Protein 5IB9 (pdb70)

Radius of gyration: 23.62 Å; Cα contacts (8 Å, |Δi|>4): 1041; chains: 1; bounding box: 42×44×78 Å

B-factor: mean 25.75, std 14.21, range [2.32, 84.24]

Sequence (412 aa):
ADHQITKRTDAENMYNTIQFLSQAPRVAGSPEELKAVRYIEQQFKSYGYHVEVQPFQFEGYTAPSEVTLKIGTEKKEGEAFTYSPNSDVTAELVYVGLGTTADVAGKDLNGKIALIQRGNISFADKVRNAAKQGAKAVIIYNNTDGKLNGTLGGSDASFVAAVGITKQEGDALAANLRAGEKITATVKVAGAEVKTLTSHNVIATKKPDANKKNTNDIIIIGSHHDSVEKAPGANDDASGVAVTLELARVMSKLKTDTELRFITFGAEENGLIGSKKYAASLSEDEIKRTIGMFQLDMVGSKDAGDLIMYTIDGKKNRVTDLGAAASSRLSGVLPYGQEGRSDHESFHALGIPAALFIHAPVEPWYHTPNDTLDKISKEKLDNVADIVGSAVYQAARPGELVIEPIDYPRRN

InterPro domains:
  IPR003137 PA domain [PF02225] (128-212)
  IPR007484 Peptidase M28 [PF04389] (240-429)
  IPR045175 Peptidase M28 family [PTHR12147] (52-427)
  IPR046450 PA domain superfamily [SSF52025] (115-215)

Organism: NCBI:txid400761

Structure (mmCIF, N/CA/C/O backbone):
data_5IB9
#
_entry.id   5IB9
#
_cell.length_a   93.180
_cell.length_b   68.443
_cell.length_c   76.589
_cell.angle_alpha   90.00
_cell.angle_beta   90.00
_cell.angle_gamma   90.00
#
_symmetry.space_group_name_H-M   'P 21 21 2'
#
loop_
_entity.id
_entity.type
_entity.pdbx_description
1 polymer Aminopeptidase
2 non-polymer 'ZINC ION'
3 non-polymer '2-(3-AMINO-2-HYDROXY-4-PHENYL-BUTYRYLAMINO)-4-METHYL-PENTANOIC ACID'
4 water water
#
loop_
_atom_site.group_PDB
_atom_site.id
_atom_site.type_symbol
_atom_site.label_atom_id
_atom_site.label_alt_id
_atom_site.label_comp_id
_atom_site.label_asym_id
_atom_site.label_entity_id
_atom_site.label_seq_id
_atom_site.pdbx_PDB_ins_code
_atom_site.Cartn_x
_atom_site.Cartn_y
_atom_site.Cartn_z
_atom_site.occupancy
_atom_site.B_iso_or_equiv
_atom_site.auth_seq_id
_atom_site.auth_comp_id
_atom_site.auth_asym_id
_atom_site.auth_atom_id
_atom_site.pdbx_PDB_model_num
ATOM 1 N N . ALA A 1 5 ? -12.954 26.378 -13.931 1.00 26.06 5 ALA A N 1
ATOM 2 C CA . ALA A 1 5 ? -12.645 25.022 -13.431 1.00 25.04 5 ALA A CA 1
ATOM 3 C C . ALA A 1 5 ? -13.588 24.607 -12.313 1.00 23.71 5 ALA A C 1
ATOM 4 O O . ALA A 1 5 ? -13.999 23.422 -12.279 1.00 24.61 5 ALA A O 1
ATOM 6 N N . ASP A 1 6 ? -13.969 25.542 -11.419 1.00 21.70 6 ASP A N 1
ATOM 7 C CA . ASP A 1 6 ? -14.880 25.167 -10.328 1.00 20.01 6 ASP A CA 1
ATOM 8 C C . ASP A 1 6 ? -16.168 24.584 -10.871 1.00 18.77 6 ASP A C 1
ATOM 9 O O . ASP A 1 6 ? -16.766 23.735 -10.224 1.00 17.37 6 ASP A O 1
ATOM 14 N N . HIS A 1 7 ? -16.593 25.029 -12.088 1.00 18.13 7 HIS A N 1
ATOM 15 C CA . HIS A 1 7 ? -17.837 24.541 -12.675 1.00 20.40 7 HIS A CA 1
ATOM 16 C C . HIS A 1 7 ? -17.827 23.007 -12.932 1.00 18.24 7 HIS A C 1
ATOM 17 O O . HIS A 1 7 ? -18.876 22.352 -12.824 1.00 18.85 7 HIS A O 1
ATOM 24 N N . GLN A 1 8 ? -16.628 22.451 -13.162 1.00 19.09 8 GLN A N 1
ATOM 25 C CA . GLN A 1 8 ? -16.522 20.970 -13.341 1.00 17.76 8 GLN A CA 1
ATOM 26 C C . GLN A 1 8 ? -16.949 20.248 -12.062 1.00 17.69 8 GLN A C 1
ATOM 27 O O . GLN A 1 8 ? -17.526 19.173 -12.116 1.00 18.30 8 GLN A O 1
ATOM 33 N N . ILE A 1 9 ? -16.807 20.908 -10.910 1.00 14.97 9 ILE A N 1
ATOM 34 C CA . ILE A 1 9 ? -17.255 20.299 -9.647 1.00 13.36 9 ILE A CA 1
ATOM 35 C C . ILE A 1 9 ? -18.694 20.723 -9.295 1.00 15.76 9 ILE A C 1
ATOM 36 O O . ILE A 1 9 ? -19.545 19.912 -9.052 1.00 14.59 9 ILE A O 1
ATOM 41 N N . THR A 1 10 ? -18.995 22.050 -9.413 1.00 15.86 10 THR A N 1
ATOM 42 C CA . THR A 1 10 ? -20.284 22.520 -8.901 1.00 15.93 10 THR A CA 1
ATOM 43 C C . THR A 1 10 ? -21.484 22.111 -9.769 1.00 15.42 10 THR A C 1
ATOM 44 O O . THR A 1 10 ? -22.592 22.080 -9.243 1.00 17.48 10 THR A O 1
ATOM 48 N N . LYS A 1 11 ? -21.209 21.823 -11.045 1.00 16.50 11 LYS A N 1
ATOM 49 C CA . LYS A 1 11 ? -22.338 21.338 -11.847 1.00 17.21 11 LYS A CA 1
ATOM 50 C C . LYS A 1 11 ? -22.690 19.867 -11.599 1.00 18.48 11 LYS A C 1
ATOM 51 O O . LYS A 1 11 ? -23.726 19.361 -12.067 1.00 17.39 11 LYS A O 1
ATOM 57 N N . ARG A 1 12 ? -21.839 19.150 -10.890 1.00 15.68 12 ARG A N 1
ATOM 58 C CA . ARG A 1 12 ? -21.959 17.719 -10.679 1.00 17.04 12 ARG A CA 1
ATOM 59 C C . ARG A 1 12 ? -22.260 17.312 -9.248 1.00 16.40 12 ARG A C 1
ATOM 60 O O . ARG A 1 12 ? -22.593 16.153 -9.017 1.00 17.61 12 ARG A O 1
ATOM 68 N N . THR A 1 13 ? -22.129 18.175 -8.219 1.00 13.04 13 THR A N 1
ATOM 69 C CA . THR A 1 13 ? -22.378 17.691 -6.867 1.00 14.18 13 THR A CA 1
ATOM 70 C C . THR A 1 13 ? -23.857 17.472 -6.531 1.00 14.90 13 THR A C 1
ATOM 71 O O . THR A 1 13 ? -24.703 18.393 -6.487 1.00 14.84 13 THR A O 1
ATOM 75 N N . ASP A 1 14 ? -24.212 16.203 -6.380 1.00 14.74 14 ASP A N 1
ATOM 76 C CA . ASP A 1 14 ? -25.606 15.827 -6.328 1.00 14.83 14 ASP A CA 1
ATOM 77 C C . ASP A 1 14 ? -25.984 15.681 -4.905 1.00 15.78 14 ASP A C 1
ATOM 78 O O . ASP A 1 14 ? -25.525 14.720 -4.197 1.00 14.51 14 ASP A O 1
ATOM 83 N N . ALA A 1 15 ? -26.822 16.582 -4.431 1.00 14.87 15 ALA A N 1
ATOM 84 C CA . ALA A 1 15 ? -27.189 16.561 -3.054 1.00 14.31 15 ALA A CA 1
ATOM 85 C C . ALA A 1 15 ? -28.199 15.437 -2.719 1.00 13.13 15 ALA A C 1
ATOM 86 O O . ALA A 1 15 ? -28.305 15.071 -1.533 1.00 16.51 15 ALA A O 1
ATOM 88 N N . GLU A 1 16 ? -28.962 14.962 -3.718 1.00 14.31 16 GLU A N 1
ATOM 89 C CA . GLU A 1 16 ? -29.816 13.793 -3.470 1.00 16.68 16 GLU A CA 1
ATOM 90 C C . GLU A 1 16 ? -28.970 12.518 -3.180 1.00 14.79 16 GLU A C 1
ATOM 91 O O . GLU A 1 16 ? -29.363 11.785 -2.284 1.00 16.26 16 GLU A O 1
ATOM 97 N N . ASN A 1 17 ? -27.881 12.342 -3.893 1.00 14.88 17 ASN A N 1
ATOM 98 C CA . ASN A 1 17 ? -26.961 11.195 -3.651 1.00 13.71 17 ASN A CA 1
ATOM 99 C C . ASN A 1 17 ? -26.547 11.303 -2.171 1.00 13.00 17 ASN A C 1
ATOM 100 O O . ASN A 1 17 ? -26.505 10.311 -1.420 1.00 12.75 17 ASN A O 1
ATOM 105 N N . MET A 1 18 ? -26.123 12.526 -1.776 1.00 14.14 18 MET A N 1
ATOM 106 C CA . MET A 1 18 ? -25.587 12.635 -0.423 1.00 12.31 18 MET A CA 1
ATOM 107 C C . MET A 1 18 ? -26.583 12.406 0.647 1.00 12.93 18 MET A C 1
ATOM 108 O O . MET A 1 18 ? -26.363 11.762 1.647 1.00 14.17 18 MET A O 1
ATOM 113 N N . TYR A 1 19 ? -27.796 12.964 0.453 1.00 12.47 19 TYR A N 1
ATOM 114 C CA . TYR A 1 19 ? -28.843 12.706 1.410 1.00 13.78 19 TYR A CA 1
ATOM 115 C C . TYR A 1 19 ? -29.189 11.169 1.461 1.00 10.64 19 TYR A C 1
ATOM 116 O O . TYR A 1 19 ? -29.358 10.647 2.533 1.00 13.47 19 TYR A O 1
ATOM 125 N N . ASN A 1 20 ? -29.211 10.564 0.292 1.00 12.37 20 ASN A N 1
ATOM 126 C CA . ASN A 1 20 ? -29.522 9.070 0.253 1.00 13.16 20 ASN A CA 1
ATOM 127 C C . ASN A 1 20 ? -28.428 8.278 1.006 1.00 11.78 20 ASN A C 1
ATOM 128 O O . ASN A 1 20 ? -28.743 7.293 1.692 1.00 14.14 20 ASN A O 1
ATOM 133 N N . THR A 1 21 ? -27.168 8.691 0.828 1.00 11.36 21 THR A N 1
ATOM 134 C CA . THR A 1 21 ? -26.189 8.012 1.660 1.00 10.67 21 THR A CA 1
ATOM 135 C C . THR A 1 21 ? -26.404 8.143 3.145 1.00 11.82 21 THR A C 1
ATOM 136 O O . THR A 1 21 ? -26.315 7.173 3.924 1.00 11.77 21 THR A O 1
ATOM 140 N N . ILE A 1 22 ? -26.745 9.356 3.606 1.00 10.42 22 ILE A N 1
ATOM 141 C CA . ILE A 1 22 ? -27.004 9.560 5.065 1.00 10.89 22 ILE A CA 1
ATOM 142 C C . ILE A 1 22 ? -28.236 8.729 5.512 1.00 10.57 22 ILE A C 1
ATOM 143 O O . ILE A 1 22 ? -28.236 8.196 6.623 1.00 11.50 22 ILE A O 1
ATOM 148 N N . GLN A 1 23 ? -29.256 8.736 4.666 1.00 13.43 23 GLN A N 1
ATOM 149 C CA . GLN A 1 23 ? -30.493 8.011 5.001 1.00 15.51 23 GLN A CA 1
ATOM 150 C C . GLN A 1 23 ? -30.130 6.530 5.192 1.00 14.40 23 GLN A C 1
ATOM 151 O O . GLN A 1 23 ? -30.559 5.951 6.211 1.00 16.26 23 GLN A O 1
ATOM 157 N N . PHE A 1 24 ? -29.314 5.994 4.286 1.00 13.28 24 PHE A N 1
ATOM 158 C CA . PHE A 1 24 ? -28.920 4.551 4.429 1.00 13.05 24 PHE A CA 1
ATOM 159 C C . PHE A 1 24 ? -28.166 4.356 5.751 1.00 15.18 24 PHE A C 1
ATOM 160 O O . PHE A 1 24 ? -28.432 3.423 6.547 1.00 14.10 24 PHE A O 1
ATOM 168 N N . LEU A 1 25 ? -27.091 5.168 5.985 1.00 11.81 25 LEU A N 1
ATOM 169 C CA . LEU A 1 25 ? -26.171 4.916 7.060 1.00 13.27 25 LEU A CA 1
ATOM 170 C C . LEU A 1 25 ? -26.755 5.122 8.466 1.00 11.21 25 LEU A C 1
ATOM 171 O O . LEU A 1 25 ? -26.364 4.509 9.432 1.00 12.41 25 LEU A O 1
ATOM 176 N N . SER A 1 26 ? -27.706 6.085 8.526 1.00 13.22 26 SER A N 1
ATOM 177 C CA . SER A 1 26 ? -28.177 6.510 9.833 1.00 13.97 26 SER A CA 1
ATOM 178 C C . SER A 1 26 ? -29.485 5.794 10.240 1.00 15.77 26 SER A C 1
ATOM 179 O O . SER A 1 26 ? -30.198 6.290 11.142 1.00 16.16 26 SER A O 1
ATOM 182 N N . GLN A 1 27 ? -29.752 4.626 9.654 1.00 14.92 27 GLN A N 1
ATOM 183 C CA . GLN A 1 27 ? -30.883 3.807 10.173 1.00 17.79 27 GLN A CA 1
ATOM 184 C C . GLN A 1 27 ? -30.641 3.281 11.575 1.00 18.53 27 GLN A C 1
ATOM 185 O O . GLN A 1 27 ? -31.607 2.855 12.303 1.00 20.27 27 GLN A O 1
ATOM 191 N N . ALA A 1 28 ? -29.378 3.231 12.025 1.00 15.48 28 ALA A N 1
ATOM 192 C CA . ALA A 1 28 ? -29.052 2.802 13.330 1.00 15.92 28 ALA A CA 1
ATOM 193 C C . ALA A 1 28 ? -27.636 3.339 13.651 1.00 14.80 28 ALA A C 1
ATOM 194 O O . ALA A 1 28 ? -26.855 3.581 12.714 1.00 16.26 28 ALA A O 1
ATOM 196 N N . PRO A 1 29 ? -27.256 3.503 14.905 1.00 13.83 29 PRO A N 1
ATOM 197 C CA . PRO A 1 29 ? -25.873 3.839 15.262 1.00 14.10 29 PRO A CA 1
ATOM 198 C C . PRO A 1 29 ? -24.875 2.835 14.683 1.00 13.71 29 PRO A C 1
ATOM 199 O O . PRO A 1 29 ? -25.182 1.670 14.496 1.00 15.54 29 PRO A O 1
ATOM 203 N N . ARG A 1 30 ? -23.681 3.358 14.412 1.00 13.78 30 ARG A N 1
ATOM 204 C CA . ARG A 1 30 ? -22.631 2.526 13.787 1.00 12.67 30 ARG A CA 1
ATOM 205 C C . ARG A 1 30 ? -21.473 2.448 14.744 1.00 10.80 30 ARG A C 1
ATOM 206 O O . ARG A 1 30 ? -20.347 2.988 14.523 1.00 13.11 30 ARG A O 1
ATOM 214 N N . VAL A 1 31 ? -21.608 1.705 15.856 1.00 13.66 31 VAL A N 1
ATOM 215 C CA . VAL A 1 31 ? -20.552 1.729 16.832 1.00 12.24 31 VAL A CA 1
ATOM 216 C C . VAL A 1 31 ? -19.345 0.931 16.334 1.00 12.85 31 VAL A C 1
ATOM 217 O O . VAL A 1 31 ? -19.543 -0.124 15.701 1.00 13.82 31 VAL A O 1
ATOM 221 N N . ALA A 1 32 ? -18.118 1.472 16.581 1.00 12.96 32 ALA A N 1
ATOM 222 C CA . ALA A 1 32 ? -16.979 0.835 15.922 1.00 14.78 32 ALA A CA 1
ATOM 223 C C . ALA A 1 32 ? -16.844 -0.610 16.312 1.00 15.24 32 ALA A C 1
ATOM 224 O O . ALA A 1 32 ? -17.043 -0.973 17.473 1.00 16.24 32 ALA A O 1
ATOM 226 N N . GLY A 1 33 ? -16.575 -1.455 15.324 1.00 13.94 33 GLY A N 1
ATOM 227 C CA . GLY A 1 33 ? -16.326 -2.877 15.612 1.00 15.18 33 GLY A CA 1
ATOM 228 C C . GLY A 1 33 ? -17.627 -3.665 15.676 1.00 15.87 33 GLY A C 1
ATOM 229 O O . GLY A 1 33 ? -17.600 -4.902 15.873 1.00 18.58 33 GLY A O 1
ATOM 230 N N . SER A 1 34 ? -18.764 -2.982 15.503 1.00 14.21 34 SER A N 1
ATOM 231 C CA . SER A 1 34 ? -20.061 -3.675 15.549 1.00 15.58 34 SER A CA 1
ATOM 232 C C . SER A 1 34 ? -20.581 -4.159 14.237 1.00 15.88 34 SER A C 1
ATOM 233 O O . SER A 1 34 ? -20.075 -3.747 13.150 1.00 13.10 34 SER A O 1
ATOM 236 N N . PRO A 1 35 ? -21.621 -4.999 14.210 1.00 16.29 35 PRO A N 1
ATOM 237 C CA . PRO A 1 35 ? -22.191 -5.352 12.942 1.00 16.23 35 PRO A CA 1
ATOM 238 C C . PRO A 1 35 ? -22.682 -4.173 12.105 1.00 15.99 35 PRO A C 1
ATOM 239 O O . PRO A 1 35 ? -22.706 -4.239 10.884 1.00 13.88 35 PRO A O 1
ATOM 243 N N . GLU A 1 36 ? -23.156 -3.102 12.746 1.00 14.42 36 GLU A N 1
ATOM 244 C CA . GLU A 1 36 ? -23.612 -1.994 11.919 1.00 13.13 36 GLU A CA 1
ATOM 245 C C . GLU A 1 36 ? -22.446 -1.233 11.281 1.00 13.36 36 GLU A C 1
ATOM 246 O O . GLU A 1 36 ? -22.590 -0.708 10.187 1.00 14.00 36 GLU A O 1
ATOM 252 N N . GLU A 1 37 ? -21.302 -1.192 11.942 1.00 12.60 37 GLU A N 1
ATOM 253 C CA . GLU A 1 37 ? -20.088 -0.549 11.255 1.00 12.07 37 GLU A CA 1
ATOM 254 C C . GLU A 1 37 ? -19.692 -1.422 10.119 1.00 12.00 37 GLU A C 1
ATOM 255 O O . GLU A 1 37 ? -19.343 -0.856 9.078 1.00 11.26 37 GLU A O 1
ATOM 261 N N . LEU A 1 38 ? -19.743 -2.757 10.287 1.00 12.37 38 LEU A N 1
ATOM 262 C CA . LEU A 1 38 ? -19.395 -3.623 9.158 1.00 10.69 38 LEU A CA 1
ATOM 263 C C . LEU A 1 38 ? -20.332 -3.440 7.970 1.00 11.82 38 LEU A C 1
ATOM 264 O O . LEU A 1 38 ? -19.899 -3.353 6.785 1.00 11.72 38 LEU A O 1
ATOM 269 N N . LYS A 1 39 ? -21.647 -3.283 8.240 1.00 11.81 39 LYS A N 1
ATOM 270 C CA . LYS A 1 39 ? -22.540 -2.991 7.185 1.00 11.89 39 LYS A CA 1
ATOM 271 C C . LYS A 1 39 ? -22.218 -1.684 6.429 1.00 11.28 39 LYS A C 1
ATOM 272 O O . LYS A 1 39 ? -22.358 -1.554 5.197 1.00 13.10 39 LYS A O 1
ATOM 278 N N . ALA A 1 40 ? -21.808 -0.687 7.199 1.00 9.61 40 ALA A N 1
ATOM 279 C CA . ALA A 1 40 ? -21.440 0.599 6.591 1.00 10.00 40 ALA A CA 1
ATOM 280 C C . ALA A 1 40 ? -20.194 0.445 5.656 1.00 10.65 40 ALA A C 1
ATOM 281 O O . ALA A 1 40 ? -20.113 1.018 4.574 1.00 10.55 40 ALA A O 1
ATOM 283 N N . VAL A 1 41 ? -19.209 -0.276 6.232 1.00 8.54 41 VAL A N 1
ATOM 284 C CA . VAL A 1 41 ? -17.981 -0.572 5.439 1.00 9.99 41 VAL A CA 1
ATOM 285 C C . VAL A 1 41 ? -18.356 -1.218 4.104 1.00 12.37 41 VAL A C 1
ATOM 286 O O . VAL A 1 41 ? -17.870 -0.792 3.044 1.00 11.37 41 VAL A O 1
ATOM 290 N N . ARG A 1 42 ? -19.265 -2.238 4.141 1.00 10.99 42 ARG A N 1
ATOM 291 C CA . ARG A 1 42 ? -19.641 -2.857 2.911 1.00 13.10 42 ARG A CA 1
ATOM 292 C C . ARG A 1 42 ? -20.341 -1.917 1.989 1.00 11.24 42 ARG A C 1
ATOM 293 O O . ARG A 1 42 ? -20.194 -1.955 0.741 1.00 13.33 42 ARG A O 1
ATOM 301 N N . TYR A 1 43 ? -21.241 -1.076 2.528 1.00 11.13 43 TYR A N 1
ATOM 302 C CA . TYR A 1 43 ? -21.997 -0.140 1.734 1.00 11.01 43 TYR A CA 1
ATOM 303 C C . TYR A 1 43 ? -21.076 0.842 1.045 1.00 10.35 43 TYR A C 1
ATOM 304 O O . TYR A 1 43 ? -21.226 1.162 -0.174 1.00 11.25 43 TYR A O 1
ATOM 313 N N . ILE A 1 44 ? -20.171 1.434 1.883 1.00 10.48 44 ILE A N 1
ATOM 314 C CA . ILE A 1 44 ? -19.157 2.412 1.391 1.00 11.19 44 ILE A CA 1
ATOM 315 C C . ILE A 1 44 ? -18.310 1.805 0.270 1.00 10.90 44 ILE A C 1
ATOM 316 O O . ILE A 1 44 ? -18.199 2.420 -0.822 1.00 11.24 44 ILE A O 1
ATOM 321 N N . GLU A 1 45 ? -17.842 0.596 0.529 1.00 9.92 45 GLU A N 1
ATOM 322 C CA . GLU A 1 45 ? -17.037 -0.079 -0.514 1.00 11.59 45 GLU A CA 1
ATOM 323 C C . GLU A 1 45 ? -17.843 -0.223 -1.803 1.00 11.52 45 GLU A C 1
ATOM 324 O O . GLU A 1 45 ? -17.308 0.091 -2.920 1.00 12.69 45 GLU A O 1
ATOM 330 N N . GLN A 1 46 ? -19.099 -0.649 -1.716 1.00 11.82 46 GLN A N 1
ATOM 331 C CA . GLN A 1 46 ? -19.957 -0.796 -2.907 1.00 15.29 46 GLN A CA 1
ATOM 332 C C . GLN A 1 46 ? -20.140 0.482 -3.643 1.00 15.11 46 GLN A C 1
ATOM 333 O O . GLN A 1 46 ? -20.103 0.497 -4.876 1.00 15.11 46 GLN A O 1
ATOM 339 N N . GLN A 1 47 ? -20.328 1.574 -2.898 1.00 11.98 47 GLN A N 1
ATOM 340 C CA . GLN A 1 47 ? -20.538 2.835 -3.617 1.00 12.80 47 GLN A CA 1
ATOM 341 C C . GLN A 1 47 ? -19.297 3.248 -4.369 1.00 12.12 47 GLN A C 1
ATOM 342 O O . GLN A 1 47 ? -19.337 3.618 -5.565 1.00 13.19 47 GLN A O 1
ATOM 348 N N . PHE A 1 48 ? -18.121 3.125 -3.725 1.00 12.52 48 PHE A N 1
ATOM 349 C CA . PHE A 1 48 ? -16.958 3.497 -4.453 1.00 11.76 48 PHE A CA 1
ATOM 350 C C . PHE A 1 48 ? -16.761 2.615 -5.684 1.00 14.45 48 PHE A C 1
ATOM 351 O O . PHE A 1 48 ? -16.351 3.094 -6.718 1.00 13.86 48 PHE A O 1
ATOM 359 N N . LYS A 1 49 ? -17.027 1.321 -5.519 1.00 14.52 49 LYS A N 1
ATOM 360 C CA . LYS A 1 49 ? -16.841 0.423 -6.674 1.00 14.26 49 LYS A CA 1
ATOM 361 C C . LYS A 1 49 ? -17.802 0.857 -7.752 1.00 16.39 49 LYS A C 1
ATOM 362 O O . LYS A 1 49 ? -17.420 0.744 -8.976 1.00 19.70 49 LYS A O 1
ATOM 368 N N . SER A 1 50 ? -19.004 1.275 -7.409 1.00 17.39 50 SER A N 1
ATOM 369 C CA . SER A 1 50 ? -19.997 1.667 -8.441 1.00 17.00 50 SER A CA 1
ATOM 370 C C . SER A 1 50 ? -19.573 2.865 -9.278 1.00 18.59 50 SER A C 1
ATOM 371 O O . SER A 1 50 ? -20.109 3.097 -10.390 1.00 20.52 50 SER A O 1
ATOM 374 N N . TYR A 1 51 ? -18.647 3.707 -8.744 1.00 15.92 51 TYR A N 1
ATOM 375 C CA . TYR A 1 51 ? -18.153 4.883 -9.482 1.00 16.15 51 TYR A CA 1
ATOM 376 C C . TYR A 1 51 ? -16.929 4.503 -10.305 1.00 17.32 51 TYR A C 1
AT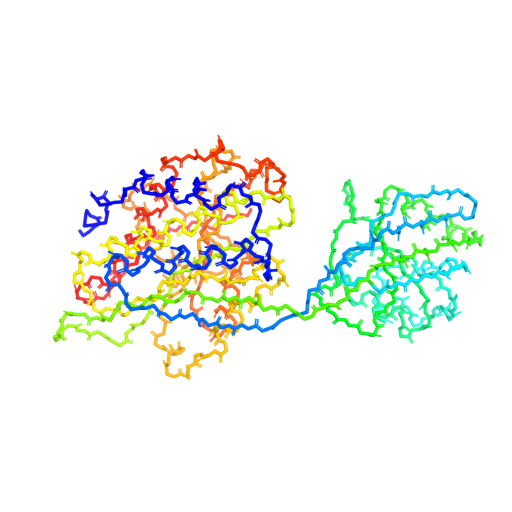OM 377 O O . TYR A 1 51 ? -16.239 5.363 -10.925 1.00 21.18 51 TYR A O 1
ATOM 386 N N . GLY A 1 52 ? -16.534 3.234 -10.218 1.00 17.69 52 GLY A N 1
ATOM 387 C CA . GLY A 1 52 ? -15.403 2.734 -10.948 1.00 18.87 52 GLY A CA 1
ATOM 388 C C . GLY A 1 52 ? -14.093 2.580 -10.237 1.00 19.49 52 GLY A C 1
ATOM 389 O O . GLY A 1 52 ? -13.091 2.260 -10.827 1.00 21.09 52 GLY A O 1
ATOM 390 N N . TYR A 1 53 ? -14.082 2.783 -8.918 1.00 17.91 53 TYR A N 1
ATOM 391 C CA . TYR A 1 53 ? -12.894 2.652 -8.140 1.00 17.83 53 TYR A CA 1
ATOM 392 C C . TYR A 1 53 ? -12.542 1.189 -7.736 1.00 16.03 53 TYR A C 1
ATOM 393 O O . TYR A 1 53 ? -13.420 0.383 -7.424 1.00 19.10 53 TYR A O 1
ATOM 402 N N . HIS A 1 54 ? -11.268 0.948 -7.755 1.00 18.92 54 HIS A N 1
ATOM 403 C CA . HIS A 1 54 ? -10.711 -0.212 -6.997 1.00 20.73 54 HIS A CA 1
ATOM 404 C C . HIS A 1 54 ? -10.641 0.214 -5.493 1.00 17.84 54 HIS A C 1
ATOM 405 O O . HIS A 1 54 ? -10.186 1.329 -5.134 1.00 21.86 54 HIS A O 1
ATOM 412 N N . VAL A 1 55 ? -11.062 -0.704 -4.667 1.00 17.18 55 VAL A N 1
ATOM 413 C CA . VAL A 1 55 ? -11.241 -0.312 -3.221 1.00 14.55 55 VAL A CA 1
ATOM 414 C C . VAL A 1 55 ? -10.430 -1.287 -2.394 1.00 14.15 55 VAL A C 1
ATOM 415 O O . VAL A 1 55 ? -10.344 -2.484 -2.734 1.00 14.11 55 VAL A O 1
ATOM 419 N N . GLU A 1 56 ? -9.762 -0.805 -1.369 1.00 11.35 56 GLU A N 1
ATOM 420 C CA . GLU A 1 56 ? -9.152 -1.692 -0.390 1.00 12.58 56 GLU A CA 1
ATOM 421 C C . GLU A 1 56 ? -9.827 -1.475 0.966 1.00 11.13 56 GLU A C 1
ATOM 422 O O . GLU A 1 56 ? -10.281 -0.369 1.290 1.00 11.77 56 GLU A O 1
ATOM 428 N N . VAL A 1 57 ? -9.859 -2.539 1.769 1.00 10.34 57 VAL A N 1
ATOM 429 C CA . VAL A 1 57 ? -10.500 -2.472 3.124 1.00 9.45 57 VAL A CA 1
ATOM 430 C C . VAL A 1 57 ? -9.378 -2.842 4.068 1.00 8.48 57 VAL A C 1
ATOM 431 O O . VAL A 1 57 ? -8.883 -3.971 4.074 1.00 10.99 57 VAL A O 1
ATOM 435 N N . GLN A 1 58 ? -8.949 -1.908 4.892 1.00 8.95 58 GLN A N 1
ATOM 436 C CA . GLN A 1 58 ? -7.858 -2.172 5.866 1.00 10.13 58 GLN A CA 1
ATOM 437 C C . GLN A 1 58 ? -8.451 -2.549 7.231 1.00 10.21 58 GLN A C 1
ATOM 438 O O . GLN A 1 58 ? -9.093 -1.722 7.831 1.00 10.56 58 GLN A O 1
ATOM 444 N N . PRO A 1 59 ? -8.208 -3.782 7.732 1.00 9.36 59 PRO A N 1
ATOM 445 C CA . PRO A 1 59 ? -8.774 -4.190 9.048 1.00 9.71 59 PRO A CA 1
ATOM 446 C C . PRO A 1 59 ? -7.852 -3.729 10.097 1.00 10.79 59 PRO A C 1
ATOM 447 O O . PRO A 1 59 ? -6.610 -3.607 9.855 1.00 13.05 59 PRO A O 1
ATOM 451 N N . PHE A 1 60 ? -8.355 -3.581 11.340 1.00 10.52 60 PHE A N 1
ATOM 452 C CA . PHE A 1 60 ? -7.442 -3.357 12.453 1.00 11.02 60 PHE A CA 1
ATOM 453 C C . PHE A 1 60 ? -8.158 -3.783 13.732 1.00 13.80 60 PHE A C 1
ATOM 454 O O . PHE A 1 60 ? -9.338 -3.696 13.823 1.00 12.61 60 PHE A O 1
ATOM 462 N N . GLN A 1 61 ? -7.417 -4.311 14.700 1.00 16.68 61 GLN A N 1
ATOM 463 C CA . GLN A 1 61 ? -8.050 -4.640 15.975 1.00 17.27 61 GLN A CA 1
ATOM 464 C C . GLN A 1 61 ? -7.829 -3.514 16.965 1.00 18.01 61 GLN A C 1
ATOM 465 O O . GLN A 1 61 ? -6.831 -2.772 16.896 1.00 19.85 61 GLN A O 1
ATOM 471 N N . PHE A 1 62 ? -8.718 -3.433 17.960 1.00 16.26 62 PHE A N 1
ATOM 472 C CA . PHE A 1 62 ? -8.563 -2.474 19.045 1.00 19.99 62 PHE A CA 1
ATOM 473 C C . PHE A 1 62 ? -9.350 -3.051 20.184 1.00 20.72 62 PHE A C 1
ATOM 474 O O . PHE A 1 62 ? -10.175 -3.973 20.027 1.00 19.43 62 PHE A O 1
ATOM 482 N N . GLU A 1 63 ? -9.115 -2.464 21.355 1.00 22.73 63 GLU A N 1
ATOM 483 C CA . GLU A 1 63 ? -9.779 -2.965 22.554 1.00 25.97 63 GLU A CA 1
ATOM 484 C C . GLU A 1 63 ? -11.059 -2.179 22.767 1.00 25.48 63 GLU A C 1
ATOM 485 O O . GLU A 1 63 ? -10.998 -0.965 22.937 1.00 29.57 63 GLU A O 1
ATOM 491 N N . GLY A 1 64 ? -12.197 -2.843 22.725 1.00 25.18 64 GLY A N 1
ATOM 492 C CA . GLY A 1 64 ? -13.489 -2.230 22.932 1.00 27.35 64 GLY A CA 1
ATOM 493 C C . GLY A 1 64 ? -13.844 -2.367 24.412 1.00 28.81 64 GLY A C 1
ATOM 494 O O . GLY A 1 64 ? -13.165 -3.077 25.170 1.00 30.12 64 GLY A O 1
ATOM 495 N N . TYR A 1 65 ? -14.861 -1.639 24.827 1.00 30.66 65 TYR A N 1
ATOM 496 C CA . TYR A 1 65 ? -15.271 -1.666 26.235 1.00 32.67 65 TYR A CA 1
ATOM 497 C C . TYR A 1 65 ? -16.758 -1.963 26.286 1.00 32.88 65 TYR A C 1
ATOM 498 O O . TYR A 1 65 ? -17.535 -1.307 25.600 1.00 34.17 65 TYR A O 1
ATOM 507 N N . THR A 1 66 ? -17.151 -2.927 27.108 1.00 34.01 66 THR A N 1
ATOM 508 C CA . THR A 1 66 ? -18.550 -3.029 27.477 1.00 36.01 66 THR A CA 1
ATOM 509 C C . THR A 1 66 ? -18.706 -2.330 28.835 1.00 35.63 66 THR A C 1
ATOM 510 O O . THR A 1 66 ? -18.106 -2.773 29.814 1.00 35.16 66 THR A O 1
ATOM 514 N N . ALA A 1 67 ? -19.517 -1.267 28.814 1.00 37.15 67 ALA A N 1
ATOM 515 C CA . ALA A 1 67 ? -19.959 -0.473 29.989 1.00 37.75 67 ALA A CA 1
ATOM 516 C C . ALA A 1 67 ? -20.576 -1.303 31.094 1.00 38.67 67 ALA A C 1
ATOM 517 O O . ALA A 1 67 ? -21.324 -2.238 30.826 1.00 39.04 67 ALA A O 1
ATOM 519 N N . PRO A 1 68 ? -20.241 -0.970 32.372 1.00 39.36 68 PRO A N 1
ATOM 520 C CA . PRO A 1 68 ? -20.657 -1.779 33.533 1.00 38.39 68 PRO A CA 1
ATOM 521 C C . PRO A 1 68 ? -22.184 -1.748 33.711 1.00 38.79 68 PRO A C 1
ATOM 522 O O . PRO A 1 68 ? -22.836 -0.734 33.390 1.00 37.71 68 PRO A O 1
ATOM 526 N N . SER A 1 69 ? -22.702 -2.871 34.180 1.00 40.22 69 SER A N 1
ATOM 527 C CA . SER A 1 69 ? -24.132 -3.061 34.413 1.00 42.56 69 SER A CA 1
ATOM 528 C C . SER A 1 69 ? -24.533 -2.497 35.796 1.00 44.66 69 SER A C 1
ATOM 529 O O . SER A 1 69 ? -25.693 -2.124 36.011 1.00 45.00 69 SER A O 1
ATOM 532 N N . GLU A 1 70 ? -23.563 -2.396 36.717 1.00 45.87 70 GLU A N 1
ATOM 533 C CA . GLU A 1 70 ? -23.809 -1.677 37.984 1.00 46.67 70 GLU A CA 1
ATOM 534 C C . GLU A 1 70 ? -22.721 -0.638 38.266 1.00 46.53 70 GLU A C 1
ATOM 535 O O . GLU A 1 70 ? -21.514 -0.959 38.213 1.00 46.78 70 GLU A O 1
ATOM 541 N N . VAL A 1 71 ? -23.171 0.593 38.541 1.00 45.88 71 VAL A N 1
ATOM 542 C CA . VAL A 1 71 ? -22.322 1.709 38.999 1.00 44.49 71 VAL A CA 1
ATOM 543 C C . VAL A 1 71 ? -22.953 2.329 40.267 1.00 45.05 71 VAL A C 1
ATOM 544 O O . VAL A 1 71 ? -23.815 3.228 40.195 1.00 44.78 71 VAL A O 1
ATOM 548 N N . THR A 1 72 ? -22.506 1.807 41.407 1.00 44.76 72 THR A N 1
ATOM 549 C CA . THR A 1 72 ? -22.955 2.237 42.740 1.00 44.76 72 THR A CA 1
ATOM 550 C C . THR A 1 72 ? -21.877 3.095 43.404 1.00 43.98 72 THR A C 1
ATOM 551 O O . THR A 1 72 ? -20.754 2.626 43.678 1.00 42.87 72 THR A O 1
ATOM 555 N N . LEU A 1 73 ? -22.232 4.349 43.632 1.00 43.85 73 LEU A N 1
ATOM 556 C CA . LEU A 1 73 ? -21.407 5.274 44.382 1.00 44.35 73 LEU A CA 1
ATOM 557 C C . LEU A 1 73 ? -22.114 5.713 45.690 1.00 44.23 73 LEU A C 1
ATOM 558 O O . LEU A 1 73 ? -23.252 6.215 45.615 1.00 44.88 73 LEU A O 1
ATOM 563 N N . LYS A 1 74 ? -21.472 5.534 46.858 1.00 43.60 74 LYS A N 1
ATOM 564 C CA . LYS A 1 74 ? -22.027 6.089 48.127 1.00 43.58 74 LYS A CA 1
ATOM 565 C C . LYS A 1 74 ? -21.043 6.929 48.910 1.00 43.87 74 LYS A C 1
ATOM 566 O O . LYS A 1 74 ? -19.867 6.577 49.003 1.00 42.37 74 LYS A O 1
ATOM 572 N N . ILE A 1 75 ? -21.544 8.026 49.489 1.00 44.33 75 ILE A N 1
ATOM 573 C CA . ILE A 1 75 ? -20.805 8.804 50.475 1.00 44.37 75 ILE A CA 1
ATOM 574 C C . ILE A 1 75 ? -21.406 8.457 51.836 1.00 45.66 75 ILE A C 1
ATOM 575 O O . ILE A 1 75 ? -22.520 8.874 52.167 1.00 46.02 75 ILE A O 1
ATOM 580 N N . GLY A 1 76 ? -20.682 7.669 52.615 1.00 46.99 76 GLY A N 1
ATOM 581 C CA . GLY A 1 76 ? -21.244 7.083 53.824 1.00 49.31 76 GLY A CA 1
ATOM 582 C C . GLY A 1 76 ? -22.385 6.156 53.439 1.00 50.58 76 GLY A C 1
ATOM 583 O O . GLY A 1 76 ? -22.180 5.148 52.772 1.00 51.17 76 GLY A O 1
ATOM 584 N N . THR A 1 77 ? -23.597 6.514 53.840 1.00 51.58 77 THR A N 1
ATOM 585 C CA . THR A 1 77 ? -24.767 5.688 53.558 1.00 52.08 77 THR A CA 1
ATOM 586 C C . THR A 1 77 ? -25.619 6.288 52.428 1.00 52.16 77 THR A C 1
ATOM 587 O O . THR A 1 77 ? -26.494 5.612 51.911 1.00 52.96 77 THR A O 1
ATOM 591 N N . GLU A 1 78 ? -25.371 7.540 52.050 1.00 52.41 78 GLU A N 1
ATOM 592 C CA . GLU A 1 78 ? -26.143 8.196 50.981 1.00 53.41 78 GLU A CA 1
ATOM 593 C C . GLU A 1 78 ? -25.633 7.785 49.585 1.00 53.41 78 GLU A C 1
ATOM 594 O O . GLU A 1 78 ? -24.446 7.978 49.275 1.00 52.34 78 GLU A O 1
ATOM 600 N N . LYS A 1 79 ? -26.514 7.243 48.735 1.00 53.07 79 LYS A N 1
ATOM 601 C CA . LYS A 1 79 ? -26.124 6.900 47.346 1.00 52.82 79 LYS A CA 1
ATOM 602 C C . LYS A 1 79 ? -26.040 8.143 46.460 1.00 52.09 79 LYS A C 1
ATOM 603 O O . LYS A 1 79 ? -26.790 9.093 46.654 1.00 51.22 79 LYS A O 1
ATOM 609 N N . LYS A 1 80 ? -25.089 8.158 45.528 1.00 51.36 80 LYS A N 1
ATOM 610 C CA . LYS A 1 80 ? -24.832 9.336 44.692 1.00 51.44 80 LYS A CA 1
ATOM 611 C C . LYS A 1 80 ? -24.849 8.966 43.189 1.00 51.86 80 LYS A C 1
ATOM 612 O O . LYS A 1 80 ? -24.666 7.797 42.826 1.00 51.39 80 LYS A O 1
ATOM 618 N N . GLU A 1 81 ? -25.075 9.970 42.337 1.00 52.66 81 GLU A N 1
ATOM 619 C CA . GLU A 1 81 ? -25.140 9.796 40.870 1.00 53.45 81 GLU A CA 1
ATOM 620 C C . GLU A 1 81 ? -23.767 9.627 40.258 1.00 52.60 81 GLU A C 1
ATOM 621 O O . GLU A 1 81 ? -23.017 10.611 40.138 1.00 53.19 81 GLU A O 1
ATOM 627 N N . GLY A 1 82 ? -23.464 8.405 39.823 1.00 51.40 82 GLY A N 1
ATOM 628 C CA . GLY A 1 82 ? -22.148 8.099 39.262 1.00 49.75 82 GLY A CA 1
ATOM 629 C C . GLY A 1 82 ? -22.105 7.597 37.820 1.00 47.96 82 GLY A C 1
ATOM 630 O O . GLY A 1 82 ? -22.853 6.685 37.460 1.00 48.09 82 GLY A O 1
ATOM 631 N N . GLU A 1 83 ? -21.199 8.180 37.026 1.00 46.63 83 GLU A N 1
ATOM 632 C CA . GLU A 1 83 ? -20.910 7.739 35.639 1.00 45.37 83 GLU A CA 1
ATOM 633 C C . GLU A 1 83 ? -19.503 7.104 35.539 1.00 43.37 83 GLU A C 1
ATOM 634 O O . GLU A 1 83 ? -18.496 7.843 35.631 1.00 42.49 83 GLU A O 1
ATOM 640 N N . ALA A 1 84 ? -19.431 5.776 35.331 1.00 40.07 84 ALA A N 1
ATOM 641 C CA . ALA A 1 84 ? -18.142 5.095 35.023 1.00 37.83 84 ALA A CA 1
ATOM 642 C C . ALA A 1 84 ? -17.454 5.683 33.796 1.00 36.19 84 ALA A C 1
ATOM 643 O O . ALA A 1 84 ? -18.078 5.896 32.730 1.00 35.91 84 ALA A O 1
ATOM 645 N N . PHE A 1 85 ? -16.157 5.917 33.907 1.00 33.30 85 PHE A N 1
ATOM 646 C CA . PHE A 1 85 ? -15.412 6.389 32.770 1.00 32.02 85 PHE A CA 1
ATOM 647 C C . PHE A 1 85 ? -15.264 5.170 31.826 1.00 30.56 85 PHE A C 1
ATOM 648 O O . PHE A 1 85 ? -15.239 4.017 32.293 1.00 29.28 85 PHE A O 1
ATOM 656 N N . THR A 1 86 ? -15.186 5.425 30.509 1.00 31.06 86 THR A N 1
ATOM 657 C CA . THR A 1 86 ? -14.998 4.316 29.564 1.00 29.29 86 THR A CA 1
ATOM 658 C C . THR A 1 86 ? -13.613 3.735 29.805 1.00 26.61 86 THR A C 1
ATOM 659 O O . THR A 1 86 ? -12.664 4.482 29.963 1.00 26.81 86 THR A O 1
ATOM 663 N N . TYR A 1 87 ? -13.526 2.404 29.864 1.00 25.70 87 TYR A N 1
ATOM 664 C CA . TYR A 1 87 ? -12.328 1.648 30.222 1.00 25.43 87 TYR A CA 1
ATOM 665 C C . TYR A 1 87 ? -12.066 1.561 31.730 1.00 24.78 87 TYR A C 1
ATOM 666 O O . TYR A 1 87 ? -11.013 1.053 32.167 1.00 25.49 87 TYR A O 1
ATOM 675 N N . SER A 1 88 ? -13.051 1.994 32.507 1.00 24.61 88 SER A N 1
ATOM 676 C CA . SER A 1 88 ? -12.911 1.773 33.958 1.00 24.88 88 SER A CA 1
ATOM 677 C C . SER A 1 88 ? -12.866 0.287 34.320 1.00 25.24 88 SER A C 1
ATOM 678 O O . SER A 1 88 ? -13.721 -0.471 33.882 1.00 26.91 88 SER A O 1
ATOM 681 N N . PRO A 1 89 ? -11.914 -0.124 35.160 1.00 24.68 89 PRO A N 1
ATOM 682 C CA . PRO A 1 89 ? -11.888 -1.421 35.771 1.00 26.39 89 PRO A CA 1
ATOM 683 C C . PRO A 1 89 ? -13.146 -1.605 36.679 1.00 28.09 89 PRO A C 1
ATOM 684 O O . PRO A 1 89 ? -13.819 -0.612 37.003 1.00 26.70 89 PRO A O 1
ATOM 688 N N . ASN A 1 90 ? -13.503 -2.853 36.983 1.00 29.95 90 ASN A N 1
ATOM 689 C CA . ASN A 1 90 ? -14.487 -3.102 38.067 1.00 31.15 90 ASN A CA 1
ATOM 690 C C . ASN A 1 90 ? -13.850 -2.879 39.451 1.00 31.33 90 ASN A C 1
ATOM 691 O O . ASN A 1 90 ? -12.640 -2.939 39.618 1.00 32.40 90 ASN A O 1
ATOM 696 N N . SER A 1 91 ? -14.707 -2.644 40.443 1.00 33.75 91 SER A N 1
ATOM 697 C CA . SER A 1 91 ? -14.286 -2.583 41.854 1.00 33.35 91 SER A CA 1
ATOM 698 C C . SER A 1 91 ? -15.498 -2.778 42.781 1.00 33.83 91 SER A C 1
ATOM 699 O O . SER A 1 91 ? -16.671 -2.708 42.376 1.00 32.42 91 SER A O 1
ATOM 702 N N . ASP A 1 92 ? -15.170 -2.973 44.046 1.00 36.11 92 ASP A N 1
ATOM 703 C CA . ASP A 1 92 ? -16.153 -3.025 45.102 1.00 38.07 92 ASP A CA 1
ATOM 704 C C . ASP A 1 92 ? -15.384 -2.617 46.355 1.00 38.06 92 ASP A C 1
ATOM 705 O O . ASP A 1 92 ? -14.858 -3.454 47.110 1.00 38.89 92 ASP A O 1
ATOM 710 N N . VAL A 1 93 ? -15.269 -1.3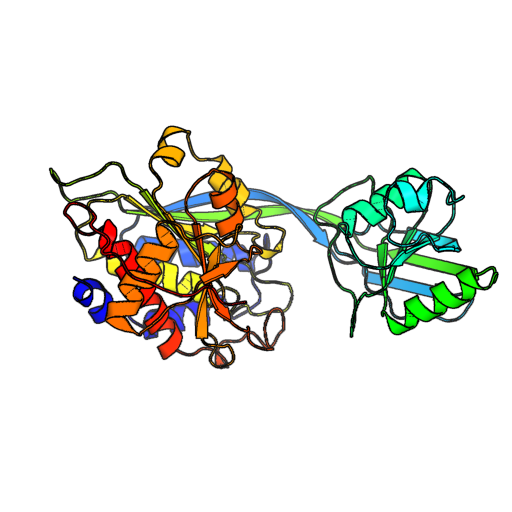11 46.551 1.00 37.44 93 VAL A N 1
ATOM 711 C CA . VAL A 1 93 ? -14.396 -0.808 47.593 1.00 36.91 93 VAL A CA 1
ATOM 712 C C . VAL A 1 93 ? -15.140 0.212 48.457 1.00 35.16 93 VAL A C 1
ATOM 713 O O . VAL A 1 93 ? -15.855 1.080 47.962 1.00 35.91 93 VAL A O 1
ATOM 717 N N . THR A 1 94 ? -15.018 0.012 49.771 1.00 34.65 94 THR A N 1
ATOM 718 C CA . THR A 1 94 ? -15.541 0.940 50.777 1.00 32.80 94 THR A CA 1
ATOM 719 C C . THR A 1 94 ? -14.326 1.363 51.543 1.00 30.92 94 THR A C 1
ATOM 720 O O . THR A 1 94 ? -13.601 0.503 52.083 1.00 31.43 94 THR A O 1
ATOM 724 N N . ALA A 1 95 ? -14.047 2.682 51.564 1.00 28.19 95 ALA A N 1
ATOM 725 C CA . ALA A 1 95 ? -12.822 3.155 52.183 1.00 26.87 95 ALA A CA 1
ATOM 726 C C . ALA A 1 95 ? -12.816 4.640 52.361 1.00 25.66 95 ALA A C 1
ATOM 727 O O . ALA A 1 95 ? -13.726 5.306 51.909 1.00 25.35 95 ALA A O 1
ATOM 729 N N . GLU A 1 96 ? -11.791 5.141 53.062 1.00 24.96 96 GLU A N 1
ATOM 730 C CA . GLU A 1 96 ? -11.694 6.584 53.302 1.00 24.11 96 GLU A CA 1
ATOM 731 C C . GLU A 1 96 ? -11.516 7.336 51.968 1.00 23.45 96 GLU A C 1
ATOM 732 O O . GLU A 1 96 ? -10.829 6.853 51.083 1.00 23.59 96 GLU A O 1
ATOM 738 N N . LEU A 1 97 ? -12.202 8.453 51.846 1.00 21.34 97 LEU A N 1
ATOM 739 C CA . LEU A 1 97 ? -12.085 9.392 50.689 1.00 20.16 97 LEU A CA 1
ATOM 740 C C . LEU A 1 97 ? -11.078 10.468 50.953 1.00 20.29 97 LEU A C 1
ATOM 741 O O . LEU A 1 97 ? -11.155 11.157 51.973 1.00 21.45 97 LEU A O 1
ATOM 746 N N . VAL A 1 98 ? -10.133 10.661 50.024 1.00 18.68 98 VAL A N 1
ATOM 747 C CA . VAL A 1 98 ? -9.009 11.577 50.204 1.00 20.28 98 VAL A CA 1
ATOM 748 C C . VAL A 1 98 ? -8.968 12.492 49.006 1.00 22.57 98 VAL A C 1
ATOM 749 O O . VAL A 1 98 ? -8.839 12.007 47.843 1.00 21.30 98 VAL A O 1
ATOM 753 N N . TYR A 1 99 ? -9.059 13.782 49.294 1.00 22.06 99 TYR A N 1
ATOM 754 C CA . TYR A 1 99 ? -8.944 14.820 48.249 1.00 26.11 99 TYR A CA 1
ATOM 755 C C . TYR A 1 99 ? -7.512 15.023 47.832 1.00 28.17 99 TYR A C 1
ATOM 756 O O . TYR A 1 99 ? -6.631 15.313 48.658 1.00 27.31 99 TYR A O 1
ATOM 765 N N . VAL A 1 100 ? -7.253 14.869 46.524 1.00 29.70 100 VAL A N 1
ATOM 766 C CA . VAL A 1 100 ? -5.878 15.041 46.045 1.00 30.90 100 VAL A CA 1
ATOM 767 C C . VAL A 1 100 ? -5.781 16.073 44.935 1.00 33.44 100 VAL A C 1
ATOM 768 O O . VAL A 1 100 ? -4.954 15.921 44.031 1.00 33.46 100 VAL A O 1
ATOM 772 N N . GLY A 1 101 ? -6.625 17.103 44.994 1.00 34.28 101 GLY A N 1
ATOM 773 C CA . GLY A 1 101 ? -6.444 18.237 44.077 1.00 37.47 101 GLY A CA 1
ATOM 774 C C . GLY A 1 101 ? -6.744 17.810 42.661 1.00 38.81 101 GLY A C 1
ATOM 775 O O . GLY A 1 101 ? -7.748 17.155 42.429 1.00 39.63 101 GLY A O 1
ATOM 776 N N . LEU A 1 102 ? -5.916 18.249 41.711 1.00 40.40 102 LEU A N 1
ATOM 777 C CA . LEU A 1 102 ? -6.086 17.878 40.273 1.00 42.30 102 LEU A CA 1
ATOM 778 C C . LEU A 1 102 ? -5.479 16.503 39.938 1.00 43.16 102 LEU A C 1
ATOM 779 O O . LEU A 1 102 ? -5.620 16.015 38.812 1.00 43.25 102 LEU A O 1
ATOM 784 N N . GLY A 1 103 ? -4.792 15.892 40.902 1.00 43.91 103 GLY A N 1
ATOM 785 C CA . GLY A 1 103 ? -4.235 14.553 40.726 1.00 44.85 103 GLY A CA 1
ATOM 786 C C . GLY A 1 103 ? -2.923 14.431 39.946 1.00 46.33 103 GLY A C 1
ATOM 787 O O . GLY A 1 103 ? -2.591 13.331 39.486 1.00 45.37 103 GLY A O 1
ATOM 788 N N . THR A 1 104 ? -2.151 15.522 39.843 1.00 47.29 104 THR A N 1
ATOM 789 C CA . THR A 1 104 ? -0.800 15.499 39.226 1.00 49.59 104 THR A CA 1
ATOM 790 C C . THR A 1 104 ? 0.129 14.620 40.047 1.00 50.87 104 THR A C 1
ATOM 791 O O . THR A 1 104 ? -0.237 14.205 41.135 1.00 51.29 104 THR A O 1
ATOM 795 N N . THR A 1 105 ? 1.340 14.343 39.567 1.00 53.02 105 THR A N 1
ATOM 796 C CA . THR A 1 105 ? 2.258 13.512 40.363 1.00 55.11 105 THR A CA 1
ATOM 797 C C . THR A 1 105 ? 2.650 14.234 41.662 1.00 56.33 105 THR A C 1
ATOM 798 O O . THR A 1 105 ? 2.874 13.589 42.705 1.00 56.60 105 THR A O 1
ATOM 802 N N . ALA A 1 106 ? 2.689 15.572 41.581 1.00 57.87 106 ALA A N 1
ATOM 803 C CA . ALA A 1 106 ? 2.877 16.452 42.745 1.00 58.96 106 ALA A CA 1
ATOM 804 C C . ALA A 1 106 ? 1.712 16.250 43.719 1.00 59.71 106 ALA A C 1
ATOM 805 O O . ALA A 1 106 ? 1.903 15.765 44.846 1.00 59.86 106 ALA A O 1
ATOM 807 N N . ASP A 1 107 ? 0.507 16.592 43.247 1.00 60.05 107 ASP A N 1
ATOM 808 C CA . ASP A 1 107 ? -0.714 16.563 44.050 1.00 60.40 107 ASP A CA 1
ATOM 809 C C . ASP A 1 107 ? -0.883 15.282 44.890 1.00 60.46 107 ASP A C 1
ATOM 810 O O . ASP A 1 107 ? -1.452 15.339 45.978 1.00 61.07 107 ASP A O 1
ATOM 815 N N . VAL A 1 108 ? -0.351 14.152 44.424 1.00 60.40 108 VAL A N 1
ATOM 816 C CA . VAL A 1 108 ? -0.573 12.855 45.097 1.00 60.53 108 VAL A CA 1
ATOM 817 C C . VAL A 1 108 ? 0.606 12.251 45.887 1.00 61.21 108 VAL A C 1
ATOM 818 O O . VAL A 1 108 ? 0.409 11.320 46.690 1.00 60.92 108 VAL A O 1
ATOM 822 N N . ALA A 1 109 ? 1.823 12.744 45.641 1.00 61.92 109 ALA A N 1
ATOM 823 C CA . ALA A 1 109 ? 3.020 12.214 46.324 1.00 62.35 109 ALA A CA 1
ATOM 824 C C . ALA A 1 109 ? 2.919 12.358 47.851 1.00 62.44 109 ALA A C 1
ATOM 825 O O . ALA A 1 109 ? 3.209 11.406 48.599 1.00 62.59 109 ALA A O 1
ATOM 827 N N . GLY A 1 110 ? 2.461 13.528 48.299 1.00 62.13 110 GLY A N 1
ATOM 828 C CA . GLY A 1 110 ? 2.376 13.844 49.731 1.00 61.88 110 GLY A CA 1
ATOM 829 C C . GLY A 1 110 ? 1.326 13.110 50.566 1.00 61.29 110 GLY A C 1
ATOM 830 O O . GLY A 1 110 ? 1.473 12.997 51.799 1.00 61.84 110 GLY A O 1
ATOM 831 N N . LYS A 1 111 ? 0.272 12.609 49.912 1.00 60.07 111 LYS A N 1
ATOM 832 C CA . LYS A 1 111 ? -0.857 11.995 50.631 1.00 58.40 111 LYS A CA 1
ATOM 833 C C . LYS A 1 111 ? -0.768 10.479 50.778 1.00 56.88 111 LYS A C 1
ATOM 834 O O . LYS A 1 111 ? -0.059 9.788 50.017 1.00 57.20 111 LYS A O 1
ATOM 840 N N . ASP A 1 112 ? -1.494 9.966 51.767 1.00 54.27 112 ASP A N 1
ATOM 841 C CA . ASP A 1 112 ? -1.606 8.519 51.954 1.00 52.37 112 ASP A CA 1
ATOM 842 C C . ASP A 1 112 ? -2.896 7.961 51.317 1.00 49.71 112 ASP A C 1
ATOM 843 O O . ASP A 1 112 ? -4.017 8.178 51.833 1.00 49.11 112 ASP A O 1
ATOM 848 N N . LEU A 1 113 ? -2.724 7.254 50.197 1.00 45.91 113 LEU A N 1
ATOM 849 C CA . LEU A 1 113 ? -3.846 6.738 49.410 1.00 42.10 113 LEU A CA 1
ATOM 850 C C . LEU A 1 113 ? -4.019 5.250 49.484 1.00 39.91 113 LEU A C 1
ATOM 851 O O . LEU A 1 113 ? -5.019 4.737 49.009 1.00 37.45 113 LEU A O 1
ATOM 856 N N . ASN A 1 114 ? -3.056 4.537 50.080 1.00 38.48 114 ASN A N 1
ATOM 857 C CA . ASN A 1 114 ? -3.089 3.093 49.983 1.00 36.72 114 ASN A CA 1
ATOM 858 C C . ASN A 1 114 ? -4.378 2.523 50.580 1.00 35.39 114 ASN A C 1
ATOM 859 O O . ASN A 1 114 ? -4.685 2.731 51.765 1.00 34.71 114 ASN A O 1
ATOM 864 N N . GLY A 1 115 ? -5.183 1.854 49.752 1.00 32.37 115 GLY A N 1
ATOM 865 C CA . GLY A 1 115 ? -6.416 1.266 50.258 1.00 31.56 115 GLY A CA 1
ATOM 866 C C . GLY A 1 115 ? -7.590 2.242 50.226 1.00 30.32 115 GLY A C 1
ATOM 867 O O . GLY A 1 115 ? -8.722 1.843 50.474 1.00 32.13 115 GLY A O 1
ATOM 868 N N . LYS A 1 116 ? -7.333 3.476 49.809 1.00 27.97 116 LYS A N 1
ATOM 869 C CA . LYS A 1 116 ? -8.332 4.536 49.890 1.00 26.72 116 LYS A CA 1
ATOM 870 C C . LYS A 1 116 ? -8.901 4.958 48.528 1.00 25.92 116 LYS A C 1
ATOM 871 O O . LYS A 1 116 ? -8.500 4.416 47.495 1.00 23.67 116 LYS A O 1
ATOM 877 N N . ILE A 1 117 ? -9.856 5.911 48.525 1.00 23.78 117 ILE A N 1
ATOM 878 C CA . ILE A 1 117 ? -10.510 6.302 47.267 1.00 21.14 117 ILE A CA 1
ATOM 879 C C . ILE A 1 117 ? -10.078 7.720 47.050 1.00 20.62 117 ILE A C 1
ATOM 880 O O . ILE A 1 117 ? -10.161 8.524 47.996 1.00 19.46 117 ILE A O 1
ATOM 885 N N . ALA A 1 118 ? -9.541 8.073 45.859 1.00 18.86 118 ALA A N 1
ATOM 886 C CA . ALA A 1 118 ? -9.118 9.437 45.618 1.00 18.93 118 ALA A CA 1
ATOM 887 C C . ALA A 1 118 ? -10.245 10.288 45.062 1.00 21.40 118 ALA A C 1
ATOM 888 O O . ALA A 1 118 ? -10.968 9.819 44.223 1.00 20.10 118 ALA A O 1
ATOM 890 N N . LEU A 1 119 ? -10.407 11.513 45.572 1.00 21.05 119 LEU A N 1
ATOM 891 C CA . LEU A 1 119 ? -11.323 12.492 45.000 1.00 23.03 119 LEU A CA 1
ATOM 892 C C . LEU A 1 119 ? -10.471 13.477 44.252 1.00 25.68 119 LEU A C 1
ATOM 893 O O . LEU A 1 119 ? -9.533 14.056 44.816 1.00 24.25 119 LEU A O 1
ATOM 898 N N . ILE A 1 120 ? -10.802 13.677 42.967 1.00 26.28 120 ILE A N 1
ATOM 899 C CA . ILE A 1 120 ? -9.905 14.402 42.107 1.00 27.67 120 ILE A CA 1
ATOM 900 C C . ILE A 1 120 ? -10.780 15.289 41.266 1.00 28.63 120 ILE A C 1
ATOM 901 O O . ILE A 1 120 ? -11.870 14.858 40.800 1.00 28.81 120 ILE A O 1
ATOM 906 N N . GLN A 1 121 ? -10.291 16.518 41.109 1.00 31.14 121 GLN A N 1
ATOM 907 C CA . GLN A 1 121 ? -10.993 17.569 40.414 1.00 33.70 121 GLN A CA 1
ATOM 908 C C . GLN A 1 121 ? -10.557 17.490 38.947 1.00 33.90 121 GLN A C 1
ATOM 909 O O . GLN A 1 121 ? -9.355 17.365 38.658 1.00 32.09 121 GLN A O 1
ATOM 915 N N . ARG A 1 122 ? -11.544 17.568 38.057 1.00 37.19 122 ARG A N 1
ATOM 916 C CA . ARG A 1 122 ? -11.279 17.642 36.595 1.00 40.00 122 ARG A CA 1
ATOM 917 C C . ARG A 1 122 ? -10.408 18.849 36.295 1.00 41.57 122 ARG A C 1
ATOM 918 O O . ARG A 1 122 ? -10.636 19.942 36.848 1.00 42.06 122 ARG A O 1
ATOM 926 N N . GLY A 1 123 ? -9.418 18.650 35.430 1.00 42.72 123 GLY A N 1
ATOM 927 C CA . GLY A 1 123 ? -8.668 19.751 34.857 1.00 44.19 123 GLY A CA 1
ATOM 928 C C . GLY A 1 123 ? -7.217 19.454 34.600 1.00 45.72 123 GLY A C 1
ATOM 929 O O . GLY A 1 123 ? -6.632 18.544 35.204 1.00 46.43 123 GLY A O 1
ATOM 930 N N . ASN A 1 124 ? -6.638 20.219 33.668 1.00 46.40 124 ASN A N 1
ATOM 931 C CA . ASN A 1 124 ? -5.188 20.221 33.383 1.00 47.01 124 ASN A CA 1
ATOM 932 C C . ASN A 1 124 ? -4.579 18.984 32.724 1.00 46.51 124 ASN A C 1
ATOM 933 O O . ASN A 1 124 ? -3.910 19.123 31.704 1.00 47.82 124 ASN A O 1
ATOM 938 N N . ILE A 1 125 ? -4.758 17.805 33.326 1.00 44.87 125 ILE A N 1
ATOM 939 C CA . ILE A 1 125 ? -4.191 16.541 32.834 1.00 42.71 125 ILE A CA 1
ATOM 940 C C . ILE A 1 125 ? -5.316 15.554 32.421 1.00 41.32 125 ILE A C 1
ATOM 941 O O . ILE A 1 125 ? -6.499 15.839 32.657 1.00 40.73 125 ILE A O 1
ATOM 946 N N . SER A 1 126 ? -4.961 14.433 31.760 1.00 39.67 126 SER A N 1
ATOM 947 C CA . SER A 1 126 ? -5.998 13.545 31.176 1.00 37.96 126 SER A CA 1
ATOM 948 C C . SER A 1 126 ? -6.684 12.825 32.317 1.00 36.14 126 SER A C 1
ATOM 949 O O . SER A 1 126 ? -6.004 12.598 33.348 1.00 36.69 126 SER A O 1
ATOM 952 N N . PHE A 1 127 ? -7.964 12.472 32.151 1.00 33.93 127 PHE A N 1
ATOM 953 C CA . PHE A 1 127 ? -8.610 11.496 33.075 1.00 33.37 127 PHE A CA 1
ATOM 954 C C . PHE A 1 127 ? -7.745 10.265 33.309 1.00 32.61 127 PHE A C 1
ATOM 955 O O . PHE A 1 127 ? -7.536 9.825 34.436 1.00 31.77 127 PHE A O 1
ATOM 963 N N . ALA A 1 128 ? -7.247 9.660 32.236 1.00 31.53 128 ALA A N 1
ATOM 964 C CA . ALA A 1 128 ? -6.243 8.595 32.351 1.00 31.63 128 ALA A CA 1
ATOM 965 C C . ALA A 1 128 ? -5.092 8.833 33.338 1.00 32.03 128 ALA A C 1
ATOM 966 O O . ALA A 1 128 ? -4.758 7.959 34.134 1.00 32.24 128 ALA A O 1
ATOM 968 N N . ASP A 1 129 ? -4.416 9.978 33.240 1.00 33.50 129 ASP A N 1
ATOM 969 C CA . ASP A 1 129 ? -3.277 10.202 34.120 1.00 35.03 129 ASP A CA 1
ATOM 970 C C . ASP A 1 129 ? -3.632 10.397 35.612 1.00 32.81 129 ASP A C 1
ATOM 971 O O . ASP A 1 129 ? -2.934 9.914 36.476 1.00 32.85 129 ASP A O 1
ATOM 976 N N . LYS A 1 130 ? -4.737 11.079 35.856 1.00 32.28 130 LYS A N 1
ATOM 977 C CA . LYS A 1 130 ? -5.304 11.241 37.218 1.00 30.09 130 LYS A CA 1
ATOM 978 C C . LYS A 1 130 ? -5.529 9.889 37.806 1.00 29.80 130 LYS A C 1
ATOM 979 O O . LYS A 1 130 ? -5.109 9.644 38.922 1.00 30.29 130 LYS A O 1
ATOM 985 N N . VAL A 1 131 ? -6.153 8.968 37.059 1.00 27.45 131 VAL A N 1
ATOM 986 C CA . VAL A 1 131 ? -6.365 7.611 37.586 1.00 26.85 131 VAL A CA 1
ATOM 987 C C . VAL A 1 131 ? -5.025 6.886 37.851 1.00 27.10 131 VAL A C 1
ATOM 988 O O . VAL A 1 131 ? -4.821 6.218 38.900 1.00 27.98 131 VAL A O 1
ATOM 992 N N . ARG A 1 132 ? -4.108 6.923 36.878 1.00 30.43 132 ARG A N 1
ATOM 993 C CA . ARG A 1 132 ? -2.833 6.227 37.087 1.00 31.65 132 ARG A CA 1
ATOM 994 C C . ARG A 1 132 ? -2.000 6.836 38.239 1.00 31.78 132 ARG A C 1
ATOM 995 O O . ARG A 1 132 ? -1.423 6.107 39.051 1.00 32.17 132 ARG A O 1
ATOM 1003 N N . ASN A 1 133 ? -1.972 8.159 38.330 1.00 32.87 133 ASN A N 1
ATOM 1004 C CA . ASN A 1 133 ? -1.227 8.825 39.428 1.00 34.04 133 ASN A CA 1
ATOM 1005 C C . ASN A 1 133 ? -1.723 8.374 40.815 1.00 33.42 133 ASN A C 1
ATOM 1006 O O . ASN A 1 133 ? -0.913 8.052 41.697 1.00 33.96 133 ASN A O 1
ATOM 1011 N N . ALA A 1 134 ? -3.049 8.301 40.977 1.00 31.76 134 ALA A N 1
ATOM 1012 C CA . ALA A 1 134 ? -3.683 7.825 42.240 1.00 30.58 134 ALA A CA 1
ATOM 1013 C C . ALA A 1 134 ? -3.461 6.339 42.494 1.00 31.11 134 ALA A C 1
ATOM 1014 O O . ALA A 1 134 ? -3.148 5.921 43.634 1.00 30.73 134 ALA A O 1
ATOM 1016 N N . ALA A 1 135 ? -3.622 5.531 41.430 1.00 31.14 135 ALA A N 1
ATOM 1017 C CA . ALA A 1 1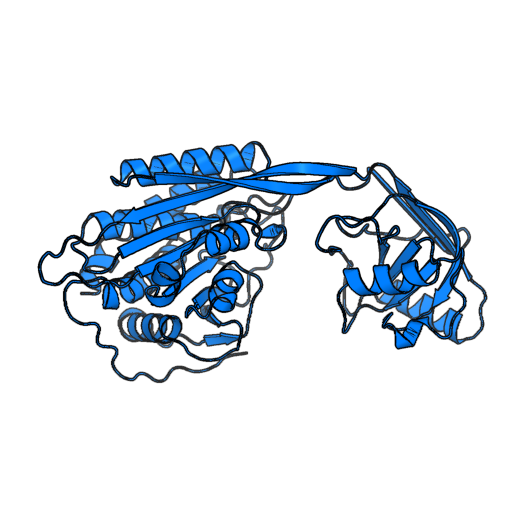35 ? -3.421 4.096 41.524 1.00 33.98 135 ALA A CA 1
ATOM 1018 C C . ALA A 1 135 ? -1.949 3.741 41.859 1.00 34.80 135 ALA A C 1
ATOM 1019 O O . ALA A 1 135 ? -1.692 2.776 42.547 1.00 34.97 135 ALA A O 1
ATOM 1021 N N . LYS A 1 136 ? -1.010 4.552 41.396 1.00 37.62 136 LYS A N 1
ATOM 1022 C CA . LYS A 1 136 ? 0.431 4.311 41.660 1.00 39.16 136 LYS A CA 1
ATOM 1023 C C . LYS A 1 136 ? 0.684 4.477 43.164 1.00 40.32 136 LYS A C 1
ATOM 1024 O O . LYS A 1 136 ? 1.628 3.885 43.707 1.00 41.41 136 LYS A O 1
ATOM 1030 N N . GLN A 1 137 ? -0.181 5.266 43.833 1.00 40.18 137 GLN A N 1
ATOM 1031 C CA . GLN A 1 137 ? -0.093 5.505 45.278 1.00 39.75 137 GLN A CA 1
ATOM 1032 C C . GLN A 1 137 ? -0.967 4.556 46.095 1.00 38.41 137 GLN A C 1
ATOM 1033 O O . GLN A 1 137 ? -0.978 4.626 47.312 1.00 40.07 137 GLN A O 1
ATOM 1039 N N . GLY A 1 138 ? -1.664 3.643 45.432 1.00 36.21 138 GLY A N 1
ATOM 1040 C CA . GLY A 1 138 ? -2.410 2.611 46.138 1.00 34.50 138 GLY A CA 1
ATOM 1041 C C . GLY A 1 138 ? -3.908 2.848 46.240 1.00 31.37 138 GLY A C 1
ATOM 1042 O O . GLY A 1 138 ? -4.627 2.048 46.791 1.00 33.39 138 GLY A O 1
ATOM 1043 N N . ALA A 1 139 ? -4.377 3.937 45.652 1.00 32.29 139 ALA A N 1
ATOM 1044 C CA . ALA A 1 139 ? -5.825 4.168 45.564 1.00 30.11 139 ALA A CA 1
ATOM 1045 C C . ALA A 1 139 ? -6.511 2.940 44.997 1.00 29.58 139 ALA A C 1
ATOM 1046 O O . ALA A 1 139 ? -6.032 2.349 44.041 1.00 30.64 139 ALA A O 1
ATOM 1048 N N . LYS A 1 140 ? -7.625 2.547 45.572 1.00 28.89 140 LYS A N 1
ATOM 1049 C CA . LYS A 1 140 ? -8.414 1.397 45.063 1.00 28.57 140 LYS A CA 1
ATOM 1050 C C . LYS A 1 140 ? -9.559 1.809 44.127 1.00 26.71 140 LYS A C 1
ATOM 1051 O O . LYS A 1 140 ? -10.142 0.969 43.390 1.00 25.76 140 LYS A O 1
ATOM 1057 N N . ALA A 1 141 ? -9.873 3.100 44.140 1.00 25.10 141 ALA A N 1
ATOM 1058 C CA . ALA A 1 141 ? -10.812 3.671 43.196 1.00 23.02 141 ALA A CA 1
ATOM 1059 C C . ALA A 1 141 ? -10.620 5.173 43.165 1.00 20.63 141 ALA A C 1
ATOM 1060 O O . ALA A 1 141 ? -9.985 5.754 44.045 1.00 19.55 141 ALA A O 1
ATOM 1062 N N . VAL A 1 142 ? -11.176 5.807 42.153 1.00 19.11 142 VAL A N 1
ATOM 1063 C CA . VAL A 1 142 ? -11.012 7.250 41.914 1.00 19.72 142 VAL A CA 1
ATOM 1064 C C . VAL A 1 142 ? -12.377 7.822 41.598 1.00 19.87 142 VAL A C 1
ATOM 1065 O O . VAL A 1 142 ? -13.177 7.236 40.870 1.00 21.87 142 VAL A O 1
ATOM 1069 N N . ILE A 1 143 ? -12.709 8.931 42.271 1.00 21.76 143 ILE A N 1
ATOM 1070 C CA . ILE A 1 143 ? -13.901 9.704 41.926 1.00 23.11 143 ILE A CA 1
ATOM 1071 C C . ILE A 1 143 ? -13.441 11.038 41.369 1.00 25.13 143 ILE A C 1
ATOM 1072 O O . ILE A 1 143 ? -12.682 11.809 41.995 1.00 24.05 143 ILE A O 1
ATOM 1077 N N . ILE A 1 144 ? -13.809 11.314 40.100 1.00 26.06 144 ILE A N 1
ATOM 1078 C CA . ILE A 1 144 ? -13.405 12.534 39.485 1.00 27.33 144 ILE A CA 1
ATOM 1079 C C . ILE A 1 144 ? -14.638 13.453 39.433 1.00 29.18 144 ILE A C 1
ATOM 1080 O O . ILE A 1 144 ? -15.766 13.006 39.127 1.00 31.46 144 ILE A O 1
ATOM 1085 N N . TYR A 1 145 ? -14.465 14.707 39.827 1.00 31.72 145 TYR A N 1
ATOM 1086 C CA . TYR A 1 145 ? -15.610 15.609 39.802 1.00 33.02 145 TYR A CA 1
ATOM 1087 C C . TYR A 1 145 ? -15.464 16.745 38.780 1.00 34.22 145 TYR A C 1
ATOM 1088 O O . TYR A 1 145 ? -14.340 17.253 38.487 1.00 33.67 145 TYR A O 1
ATOM 1097 N N . ASN A 1 146 ? -16.618 17.126 38.242 1.00 38.74 146 ASN A N 1
ATOM 1098 C CA . ASN A 1 146 ? -16.667 18.036 37.072 1.00 42.86 146 ASN A CA 1
ATOM 1099 C C . ASN A 1 146 ? -16.139 19.448 37.331 1.00 46.14 146 ASN A C 1
ATOM 1100 O O . ASN A 1 146 ? -16.107 19.947 38.488 1.00 46.43 146 ASN A O 1
ATOM 1105 N N . ASN A 1 147 ? -15.719 20.044 36.214 1.00 49.36 147 ASN A N 1
ATOM 1106 C CA . ASN A 1 147 ? -15.066 21.333 36.081 1.00 52.22 147 ASN A CA 1
ATOM 1107 C C . ASN A 1 147 ? -16.070 22.395 35.737 1.00 53.63 147 ASN A C 1
ATOM 1108 O O . ASN A 1 147 ? -15.717 23.570 35.654 1.00 54.31 147 ASN A O 1
ATOM 1113 N N . THR A 1 148 ? -17.314 21.971 35.530 1.00 55.33 148 THR A N 1
ATOM 1114 C CA . THR A 1 148 ? -18.257 22.719 34.728 1.00 57.00 148 THR A CA 1
ATOM 1115 C C . THR A 1 148 ? -19.633 22.078 34.923 1.00 57.97 148 THR A C 1
ATOM 1116 O O . THR A 1 148 ? -19.777 21.108 35.706 1.00 57.33 148 THR A O 1
ATOM 1120 N N . ASP A 1 149 ? -20.626 22.611 34.200 1.00 58.81 149 ASP A N 1
ATOM 1121 C CA . ASP A 1 149 ? -22.043 22.225 34.369 1.00 59.83 149 ASP A CA 1
ATOM 1122 C C . ASP A 1 149 ? -22.262 20.758 33.969 1.00 59.05 149 ASP A C 1
ATOM 1123 O O . ASP A 1 149 ? -21.436 20.185 33.243 1.00 59.10 149 ASP A O 1
ATOM 1128 N N . GLY A 1 150 ? -23.374 20.174 34.425 1.00 58.51 150 GLY A N 1
ATOM 1129 C CA . GLY A 1 150 ? -23.831 18.837 34.002 1.00 57.91 150 GLY A CA 1
ATOM 1130 C C . GLY A 1 150 ? -22.924 17.633 34.290 1.00 57.93 150 GLY A C 1
ATOM 1131 O O . GLY A 1 150 ? -21.815 17.780 34.863 1.00 58.13 150 GLY A O 1
ATOM 1132 N N . LYS A 1 151 ? -23.409 16.446 33.891 1.00 56.76 151 LYS A N 1
ATOM 1133 C CA . LYS A 1 151 ? -22.736 15.154 34.105 1.00 55.45 151 LYS A CA 1
ATOM 1134 C C . LYS A 1 151 ? -21.308 15.060 33.552 1.00 54.46 151 LYS A C 1
ATOM 1135 O O . LYS A 1 151 ? -20.956 15.732 32.569 1.00 54.39 151 LYS A O 1
ATOM 1141 N N . LEU A 1 152 ? -20.488 14.238 34.221 1.00 52.90 152 LEU A N 1
ATOM 1142 C CA . LEU A 1 152 ? -19.114 13.945 33.788 1.00 51.56 152 LEU A CA 1
ATOM 1143 C C . LEU A 1 152 ? -19.028 12.528 33.212 1.00 50.64 152 LEU A C 1
ATOM 1144 O O . LEU A 1 152 ? -19.026 11.520 33.915 1.00 49.46 152 LEU A O 1
ATOM 1149 N N . ASN A 1 153 ? -19.023 12.492 31.888 1.00 49.61 153 ASN A N 1
ATOM 1150 C CA . ASN A 1 153 ? -18.849 11.276 31.133 1.00 47.90 153 ASN A CA 1
ATOM 1151 C C . ASN A 1 153 ? -17.536 11.517 30.467 1.00 46.19 153 ASN A C 1
ATOM 1152 O O . ASN A 1 153 ? -17.174 12.669 30.189 1.00 47.67 153 ASN A O 1
ATOM 1157 N N . GLY A 1 154 ? -16.794 10.452 30.224 1.00 43.72 154 GLY A N 1
ATOM 1158 C CA . GLY A 1 154 ? -15.513 10.628 29.589 1.00 40.38 154 GLY A CA 1
ATOM 1159 C C . GLY A 1 154 ? -14.869 9.281 29.473 1.00 37.58 154 GLY A C 1
ATOM 1160 O O . GLY A 1 154 ? -15.508 8.260 29.730 0.87 35.84 154 GLY A O 1
ATOM 1161 N N . THR A 1 155 ? -13.589 9.305 29.151 1.00 36.17 155 THR A N 1
ATOM 1162 C CA . THR A 1 155 ? -12.867 8.095 28.860 1.00 35.01 155 THR A CA 1
ATOM 1163 C C . THR A 1 155 ? -11.414 8.120 29.349 1.00 34.57 155 THR A C 1
ATOM 1164 O O . THR A 1 155 ? -10.727 9.142 29.334 1.00 34.66 155 THR A O 1
ATOM 1168 N N . LEU A 1 156 ? -10.931 6.957 29.736 1.00 34.03 156 LEU A N 1
ATOM 1169 C CA . LEU A 1 156 ? -9.559 6.800 30.120 1.00 33.30 156 LEU A CA 1
ATOM 1170 C C . LEU A 1 156 ? -8.756 6.506 28.862 1.00 34.26 156 LEU A C 1
ATOM 1171 O O . LEU A 1 156 ? -7.538 6.280 28.910 1.00 33.25 156 LEU A O 1
ATOM 1176 N N . GLY A 1 157 ? -9.473 6.503 27.742 1.00 36.90 157 GLY A N 1
ATOM 1177 C CA . GLY A 1 157 ? -8.828 6.547 26.399 1.00 39.19 157 GLY A CA 1
ATOM 1178 C C . GLY A 1 157 ? -8.632 5.173 25.784 1.00 40.70 157 GLY A C 1
ATOM 1179 O O . GLY A 1 157 ? -8.834 4.980 24.572 1.00 41.81 157 GLY A O 1
ATOM 1180 N N . GLY A 1 158 ? -8.227 4.228 26.610 1.00 40.74 158 GLY A N 1
ATOM 1181 C CA . GLY A 1 158 ? -7.937 2.903 26.171 1.00 42.00 158 GLY A CA 1
ATOM 1182 C C . GLY A 1 158 ? -7.815 1.977 27.336 1.00 42.53 158 GLY A C 1
ATOM 1183 O O . GLY A 1 158 ? -7.776 2.395 28.509 1.00 42.10 158 GLY A O 1
ATOM 1184 N N . SER A 1 159 ? -7.798 0.702 27.009 1.00 43.34 159 SER A N 1
ATOM 1185 C CA . SER A 1 159 ? -7.634 -0.352 27.989 1.00 45.19 159 SER A CA 1
ATOM 1186 C C . SER A 1 159 ? -6.348 -0.109 28.723 1.00 45.57 159 SER A C 1
ATOM 1187 O O . SER A 1 159 ? -5.357 0.344 28.124 1.00 47.24 159 SER A O 1
ATOM 1190 N N . ASP A 1 160 ? -6.324 -0.368 30.017 1.00 44.33 160 ASP A N 1
ATOM 1191 C CA . ASP A 1 160 ? -5.079 -0.210 30.771 1.00 43.72 160 ASP A CA 1
ATOM 1192 C C . ASP A 1 160 ? -5.177 -0.751 32.189 1.00 44.41 160 ASP A C 1
ATOM 1193 O O . ASP A 1 160 ? -5.986 -0.272 32.994 1.00 44.28 160 ASP A O 1
ATOM 1198 N N . ALA A 1 161 ? -4.329 -1.731 32.507 1.00 44.64 161 ALA A N 1
ATOM 1199 C CA . ALA A 1 161 ? -4.432 -2.442 33.780 1.00 43.95 161 ALA A CA 1
ATOM 1200 C C . ALA A 1 161 ? -3.707 -1.708 34.908 1.00 43.45 161 ALA A C 1
ATOM 1201 O O . ALA A 1 161 ? -3.695 -2.148 36.068 1.00 43.31 161 ALA A O 1
ATOM 1203 N N . SER A 1 162 ? -3.130 -0.562 34.571 1.00 42.04 162 SER A N 1
ATOM 1204 C CA . SER A 1 162 ? -2.636 0.336 35.606 1.00 40.36 162 SER A CA 1
ATOM 1205 C C . SER A 1 162 ? -3.801 1.036 36.293 1.00 38.27 162 SER A C 1
ATOM 1206 O O . SER A 1 162 ? -3.666 1.479 37.443 1.00 38.43 162 SER A O 1
ATOM 1209 N N . PHE A 1 163 ? -4.919 1.136 35.588 1.00 35.61 163 PHE A N 1
ATOM 1210 C CA . PHE A 1 163 ? -6.106 1.813 36.163 1.00 31.59 163 PHE A CA 1
ATOM 1211 C C . PHE A 1 163 ? -6.748 1.123 37.382 1.00 30.43 163 PHE A C 1
ATOM 1212 O O . PHE A 1 163 ? -6.540 -0.069 37.695 1.00 29.89 163 PHE A O 1
ATOM 1220 N N . VAL A 1 164 ? -7.554 1.910 38.098 1.00 27.04 164 VAL A N 1
ATOM 1221 C CA . VAL A 1 164 ? -8.480 1.300 39.075 1.00 26.06 164 VAL A CA 1
ATOM 1222 C C . VAL A 1 164 ? -9.771 1.933 38.730 1.00 23.50 164 VAL A C 1
ATOM 1223 O O . VAL A 1 164 ? -9.793 2.863 37.945 1.00 24.31 164 VAL A O 1
ATOM 1227 N N . ALA A 1 165 ? -10.881 1.453 39.314 1.00 24.40 165 ALA A N 1
ATOM 1228 C CA . ALA A 1 165 ? -12.181 1.962 38.924 1.00 23.35 165 ALA A CA 1
ATOM 1229 C C . ALA A 1 165 ? -12.234 3.488 39.031 1.00 24.05 165 ALA A C 1
ATOM 1230 O O . ALA A 1 165 ? -11.679 4.072 39.978 1.00 22.66 165 ALA A O 1
ATOM 1232 N N . ALA A 1 166 ? -12.901 4.137 38.080 1.00 23.69 166 ALA A N 1
ATOM 1233 C CA . ALA A 1 166 ? -12.945 5.569 38.003 1.00 24.27 166 ALA A CA 1
ATOM 1234 C C . ALA A 1 166 ? -14.361 5.957 37.651 1.00 26.08 166 ALA A C 1
ATOM 1235 O O . ALA A 1 166 ? -14.922 5.419 36.679 1.00 25.64 166 ALA A O 1
ATOM 1237 N N . VAL A 1 167 ? -14.957 6.860 38.445 1.00 26.14 167 VAL A N 1
ATOM 1238 C CA . VAL A 1 167 ? -16.335 7.311 38.208 1.00 29.03 167 VAL A CA 1
ATOM 1239 C C . VAL A 1 167 ? -16.367 8.807 38.291 1.00 30.47 167 VAL A C 1
ATOM 1240 O O . VAL A 1 167 ? -15.632 9.427 39.065 1.00 29.74 167 VAL A O 1
ATOM 1244 N N . GLY A 1 168 ? -17.213 9.413 37.459 1.00 32.53 168 GLY A N 1
ATOM 1245 C CA . GLY A 1 168 ? -17.270 10.869 37.342 1.00 34.21 168 GLY A CA 1
ATOM 1246 C C . GLY A 1 168 ? -18.548 11.332 38.019 1.00 36.53 168 GLY A C 1
ATOM 1247 O O . GLY A 1 168 ? -19.547 10.592 38.046 1.00 37.20 168 GLY A O 1
ATOM 1248 N N . ILE A 1 169 ? -18.483 12.519 38.631 1.00 37.65 169 ILE A N 1
ATOM 1249 C CA . ILE A 1 169 ? -19.614 13.097 39.375 1.00 38.21 169 ILE A CA 1
ATOM 1250 C C . ILE A 1 169 ? -19.658 14.605 39.118 1.00 38.49 169 ILE A C 1
ATOM 1251 O O . ILE A 1 169 ? -18.662 15.217 38.650 1.00 36.96 169 ILE A O 1
ATOM 1256 N N . THR A 1 170 ? -20.819 15.202 39.447 1.00 42.33 170 THR A N 1
ATOM 1257 C CA . THR A 1 170 ? -21.110 16.624 39.158 1.00 45.31 170 THR A CA 1
ATOM 1258 C C . THR A 1 170 ? -20.168 17.599 39.885 1.00 47.01 170 THR A C 1
ATOM 1259 O O . THR A 1 170 ? -19.703 17.307 41.007 1.00 48.03 170 THR A O 1
ATOM 1263 N N . LYS A 1 171 ? -19.836 18.721 39.245 1.00 48.27 171 LYS A N 1
ATOM 1264 C CA . LYS A 1 171 ? -19.058 19.771 39.902 1.00 49.20 171 LYS A CA 1
ATOM 1265 C C . LYS A 1 171 ? -19.726 20.185 41.223 1.00 50.12 171 LYS A C 1
ATOM 1266 O O . LYS A 1 171 ? -19.042 20.466 42.231 1.00 50.22 171 LYS A O 1
ATOM 1272 N N . GLN A 1 172 ? -21.057 20.213 41.235 1.00 50.66 172 GLN A N 1
ATOM 1273 C CA . GLN A 1 172 ? -21.752 20.602 42.460 1.00 51.50 172 GLN A CA 1
ATOM 1274 C C . GLN A 1 172 ? -21.479 19.609 43.602 1.00 50.86 172 GLN A C 1
ATOM 1275 O O . GLN A 1 172 ? -21.190 20.016 44.734 1.00 50.59 172 GLN A O 1
ATOM 1281 N N . GLU A 1 173 ? -21.582 18.319 43.297 1.00 50.06 173 GLU A N 1
ATOM 1282 C CA . GLU A 1 173 ? -21.481 17.266 44.313 1.00 49.52 173 GLU A CA 1
ATOM 1283 C C . GLU A 1 173 ? -20.037 17.097 44.810 1.00 47.93 173 GLU A C 1
ATOM 1284 O O . GLU A 1 173 ? -19.801 16.824 46.004 1.00 47.32 173 GLU A O 1
ATOM 1290 N N . GLY A 1 174 ? -19.092 17.320 43.896 1.00 45.44 174 GLY A N 1
ATOM 1291 C CA . GLY A 1 174 ? -17.654 17.224 44.156 1.00 43.61 174 GLY A CA 1
ATOM 1292 C C . GLY A 1 174 ? -17.064 18.406 44.887 1.00 42.69 174 GLY A C 1
ATOM 1293 O O . GLY A 1 174 ? -16.225 18.235 45.793 1.00 39.92 174 GLY A O 1
ATOM 1294 N N . ASP A 1 175 ? -17.502 19.614 44.498 1.00 40.85 175 ASP A N 1
ATOM 1295 C CA . ASP A 1 175 ? -17.038 20.850 45.145 1.00 40.84 175 ASP A CA 1
ATOM 1296 C C . ASP A 1 175 ? -17.355 20.797 46.645 1.00 38.40 175 ASP A C 1
ATOM 1297 O O . ASP A 1 175 ? -16.577 21.278 47.449 1.00 38.27 175 ASP A O 1
ATOM 1302 N N . ALA A 1 176 ? -18.479 20.175 46.977 1.00 37.42 176 ALA A N 1
ATOM 1303 C CA . ALA A 1 176 ? -18.989 20.140 48.320 1.00 36.00 176 ALA A CA 1
ATOM 1304 C C . ALA A 1 176 ? -18.170 19.127 49.136 1.00 36.09 176 ALA A C 1
ATOM 1305 O O . ALA A 1 176 ? -17.772 19.410 50.298 1.00 36.16 176 ALA A O 1
ATOM 1307 N N . LEU A 1 177 ? -17.958 17.937 48.549 1.00 32.24 177 LEU A N 1
ATOM 1308 C CA . LEU A 1 177 ? -17.088 16.932 49.165 1.00 30.48 177 LEU A CA 1
ATOM 1309 C C . LEU A 1 177 ? -15.684 17.480 49.370 1.00 29.34 177 LEU A C 1
ATOM 1310 O O . LEU A 1 177 ? -15.082 17.306 50.493 1.00 26.60 177 LEU A O 1
ATOM 1315 N N 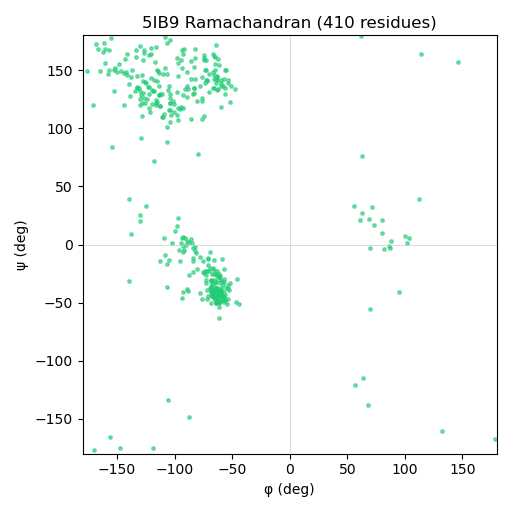. ALA A 1 178 ? -15.137 18.162 48.370 1.00 26.50 178 ALA A N 1
ATOM 1316 C CA . ALA A 1 178 ? -13.792 18.691 48.471 1.00 27.88 178 ALA A CA 1
ATOM 1317 C C . ALA A 1 178 ? -13.774 19.733 49.599 1.00 28.48 178 ALA A C 1
ATOM 1318 O O . ALA A 1 178 ? -12.777 19.811 50.282 1.00 29.28 178 ALA A O 1
ATOM 1320 N N . ALA A 1 179 ? -14.857 20.527 49.747 1.00 29.45 179 ALA A N 1
ATOM 1321 C CA . ALA A 1 179 ? -14.886 21.591 50.763 1.00 30.42 179 ALA A CA 1
ATOM 1322 C C . ALA A 1 179 ? -14.796 20.916 52.153 1.00 29.10 179 ALA A C 1
ATOM 1323 O O . ALA A 1 179 ? -13.949 21.319 53.002 1.00 31.64 179 ALA A O 1
ATOM 1325 N N . ASN A 1 180 ? -15.654 19.929 52.365 1.00 29.36 180 ASN A N 1
ATOM 1326 C CA . ASN A 1 180 ? -15.694 19.191 53.643 1.00 28.33 180 ASN A CA 1
ATOM 1327 C C . ASN A 1 180 ? -14.378 18.514 53.955 1.00 27.48 180 ASN A C 1
ATOM 1328 O O . ASN A 1 180 ? -13.887 18.546 55.093 1.00 23.97 180 ASN A O 1
ATOM 1333 N N . LEU A 1 181 ? -13.753 17.928 52.945 1.00 25.55 181 LEU A N 1
ATOM 1334 C CA . LEU A 1 181 ? -12.415 17.334 53.197 1.00 24.70 181 LEU A CA 1
ATOM 1335 C C . LEU A 1 181 ? -11.386 18.393 53.583 1.00 25.79 181 LEU A C 1
ATOM 1336 O O . LEU A 1 181 ? -10.572 18.214 54.491 1.00 25.50 181 LEU A O 1
ATOM 1341 N N . ARG A 1 182 ? -11.364 19.520 52.859 1.00 25.77 182 ARG A N 1
ATOM 1342 C CA . ARG A 1 182 ? -10.436 20.551 53.172 1.00 28.02 182 ARG A CA 1
ATOM 1343 C C . ARG A 1 182 ? -10.685 21.051 54.619 1.00 26.87 182 ARG A C 1
ATOM 1344 O O . ARG A 1 182 ? -9.747 21.491 55.270 1.00 29.79 182 ARG A O 1
ATOM 1352 N N . ALA A 1 183 ? -11.931 20.976 55.054 1.00 27.60 183 ALA A N 1
ATOM 1353 C CA . ALA A 1 183 ? -12.341 21.559 56.359 1.00 26.93 183 ALA A CA 1
ATOM 1354 C C . ALA A 1 183 ? -12.007 20.575 57.504 1.00 27.59 183 ALA A C 1
ATOM 1355 O O . ALA A 1 183 ? -12.263 20.888 58.678 1.00 28.78 183 ALA A O 1
ATOM 1357 N N . GLY A 1 184 ? -11.468 19.403 57.160 1.00 23.68 184 GLY A N 1
ATOM 1358 C CA . GLY A 1 184 ? -10.963 18.472 58.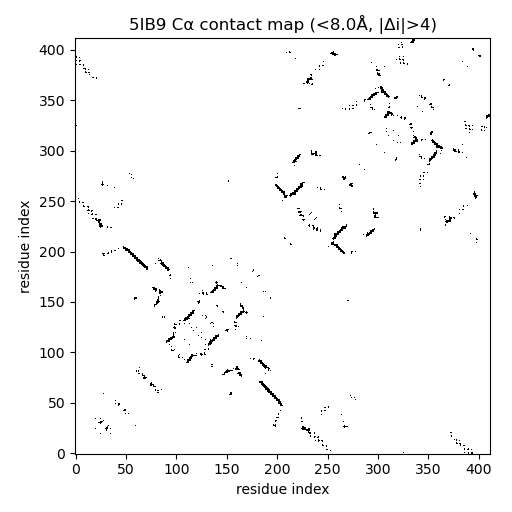186 1.00 23.69 184 GLY A CA 1
ATOM 1359 C C . GLY A 1 184 ? -11.905 17.312 58.425 1.00 20.52 184 GLY A C 1
ATOM 1360 O O . GLY A 1 184 ? -11.620 16.491 59.306 1.00 19.50 184 GLY A O 1
ATOM 1361 N N . GLU A 1 185 ? -13.002 17.152 57.651 1.00 20.98 185 GLU A N 1
ATOM 1362 C CA . GLU A 1 185 ? -13.883 15.995 57.839 1.00 21.48 185 GLU A CA 1
ATOM 1363 C C . GLU A 1 185 ? -13.244 14.695 57.362 1.00 22.65 185 GLU A C 1
ATOM 1364 O O . GLU A 1 185 ? -12.487 14.664 56.351 1.00 22.19 185 GLU A O 1
ATOM 1370 N N . LYS A 1 186 ? -13.454 13.619 58.107 1.00 21.21 186 LYS A N 1
ATOM 1371 C CA . LYS A 1 186 ? -13.040 12.284 57.638 1.00 23.57 186 LYS A CA 1
ATOM 1372 C C . LYS A 1 186 ? -14.280 11.654 56.963 1.00 24.01 186 LYS A C 1
ATOM 1373 O O . LYS A 1 186 ? -15.378 11.450 57.560 1.00 24.67 186 LYS A O 1
ATOM 1379 N N . ILE A 1 187 ? -14.132 11.361 55.666 1.00 24.58 187 ILE A N 1
ATOM 1380 C CA . ILE A 1 187 ? -15.298 10.892 54.893 1.00 24.47 187 ILE A CA 1
ATOM 1381 C C . ILE A 1 187 ? -15.049 9.485 54.366 1.00 24.63 187 ILE A C 1
ATOM 1382 O O . ILE A 1 187 ? -13.951 9.183 54.000 1.00 25.31 187 ILE A O 1
ATOM 1387 N N . THR A 1 188 ? -16.070 8.635 54.359 1.00 28.29 188 THR A N 1
ATOM 1388 C CA . THR A 1 188 ? -15.921 7.246 53.850 1.00 30.65 188 THR A CA 1
ATOM 1389 C C . THR A 1 188 ? -16.794 7.143 52.625 1.00 30.10 188 THR A C 1
ATOM 1390 O O . THR A 1 188 ? -17.820 7.806 52.561 1.00 31.38 188 THR A O 1
ATOM 1394 N N . ALA A 1 189 ? -16.319 6.437 51.596 1.00 29.83 189 ALA A N 1
ATOM 1395 C CA . ALA A 1 189 ? -17.089 6.321 50.348 1.00 29.03 189 ALA A CA 1
ATOM 1396 C C . ALA A 1 189 ? -17.091 4.883 49.909 1.00 27.45 189 ALA A C 1
ATOM 1397 O O . ALA A 1 189 ? -16.288 4.088 50.379 1.00 27.06 189 ALA A O 1
ATOM 1399 N N . THR A 1 190 ? -18.038 4.552 49.040 1.00 29.63 190 THR A N 1
ATOM 1400 C CA . THR A 1 190 ? -18.071 3.234 48.448 1.00 31.21 190 THR A CA 1
ATOM 1401 C C . THR A 1 190 ? -18.031 3.452 46.925 1.00 30.27 190 THR A C 1
ATOM 1402 O O . THR A 1 190 ? -18.665 4.356 46.402 1.00 30.11 190 THR A O 1
ATOM 1406 N N . VAL A 1 191 ? -17.199 2.668 46.237 1.00 31.01 191 VAL A N 1
ATOM 1407 C CA . VAL A 1 191 ? -17.204 2.710 44.744 1.00 30.72 191 VAL A CA 1
ATOM 1408 C C . VAL A 1 191 ? -17.342 1.280 44.240 1.00 30.05 191 VAL A C 1
ATOM 1409 O O . VAL A 1 191 ? -16.423 0.444 44.434 1.00 31.02 191 VAL A O 1
ATOM 1413 N N . LYS A 1 192 ? -18.498 0.974 43.654 1.00 31.54 192 LYS A N 1
ATOM 1414 C CA . LYS A 1 192 ? -18.732 -0.402 43.134 1.00 32.90 192 LYS A CA 1
ATOM 1415 C C . LYS A 1 192 ? -19.062 -0.366 41.666 1.00 33.25 192 LYS A C 1
ATOM 1416 O O . LYS A 1 192 ? -20.063 0.230 41.232 1.00 32.99 192 LYS A O 1
ATOM 1422 N N . VAL A 1 193 ? -18.177 -0.995 40.897 1.00 32.47 193 VAL A N 1
ATOM 1423 C CA . VAL A 1 193 ? -18.325 -1.016 39.424 1.00 34.32 193 VAL A CA 1
ATOM 1424 C C . VAL A 1 193 ? -18.272 -2.467 39.110 1.00 33.98 193 VAL A C 1
ATOM 1425 O O . VAL A 1 193 ? -17.340 -3.157 39.550 1.00 35.21 193 VAL A O 1
ATOM 1429 N N . ALA A 1 194 ? -19.293 -2.951 38.404 1.00 36.79 194 ALA A N 1
ATOM 1430 C CA . ALA A 1 194 ? -19.411 -4.378 38.108 1.00 38.25 194 ALA A CA 1
ATOM 1431 C C . ALA A 1 194 ? -19.944 -4.642 36.685 1.00 38.07 194 ALA A C 1
ATOM 1432 O O . ALA A 1 194 ? -20.719 -3.835 36.142 1.00 38.88 194 ALA A O 1
ATOM 1434 N N . GLY A 1 195 ? -19.449 -5.725 36.077 1.00 39.77 195 GLY A N 1
ATOM 1435 C CA . GLY A 1 195 ? -19.840 -6.092 34.716 1.00 39.65 195 GLY A CA 1
ATOM 1436 C C . GLY A 1 195 ? -19.153 -5.395 33.525 1.00 40.06 195 GLY A C 1
ATOM 1437 O O . GLY A 1 195 ? -19.445 -5.718 32.361 1.00 40.74 195 GLY A O 1
ATOM 1438 N N . ALA A 1 196 ? -18.271 -4.425 33.778 1.00 39.01 196 ALA A N 1
ATOM 1439 C CA . ALA A 1 196 ? -17.407 -3.885 32.709 1.00 37.90 196 ALA A CA 1
ATOM 1440 C C . ALA A 1 196 ? -16.450 -4.951 32.183 1.00 37.04 196 ALA A C 1
ATOM 1441 O O . ALA A 1 196 ? -15.930 -5.776 32.925 1.00 34.82 196 ALA A O 1
ATOM 1443 N N . GLU A 1 197 ? -16.207 -4.932 30.868 1.00 37.90 197 GLU A N 1
ATOM 1444 C CA . GLU A 1 197 ? -15.238 -5.843 30.251 1.00 37.53 197 GLU A CA 1
ATOM 1445 C C . GLU A 1 197 ? -14.578 -5.112 29.062 1.00 35.42 197 GLU A C 1
ATOM 1446 O O . GLU A 1 197 ? -15.161 -4.223 28.475 1.00 35.36 197 GLU A O 1
ATOM 1452 N N . VAL A 1 198 ? -13.332 -5.479 28.807 1.00 35.23 198 VAL A N 1
ATOM 1453 C CA . VAL A 1 198 ? -12.583 -5.044 27.626 1.00 34.67 198 VAL A CA 1
ATOM 1454 C C . VAL A 1 198 ? -12.576 -6.280 26.712 1.00 33.21 198 VAL A C 1
ATOM 1455 O O . VAL A 1 198 ? -12.429 -7.392 27.178 1.00 32.63 198 VAL A O 1
ATOM 1459 N N . LYS A 1 199 ? -12.806 -6.101 25.415 1.00 31.36 199 LYS A N 1
ATOM 1460 C CA . LYS A 1 199 ? -12.877 -7.252 24.473 1.00 29.34 199 LYS A CA 1
ATOM 1461 C C . LYS A 1 199 ? -12.219 -6.730 23.216 1.00 25.79 199 LYS A C 1
ATOM 1462 O O . LYS A 1 199 ? -12.320 -5.526 22.907 1.00 26.63 199 LYS A O 1
ATOM 1468 N N . THR A 1 200 ? -11.570 -7.624 22.484 1.00 24.50 200 THR A N 1
ATOM 1469 C CA . THR A 1 200 ? -10.885 -7.184 21.234 1.00 23.86 200 THR A CA 1
ATOM 1470 C C . THR A 1 200 ? -11.898 -7.138 20.130 1.00 20.75 200 THR A C 1
ATOM 1471 O O . THR A 1 200 ? -12.653 -8.104 19.920 1.00 22.55 200 THR A O 1
ATOM 1475 N N . LEU A 1 201 ? -11.928 -6.004 19.399 1.00 17.75 201 LEU A N 1
ATOM 1476 C CA . LEU A 1 201 ? -12.867 -5.850 18.289 1.00 16.53 201 LEU A CA 1
ATOM 1477 C C . LEU A 1 201 ? -12.048 -5.559 17.025 1.00 13.39 201 LEU A C 1
ATOM 1478 O O . LEU A 1 201 ? -10.834 -5.311 17.063 1.00 15.67 201 LEU A O 1
ATOM 1483 N N . THR A 1 202 ? -12.730 -5.744 15.887 1.00 14.99 202 THR A N 1
ATOM 1484 C CA . THR A 1 202 ? -12.043 -5.407 14.626 1.00 12.83 202 THR A CA 1
ATOM 1485 C C . THR A 1 202 ? -12.903 -4.357 13.916 1.00 11.81 202 THR A C 1
ATOM 1486 O O . THR A 1 202 ? -14.133 -4.472 13.796 1.00 13.37 202 THR A O 1
ATOM 1490 N N . SER A 1 203 ? -12.249 -3.307 13.537 1.00 10.90 203 SER A N 1
ATOM 1491 C CA . SER A 1 203 ? -12.861 -2.308 12.665 1.00 12.55 203 SER A CA 1
ATOM 1492 C C . SER A 1 203 ? -12.074 -2.200 11.330 1.00 10.27 203 SER A C 1
ATOM 1493 O O . SER A 1 203 ? -11.181 -3.045 11.047 1.00 10.19 203 SER A O 1
ATOM 1496 N N . HIS A 1 204 ? -12.475 -1.266 10.501 1.00 9.48 204 HIS A N 1
ATOM 1497 C CA . HIS A 1 204 ? -11.889 -1.164 9.152 1.00 9.40 204 HIS A CA 1
ATOM 1498 C C . HIS A 1 204 ? -11.848 0.256 8.667 1.00 8.58 204 HIS A C 1
ATOM 1499 O O . HIS A 1 204 ? -12.691 1.077 9.033 1.00 10.74 204 HIS A O 1
ATOM 1506 N N . ASN A 1 205 ? -10.892 0.520 7.733 1.00 8.27 205 ASN A N 1
ATOM 1507 C CA . ASN A 1 205 ? -10.898 1.721 6.888 1.00 8.28 205 ASN A CA 1
ATOM 1508 C C . ASN A 1 205 ? -11.220 1.279 5.470 1.00 10.02 205 ASN A C 1
ATOM 1509 O O . ASN A 1 205 ? -10.790 0.219 5.047 1.00 10.93 205 ASN A O 1
ATOM 1514 N N . VAL A 1 206 ? -11.909 2.135 4.738 1.00 8.25 206 VAL A N 1
ATOM 1515 C CA . VAL A 1 206 ? -12.269 1.854 3.324 1.00 7.88 206 VAL A CA 1
ATOM 1516 C C . VAL A 1 206 ? -11.542 2.893 2.495 1.00 9.40 206 VAL A C 1
ATOM 1517 O O . VAL A 1 206 ? -11.672 4.091 2.709 1.00 9.28 206 VAL A O 1
ATOM 1521 N N . ILE A 1 207 ? -10.714 2.398 1.544 1.00 9.41 207 ILE A N 1
ATOM 1522 C CA . ILE A 1 207 ? -9.793 3.305 0.842 1.00 9.60 207 ILE A CA 1
ATOM 1523 C C . ILE A 1 207 ? -10.001 3.170 -0.693 1.00 10.88 207 ILE A C 1
ATOM 1524 O O . ILE A 1 207 ? -9.868 2.068 -1.254 1.00 10.66 207 ILE A O 1
ATOM 1529 N N . ALA A 1 208 ? -10.334 4.259 -1.406 1.00 9.65 208 ALA A N 1
ATOM 1530 C CA . ALA A 1 208 ? -10.612 4.232 -2.876 1.00 11.98 208 ALA A CA 1
ATOM 1531 C C . ALA A 1 208 ? -9.665 5.232 -3.489 1.00 12.37 208 ALA A C 1
ATOM 1532 O O . ALA A 1 208 ? -9.617 6.345 -3.087 1.00 12.90 208 ALA A O 1
ATOM 1534 N N . THR A 1 209 ? -8.888 4.777 -4.462 1.00 12.48 209 THR A N 1
ATOM 1535 C CA . THR A 1 209 ? -7.798 5.636 -5.001 1.00 13.37 209 THR A CA 1
ATOM 1536 C C . THR A 1 209 ? -8.065 5.878 -6.479 1.00 14.44 209 THR A C 1
ATOM 1537 O O . THR A 1 209 ? -8.278 4.887 -7.201 1.00 15.64 209 THR A O 1
ATOM 1541 N N . LYS A 1 210 ? -7.969 7.121 -6.863 1.00 15.12 210 LYS A N 1
ATOM 1542 C CA . LYS A 1 210 ? -7.956 7.513 -8.263 1.00 15.74 210 LYS A CA 1
ATOM 1543 C C . LYS A 1 210 ? -6.497 7.854 -8.662 1.00 13.65 210 LYS A C 1
ATOM 1544 O O . LYS A 1 210 ? -5.895 8.817 -8.201 1.00 13.81 210 LYS A O 1
ATOM 1550 N N . LYS A 1 211 ? -5.933 7.008 -9.501 1.00 16.22 211 LYS A N 1
ATOM 1551 C CA . LYS A 1 211 ? -4.621 7.284 -10.045 1.00 17.63 211 LYS A CA 1
ATOM 1552 C C . LYS A 1 211 ? -4.665 8.454 -11.047 1.00 17.58 211 LYS A C 1
ATOM 1553 O O . LYS A 1 211 ? -5.587 8.595 -11.724 1.00 20.29 211 LYS A O 1
ATOM 1559 N N . PRO A 1 212 ? -3.624 9.237 -11.121 1.00 16.49 212 PRO A N 1
ATOM 1560 C CA . PRO A 1 212 ? -3.650 10.325 -12.075 1.00 16.93 212 PRO A CA 1
ATOM 1561 C C . PRO A 1 212 ? -3.680 9.788 -13.484 1.00 17.76 212 PRO A C 1
ATOM 1562 O O . PRO A 1 212 ? -3.126 8.782 -13.739 1.00 18.02 212 PRO A O 1
ATOM 1566 N N . ASP A 1 213 ? -4.423 10.462 -14.329 1.00 16.87 213 ASP A N 1
ATOM 1567 C CA . ASP A 1 213 ? -4.644 10.031 -15.707 1.00 18.49 213 ASP A CA 1
ATOM 1568 C C . ASP A 1 213 ? -4.399 11.117 -16.753 1.00 20.80 213 ASP A C 1
ATOM 1569 O O . ASP A 1 213 ? -4.926 11.044 -17.797 1.00 20.99 213 ASP A O 1
ATOM 1574 N N . ALA A 1 214 ? -3.567 12.081 -16.433 1.00 21.99 214 ALA A N 1
ATOM 1575 C CA . ALA A 1 214 ? -3.273 13.216 -17.311 1.00 24.07 214 ALA A CA 1
ATOM 1576 C C . ALA A 1 214 ? -1.972 13.080 -18.138 1.00 27.67 214 ALA A C 1
ATOM 1577 O O . ALA A 1 214 ? -1.412 14.044 -18.567 1.00 29.93 214 ALA A O 1
ATOM 1579 N N . ASN A 1 215 ? -1.450 11.885 -18.236 1.00 30.73 215 ASN A N 1
ATOM 1580 C CA . ASN A 1 215 ? -0.261 11.649 -19.070 1.00 34.27 215 ASN A CA 1
ATOM 1581 C C . ASN A 1 215 ? 0.920 12.537 -18.681 1.00 34.99 215 ASN A C 1
ATOM 1582 O O . ASN A 1 215 ? 1.442 12.415 -17.615 1.00 34.15 215 ASN A O 1
ATOM 1587 N N . LYS A 1 216 ? 1.412 13.341 -19.602 1.00 35.57 216 LYS A N 1
ATOM 1588 C CA . LYS A 1 216 ? 2.634 14.100 -19.373 1.00 35.38 216 LYS A CA 1
ATOM 1589 C C . LYS A 1 216 ? 2.515 15.144 -18.287 1.00 33.52 216 LYS A C 1
ATOM 1590 O O . LYS A 1 216 ? 3.479 15.592 -17.748 1.00 33.30 216 LYS A O 1
ATOM 1596 N N . LYS A 1 217 ? 1.304 15.544 -18.028 1.00 30.24 217 LYS A N 1
ATOM 1597 C CA . LYS A 1 217 ? 1.055 16.484 -16.971 1.00 29.61 217 LYS A CA 1
ATOM 1598 C C . LYS A 1 217 ? 1.006 15.856 -15.590 1.00 25.19 217 LYS A C 1
ATOM 1599 O O . LYS A 1 217 ? 0.958 16.564 -14.648 1.00 25.45 217 LYS A O 1
ATOM 1605 N N . ASN A 1 218 ? 1.046 14.547 -15.482 1.00 23.27 218 ASN A N 1
ATOM 1606 C CA . ASN A 1 218 ? 0.933 13.935 -14.162 1.00 18.99 218 ASN A CA 1
ATOM 1607 C C . ASN A 1 218 ? 2.024 14.365 -13.195 1.00 20.90 218 ASN A C 1
ATOM 1608 O O . ASN A 1 218 ? 3.150 14.493 -13.571 1.00 21.73 218 ASN A O 1
ATOM 1613 N N . THR A 1 219 ? 1.641 14.604 -11.941 1.00 16.76 219 THR A N 1
ATOM 1614 C CA . THR A 1 219 ? 2.531 14.969 -10.889 1.00 16.55 219 THR A CA 1
ATOM 1615 C C . THR A 1 219 ? 2.624 13.683 -10.027 1.00 15.78 219 THR A C 1
ATOM 1616 O O . THR A 1 219 ? 1.880 12.685 -10.243 1.00 18.35 219 THR A O 1
ATOM 1620 N N . ASN A 1 220 ? 3.523 13.798 -9.065 1.00 17.12 220 ASN A N 1
ATOM 1621 C CA . ASN A 1 220 ? 3.754 12.849 -7.964 1.00 19.60 220 ASN A CA 1
ATOM 1622 C C . ASN A 1 220 ? 2.959 13.153 -6.745 1.00 17.61 220 ASN A C 1
ATOM 1623 O O . ASN A 1 220 ? 3.049 12.365 -5.799 1.00 16.75 220 ASN A O 1
ATOM 1628 N N . ASP A 1 221 ? 2.063 14.138 -6.806 1.00 15.56 221 ASP A N 1
ATOM 1629 C CA . ASP A 1 221 ? 1.410 14.572 -5.560 1.00 14.34 221 ASP A CA 1
ATOM 1630 C C . ASP A 1 221 ? 0.212 13.659 -5.233 1.00 12.53 221 ASP A C 1
ATOM 1631 O O . ASP A 1 221 ? -0.379 12.994 -6.089 1.00 12.53 221 ASP A O 1
ATOM 1636 N N . ILE A 1 222 ? -0.087 13.574 -3.922 1.00 11.83 222 ILE A N 1
ATOM 1637 C CA . ILE A 1 222 ? -1.264 12.865 -3.414 1.00 11.13 222 ILE A CA 1
ATOM 1638 C C . ILE A 1 222 ? -2.111 13.821 -2.529 1.00 9.51 222 ILE A C 1
ATOM 1639 O O . ILE A 1 222 ? -1.545 14.593 -1.770 1.00 10.53 222 ILE A O 1
ATOM 1644 N N . ILE A 1 223 ? -3.434 13.737 -2.674 1.00 9.86 223 ILE A N 1
ATOM 1645 C CA . ILE A 1 223 ? -4.365 14.411 -1.750 1.00 9.21 223 ILE A CA 1
ATOM 1646 C C . ILE A 1 223 ? -5.261 13.298 -1.171 1.00 10.11 223 ILE A C 1
ATOM 1647 O O . ILE A 1 223 ? -5.730 12.441 -1.863 1.00 10.25 223 ILE A O 1
ATOM 1652 N N . ILE A 1 224 ? -5.457 13.370 0.167 1.00 9.96 224 ILE A N 1
ATOM 1653 C CA . ILE A 1 224 ? -6.414 12.483 0.951 1.00 9.40 224 ILE A CA 1
ATOM 1654 C C . ILE A 1 224 ? -7.634 13.277 1.302 1.00 9.34 224 ILE A C 1
ATOM 1655 O O . ILE A 1 224 ? -7.533 14.466 1.726 1.00 10.96 224 ILE A O 1
ATOM 1660 N N . ILE A 1 225 ? -8.798 12.674 0.979 1.00 9.28 225 ILE A N 1
ATOM 1661 C CA . ILE A 1 225 ? -10.128 13.266 1.456 1.00 7.61 225 ILE A CA 1
ATOM 1662 C C . ILE A 1 225 ? -10.669 12.208 2.355 1.00 8.44 225 ILE A C 1
ATOM 1663 O O . ILE A 1 225 ? -10.921 11.069 1.889 1.00 9.06 225 ILE A O 1
ATOM 1668 N N . GLY A 1 226 ? -10.912 12.586 3.591 1.00 9.12 226 GLY A N 1
ATOM 1669 C CA . GLY A 1 226 ? -11.332 11.589 4.618 1.00 9.31 226 GLY A CA 1
ATOM 1670 C C . GLY A 1 226 ? -12.641 12.004 5.348 1.00 9.82 226 GLY A C 1
ATOM 1671 O O . GLY A 1 226 ? -13.040 13.172 5.369 1.00 8.91 226 GLY A O 1
ATOM 1672 N N . SER A 1 227 ? -13.184 10.996 6.012 1.00 9.12 227 SER A N 1
ATOM 1673 C CA . SER A 1 227 ? -14.348 11.115 6.933 1.00 6.85 227 SER A CA 1
ATOM 1674 C C . SER A 1 227 ? -14.294 9.875 7.753 1.00 9.47 227 SER A C 1
ATOM 1675 O O . SER A 1 227 ? -13.479 8.977 7.515 1.00 9.06 227 SER A O 1
ATOM 1678 N N . HIS A 1 228 ? -15.151 9.769 8.768 1.00 8.77 228 HIS A N 1
ATOM 1679 C CA . HIS A 1 228 ? -15.249 8.519 9.565 1.00 8.71 228 HIS A CA 1
ATOM 1680 C C . HIS A 1 228 ? -16.650 7.929 9.508 1.00 11.03 228 HIS A C 1
ATOM 1681 O O . HIS A 1 228 ? -17.648 8.676 9.442 1.00 8.54 228 HIS A O 1
ATOM 1688 N N . HIS A 1 229 ? -16.679 6.605 9.482 1.00 9.28 229 HIS A N 1
ATOM 1689 C CA . HIS A 1 229 ? -17.974 5.907 9.308 1.00 8.92 229 HIS A CA 1
ATOM 1690 C C . HIS A 1 229 ? -18.609 5.307 10.536 1.00 10.24 229 HIS A C 1
ATOM 1691 O O . HIS A 1 229 ? -19.685 4.795 10.401 1.00 11.13 229 HIS A O 1
ATOM 1698 N N . ASP A 1 230 ? -17.953 5.490 11.672 1.00 10.77 230 ASP A N 1
ATOM 1699 C CA . ASP A 1 230 ? -18.573 5.049 12.952 1.00 9.68 230 ASP A CA 1
ATOM 1700 C C . ASP A 1 230 ? -19.246 6.239 13.644 1.00 10.99 230 ASP A C 1
ATOM 1701 O O . ASP A 1 230 ? -18.976 7.419 13.340 1.00 12.97 230 ASP A O 1
ATOM 1706 N N . SER A 1 231 ? -20.167 5.825 14.552 1.00 10.79 231 SER A N 1
ATOM 1707 C CA . SER A 1 231 ? -20.803 6.875 15.396 1.00 12.99 231 SER A CA 1
ATOM 1708 C C . SER A 1 231 ? -20.790 6.409 16.831 1.00 13.41 231 SER A C 1
ATOM 1709 O O . SER A 1 231 ? -20.396 5.303 17.115 1.00 14.55 231 SER A O 1
ATOM 1712 N N . VAL A 1 232 ? -21.079 7.341 17.747 1.00 13.62 232 VAL A N 1
ATOM 1713 C CA . VAL A 1 232 ? -21.111 6.895 19.188 1.00 15.31 232 VAL A CA 1
ATOM 1714 C C . VAL A 1 232 ? -22.365 6.070 19.513 1.00 16.74 232 VAL A C 1
ATOM 1715 O O . VAL A 1 232 ? -23.363 6.101 18.778 1.00 15.47 232 VAL A O 1
ATOM 1719 N N . GLU A 1 233 ? -22.265 5.319 20.616 1.00 16.66 233 GLU A N 1
ATOM 1720 C CA . GLU A 1 233 ? -23.411 4.512 21.103 1.00 20.22 233 GLU A CA 1
ATOM 1721 C C . GLU A 1 233 ? -24.729 5.340 21.141 1.00 19.19 233 GLU A C 1
ATOM 1722 O O . GLU A 1 233 ? -24.741 6.469 21.605 1.00 18.16 233 GLU A O 1
ATOM 1728 N N . LYS A 1 234 ? -25.799 4.762 20.637 1.00 18.14 234 LYS A N 1
ATOM 1729 C CA . LYS A 1 234 ? -27.191 5.342 20.626 1.00 18.21 234 LYS A CA 1
ATOM 1730 C C . LYS A 1 234 ? -27.382 6.537 19.705 1.00 18.64 234 LYS A C 1
ATOM 1731 O O . LYS A 1 234 ? -28.494 7.039 19.570 1.00 18.59 234 LYS A O 1
ATOM 1737 N N . ALA A 1 235 ? -26.316 7.026 19.015 1.00 17.07 235 ALA A N 1
ATOM 1738 C CA . ALA A 1 235 ? -26.493 8.104 18.101 1.00 16.07 235 ALA A CA 1
ATOM 1739 C C . ALA A 1 235 ? -26.558 7.583 16.673 1.00 15.52 235 ALA A C 1
ATOM 1740 O O . ALA A 1 235 ? -25.569 6.949 16.248 1.00 14.89 235 ALA A O 1
ATOM 1742 N N . PRO A 1 236 ? -27.635 7.811 15.935 1.00 13.92 236 PRO A N 1
ATOM 1743 C CA . PRO A 1 236 ? -27.740 7.419 14.570 1.00 14.09 236 PRO A CA 1
ATOM 1744 C C . PRO A 1 236 ? -26.631 8.003 13.646 1.00 13.31 236 PRO A C 1
ATOM 1745 O O . PRO A 1 236 ? -26.376 7.448 12.536 1.00 14.73 236 PRO A O 1
ATOM 1749 N N . GLY A 1 237 ? -26.011 9.098 14.095 1.00 14.32 237 GLY A N 1
ATOM 1750 C CA . GLY A 1 237 ? -24.800 9.566 13.390 1.00 12.03 237 GLY A CA 1
ATOM 1751 C C . GLY A 1 237 ? -25.079 10.142 12.062 1.00 14.62 237 GLY A C 1
ATOM 1752 O O . GLY A 1 237 ? -24.231 9.990 11.160 1.00 12.30 237 GLY A O 1
ATOM 1753 N N . ALA A 1 238 ? -26.220 10.798 11.828 1.00 11.48 238 ALA A N 1
ATOM 1754 C CA . ALA A 1 238 ? -26.477 11.296 10.511 1.00 12.19 238 ALA A CA 1
ATOM 1755 C C . ALA A 1 238 ? -25.503 12.404 10.207 1.00 13.07 238 ALA A C 1
ATOM 1756 O O . ALA A 1 238 ? -24.974 12.473 9.073 1.00 11.83 238 ALA A O 1
ATOM 1758 N N . ASN A 1 239 ? -25.303 13.302 11.179 1.00 11.27 239 ASN A N 1
ATOM 1759 C CA . ASN A 1 239 ? -24.321 14.360 10.884 1.00 11.96 239 ASN A CA 1
ATOM 1760 C C . ASN A 1 239 ? -22.919 13.958 11.295 1.00 11.75 239 ASN A C 1
ATOM 1761 O O . ASN A 1 239 ? -21.954 14.368 10.566 1.00 12.24 239 ASN A O 1
ATOM 1766 N N . ASP A 1 240 ? -22.785 13.268 12.434 1.00 11.64 240 ASP A N 1
ATOM 1767 C CA . ASP A 1 240 ? -21.493 12.853 12.979 1.00 10.41 240 ASP A CA 1
ATOM 1768 C C . ASP A 1 240 ? -21.392 11.350 12.740 1.00 11.80 240 ASP A C 1
ATOM 1769 O O . ASP A 1 240 ? -21.750 10.596 13.643 1.00 12.48 240 ASP A O 1
ATOM 1774 N N . ASP A 1 241 ? -20.887 10.784 11.610 1.00 10.82 241 ASP A N 1
ATOM 1775 C CA . ASP A 1 241 ? -20.291 11.545 10.535 1.00 9.18 241 ASP A CA 1
ATOM 1776 C C . ASP A 1 241 ? -20.756 10.929 9.245 1.00 10.61 241 ASP A C 1
ATOM 1777 O O . ASP A 1 241 ? -20.015 10.925 8.252 1.00 10.99 241 ASP A O 1
ATOM 1782 N N . ALA A 1 242 ? -22.055 10.500 9.167 1.00 10.30 242 ALA A N 1
ATOM 1783 C CA . ALA A 1 242 ? -22.540 10.169 7.813 1.00 9.20 242 ALA A CA 1
ATOM 1784 C C . ALA A 1 242 ? -22.480 11.279 6.812 1.00 9.69 242 ALA A C 1
ATOM 1785 O O . ALA A 1 242 ? -22.257 11.024 5.605 1.00 10.62 242 ALA A O 1
ATOM 1787 N N . SER A 1 243 ? -22.640 12.526 7.262 1.00 9.92 243 SER A N 1
ATOM 1788 C CA . SER A 1 243 ? -22.510 13.647 6.413 1.00 10.49 243 SER A CA 1
ATOM 1789 C C . SER A 1 243 ? -21.168 13.658 5.693 1.00 9.69 243 SER A C 1
ATOM 1790 O O . SER A 1 243 ? -21.126 13.820 4.485 1.00 9.74 243 SER A O 1
ATOM 1793 N N . GLY A 1 244 ? -20.097 13.514 6.457 1.00 10.33 244 GLY A N 1
ATOM 1794 C CA . GLY A 1 244 ? -18.781 13.528 5.830 1.00 10.52 244 GLY A CA 1
ATOM 1795 C C . GLY A 1 244 ? -18.557 12.333 4.896 1.00 9.91 244 GLY A C 1
ATOM 1796 O O . GLY A 1 244 ? -17.909 12.488 3.916 1.00 9.15 244 GLY A O 1
ATOM 1797 N N . VAL A 1 245 ? -19.080 11.184 5.275 1.00 8.42 245 VAL A N 1
ATOM 1798 C CA . VAL A 1 245 ? -18.980 9.992 4.385 1.00 8.46 245 VAL A CA 1
ATOM 1799 C C . VAL A 1 245 ? -19.705 10.312 3.076 1.00 8.57 245 VAL A C 1
ATOM 1800 O O . VAL A 1 245 ? -19.163 10.000 1.988 1.00 9.33 245 VAL A O 1
ATOM 1804 N N . ALA A 1 246 ? -20.887 10.936 3.204 1.00 10.21 246 ALA A N 1
ATOM 1805 C CA . ALA A 1 246 ? -21.629 11.232 2.001 1.00 9.89 246 ALA A CA 1
ATOM 1806 C C . ALA A 1 246 ? -20.939 12.212 1.047 1.00 8.09 246 ALA A C 1
ATOM 1807 O O . ALA A 1 246 ? -20.930 12.055 -0.191 1.00 11.28 246 ALA A O 1
ATOM 1809 N N . VAL A 1 247 ? -20.278 13.239 1.647 1.00 10.00 247 VAL A N 1
ATOM 1810 C CA . VAL A 1 247 ? -19.453 14.192 0.802 1.00 9.11 247 VAL A CA 1
ATOM 1811 C C . VAL A 1 247 ? -18.221 13.492 0.220 1.00 8.92 247 VAL A C 1
ATOM 1812 O O . VAL A 1 247 ? -17.877 13.686 -0.910 1.00 11.17 247 VAL A O 1
ATOM 1816 N N . THR A 1 248 ? -17.618 12.601 0.999 1.00 8.80 248 THR A N 1
ATOM 1817 C CA . THR A 1 248 ? -16.451 11.829 0.541 1.00 8.91 248 THR A CA 1
ATOM 1818 C C . THR A 1 248 ? -16.836 10.971 -0.703 1.00 10.30 248 THR A C 1
ATOM 1819 O O . THR A 1 248 ? -16.143 11.052 -1.702 1.00 9.79 248 THR A O 1
ATOM 1823 N N . LEU A 1 249 ? -17.946 10.247 -0.602 1.00 9.30 249 LEU A N 1
ATOM 1824 C CA . LEU A 1 249 ? -18.429 9.398 -1.720 1.00 9.29 249 LEU A CA 1
ATOM 1825 C C . LEU A 1 249 ? -18.782 10.272 -2.900 1.00 9.65 249 LEU A C 1
ATOM 1826 O O . LEU A 1 249 ? -18.401 9.952 -3.992 1.00 11.62 249 LEU A O 1
ATOM 1831 N N . GLU A 1 250 ? -19.512 11.362 -2.615 1.00 10.39 250 GLU A N 1
ATOM 1832 C CA . GLU A 1 250 ? -19.991 12.173 -3.721 1.00 11.83 250 GLU A CA 1
ATOM 1833 C C . GLU A 1 250 ? -18.801 12.802 -4.467 1.00 12.25 250 GLU A C 1
ATOM 1834 O O . GLU A 1 250 ? -18.781 12.923 -5.709 1.00 11.94 250 GLU A O 1
ATOM 1840 N N . LEU A 1 251 ? -17.792 13.301 -3.741 1.00 11.13 251 LEU A N 1
ATOM 1841 C CA . LEU A 1 251 ? -16.674 13.884 -4.414 1.00 9.75 251 LEU A CA 1
ATOM 1842 C C . LEU A 1 251 ? -15.906 12.785 -5.160 1.00 8.89 251 LEU A C 1
ATOM 1843 O O . LEU A 1 251 ? -15.331 13.047 -6.263 1.00 11.50 251 LEU A O 1
ATOM 1848 N N . ALA A 1 252 ? -15.848 11.546 -4.601 1.00 9.45 252 ALA A N 1
ATOM 1849 C CA . ALA A 1 252 ? -15.184 10.496 -5.425 1.00 9.77 252 ALA A CA 1
ATOM 1850 C C . ALA A 1 252 ? -15.996 10.269 -6.733 1.00 12.07 252 ALA A C 1
ATOM 1851 O O . ALA A 1 252 ? -15.364 10.086 -7.723 1.00 12.45 252 ALA A O 1
ATOM 1853 N N . ARG A 1 253 ? -17.328 10.311 -6.714 1.00 12.18 253 ARG A N 1
ATOM 1854 C CA . ARG A 1 253 ? -18.097 10.120 -7.940 1.00 13.53 253 ARG A CA 1
ATOM 1855 C C . ARG A 1 253 ? -17.822 11.266 -8.851 1.00 12.45 253 ARG A C 1
ATOM 1856 O O . ARG A 1 253 ? -17.544 11.090 -10.065 1.00 13.23 253 ARG A O 1
ATOM 1864 N N . VAL A 1 254 ? -17.839 12.483 -8.318 1.00 11.76 254 VAL A N 1
ATOM 1865 C CA . VAL A 1 254 ? -17.545 13.665 -9.197 1.00 11.26 254 VAL A CA 1
ATOM 1866 C C . VAL A 1 254 ? -16.190 13.553 -9.854 1.00 14.27 254 VAL A C 1
ATOM 1867 O O . VAL A 1 254 ? -16.068 13.790 -11.079 1.00 14.33 254 VAL A O 1
ATOM 1871 N N . MET A 1 255 ? -15.129 13.213 -9.088 1.00 12.40 255 MET A N 1
ATOM 1872 C CA . MET A 1 255 ? -13.800 13.230 -9.635 1.00 12.25 255 MET A CA 1
ATOM 1873 C C . MET A 1 255 ? -13.673 12.067 -10.621 1.00 12.88 255 MET A C 1
ATOM 1874 O O . MET A 1 255 ? -12.804 12.152 -11.538 1.00 15.17 255 MET A O 1
ATOM 1879 N N . SER A 1 256 ? -14.545 11.083 -10.566 1.00 13.04 256 SER A N 1
ATOM 1880 C CA . SER A 1 256 ? -14.422 9.950 -11.537 1.00 14.76 256 SER A CA 1
ATOM 1881 C C . SER A 1 256 ? -14.757 10.443 -12.950 1.00 15.89 256 SER A C 1
ATOM 1882 O O . SER A 1 256 ? -14.392 9.767 -13.953 1.00 19.87 256 SER A O 1
ATOM 1885 N N . LYS A 1 257 ? -15.459 11.555 -13.061 1.00 15.62 257 LYS A N 1
ATOM 1886 C CA . LYS A 1 257 ? -15.797 12.163 -14.365 1.00 14.92 257 LYS A CA 1
ATOM 1887 C C . LYS A 1 257 ? -14.748 13.050 -14.971 1.00 17.20 257 LYS A C 1
ATOM 1888 O O . LYS A 1 257 ? -14.983 13.628 -16.041 1.00 18.17 257 LYS A O 1
ATOM 1894 N N . LEU A 1 258 ? -13.631 13.280 -14.292 1.00 14.54 258 LEU A N 1
ATOM 1895 C CA . LEU A 1 258 ? -12.635 14.277 -14.632 1.00 15.59 258 LEU A CA 1
ATOM 1896 C C . LEU A 1 258 ? -11.183 13.758 -14.727 1.00 17.58 258 LEU A C 1
ATOM 1897 O O . LEU A 1 258 ? -10.805 12.819 -14.053 1.00 17.68 258 LEU A O 1
ATOM 1902 N N . LYS A 1 259 ? -10.397 14.319 -15.632 1.00 17.14 259 LYS A N 1
ATOM 1903 C CA . LYS A 1 259 ? -8.993 14.035 -15.701 1.00 16.87 259 LYS A CA 1
ATOM 1904 C C . LYS A 1 259 ? -8.321 14.710 -14.540 1.00 16.11 259 LYS A C 1
ATOM 1905 O O . LYS A 1 259 ? -8.706 15.833 -14.097 1.00 17.14 259 LYS A O 1
ATOM 1911 N N . THR A 1 260 ? -7.327 14.009 -13.964 1.00 14.31 260 THR A N 1
ATOM 1912 C CA . THR A 1 260 ? -6.580 14.528 -12.831 1.00 15.02 260 THR A CA 1
ATOM 1913 C C . THR A 1 260 ? -5.105 14.275 -12.974 1.00 14.02 260 THR A C 1
ATOM 1914 O O . THR A 1 260 ? -4.686 13.231 -13.533 1.00 16.56 260 THR A O 1
ATOM 1918 N N . ASP A 1 261 ? -4.277 15.154 -12.412 1.00 12.42 261 ASP A N 1
ATOM 1919 C CA . ASP A 1 261 ? -2.847 14.980 -12.449 1.00 13.61 261 ASP A CA 1
ATOM 1920 C C . ASP A 1 261 ? -2.248 14.629 -11.112 1.00 15.00 261 ASP A C 1
ATOM 1921 O O . ASP A 1 261 ? -1.049 14.613 -10.935 1.00 15.04 261 ASP A O 1
ATOM 1926 N N . THR A 1 262 ? -3.165 14.437 -10.181 1.00 13.90 262 THR A N 1
ATOM 1927 C CA . THR A 1 262 ? -2.788 14.240 -8.763 1.00 14.26 262 THR A CA 1
ATOM 1928 C C . THR A 1 262 ? -3.585 13.031 -8.261 1.00 14.42 262 THR A C 1
ATOM 1929 O O . THR A 1 262 ? -4.810 12.926 -8.478 1.00 18.05 262 THR A O 1
ATOM 1933 N N . GLU A 1 263 ? -2.881 12.127 -7.537 1.00 13.05 263 GLU A N 1
ATOM 1934 C CA . GLU A 1 263 ? -3.486 10.922 -7.012 1.00 11.64 263 GLU A CA 1
ATOM 1935 C C . GLU A 1 263 ? -4.453 11.349 -5.885 1.00 10.79 263 GLU A C 1
ATOM 1936 O O . GLU A 1 263 ? -4.039 12.153 -5.036 1.00 12.74 263 GLU A O 1
ATOM 1942 N N . LEU A 1 264 ? -5.681 10.826 -5.932 1.00 10.48 264 LEU A N 1
ATOM 1943 C CA . LEU A 1 264 ? -6.657 11.189 -4.869 1.00 8.91 264 LEU A CA 1
ATOM 1944 C C . LEU A 1 264 ? -7.005 9.924 -4.148 1.00 12.77 264 LEU A C 1
ATOM 1945 O O . LEU A 1 264 ? -7.304 8.886 -4.765 1.00 12.72 264 LEU A O 1
ATOM 1950 N N . ARG A 1 265 ? -6.959 9.983 -2.818 1.00 9.63 265 ARG A N 1
ATOM 1951 C CA . ARG A 1 265 ? -7.365 8.838 -2.002 1.00 9.80 265 ARG A CA 1
ATOM 1952 C C . ARG A 1 265 ? -8.556 9.274 -1.210 1.00 11.68 265 ARG A C 1
ATOM 1953 O O . ARG A 1 265 ? -8.407 10.189 -0.339 1.00 11.30 265 ARG A O 1
ATOM 1961 N N . PHE A 1 266 ? -9.665 8.608 -1.384 1.00 9.30 266 PHE A N 1
ATOM 1962 C CA . PHE A 1 266 ? -10.926 8.889 -0.643 1.00 10.04 266 PHE A CA 1
ATOM 1963 C C . PHE A 1 266 ? -11.064 7.816 0.384 1.00 9.81 266 PHE A C 1
ATOM 1964 O O . PHE A 1 266 ? -11.041 6.609 0.069 1.00 10.17 266 PHE A O 1
ATOM 1972 N N . ILE A 1 267 ? -11.134 8.239 1.676 1.00 8.44 267 ILE A N 1
ATOM 1973 C CA . ILE A 1 267 ? -11.022 7.252 2.723 1.00 6.78 267 ILE A CA 1
ATOM 1974 C C . ILE A 1 267 ? -12.140 7.471 3.763 1.00 9.03 267 ILE A C 1
ATOM 1975 O O . ILE A 1 267 ? -12.396 8.630 4.180 1.00 9.70 267 ILE A O 1
ATOM 1980 N N . THR A 1 268 ? -12.765 6.343 4.162 1.00 9.21 268 THR A N 1
ATOM 1981 C CA . THR A 1 268 ? -13.593 6.462 5.364 1.00 8.27 268 THR A CA 1
ATOM 1982 C C . THR A 1 268 ? -12.951 5.665 6.456 1.00 7.24 268 THR A C 1
ATOM 1983 O O . THR A 1 268 ? -12.565 4.514 6.298 1.00 9.22 268 THR A O 1
ATOM 1987 N N . PHE A 1 269 ? -12.777 6.321 7.621 1.00 8.44 269 PHE A N 1
ATOM 1988 C CA . PHE A 1 269 ? -12.020 5.695 8.722 1.00 7.46 269 PHE A CA 1
ATOM 1989 C C . PHE A 1 269 ? -12.922 5.045 9.738 1.00 9.33 269 PHE A C 1
ATOM 1990 O O . PHE A 1 269 ? -13.983 5.595 10.038 1.00 9.61 269 PHE A O 1
ATOM 1998 N N . GLY A 1 270 ? -12.465 3.921 10.295 1.00 8.07 270 GLY A N 1
ATOM 1999 C CA . GLY A 1 270 ? -13.224 3.307 11.401 1.00 8.68 270 GLY A CA 1
ATOM 2000 C C . GLY A 1 270 ? -12.712 3.802 12.732 1.00 9.33 270 GLY A C 1
ATOM 2001 O O . GLY A 1 270 ? -11.644 4.377 12.864 1.00 10.27 270 GLY A O 1
ATOM 2002 N N . ALA A 1 271 ? -13.546 3.563 13.755 1.00 10.73 271 ALA A N 1
ATOM 2003 C CA . ALA A 1 271 ? -13.121 3.750 15.178 1.00 11.55 271 ALA A CA 1
ATOM 2004 C C . ALA A 1 271 ? -12.621 5.098 15.425 1.00 9.82 271 ALA A C 1
ATOM 2005 O O . ALA A 1 271 ? -11.741 5.318 16.224 1.00 12.09 271 ALA A O 1
ATOM 2007 N N . GLU A 1 272 ? -13.132 6.138 14.771 1.00 10.10 272 GLU A N 1
ATOM 2008 C CA . GLU A 1 272 ? -12.790 7.529 15.049 1.00 10.55 272 GLU A CA 1
ATOM 2009 C C . GLU A 1 272 ? -13.192 7.908 16.492 1.00 11.05 272 GLU A C 1
ATOM 2010 O O . GLU A 1 272 ? -12.409 8.586 17.180 1.00 12.72 272 GLU A O 1
ATOM 2016 N N . GLU A 1 273 ? -14.367 7.425 16.863 1.00 13.29 273 GLU A N 1
ATOM 2017 C CA . GLU A 1 273 ? -14.931 7.925 18.154 1.00 13.76 273 GLU A CA 1
ATOM 2018 C C . GLU A 1 273 ? -14.201 7.280 19.320 1.00 15.85 273 GLU A C 1
ATOM 2019 O O . GLU A 1 273 ? -14.320 7.812 20.458 1.00 18.34 273 GLU A O 1
ATOM 2025 N N . ASN A 1 274 ? -13.448 6.243 19.059 1.00 14.97 274 ASN A N 1
ATOM 2026 C CA . ASN A 1 274 ? -12.628 5.550 20.030 1.00 18.04 274 ASN A CA 1
ATOM 2027 C C . ASN A 1 274 ? -11.254 6.130 20.239 1.00 18.60 274 ASN A C 1
ATOM 2028 O O . ASN A 1 274 ? -10.416 5.510 20.913 1.00 23.30 274 ASN A O 1
ATOM 2033 N N . GLY A 1 275 ? -10.923 7.267 19.602 1.00 16.35 275 GLY A N 1
ATOM 2034 C CA . GLY A 1 275 ? -9.633 7.846 19.684 1.00 16.55 275 GLY A CA 1
ATOM 2035 C C . GLY A 1 275 ? -8.850 7.817 18.367 1.00 13.43 275 GLY A C 1
ATOM 2036 O O . GLY A 1 275 ? -7.639 7.705 18.348 1.00 15.25 275 GLY A O 1
ATOM 2037 N N . LEU A 1 276 ? -9.550 8.061 17.263 1.00 12.81 276 LEU A N 1
ATOM 2038 C CA . LEU A 1 276 ? -8.900 8.186 15.936 1.00 11.78 276 LEU A CA 1
ATOM 2039 C C . LEU A 1 276 ? -8.237 6.901 15.536 1.00 11.73 276 LEU A C 1
ATOM 2040 O O . LEU A 1 276 ? -7.169 6.983 14.918 1.00 11.25 276 LEU A O 1
ATOM 2045 N N . ILE A 1 277 ? -8.679 5.723 15.996 1.00 10.47 277 ILE A N 1
ATOM 2046 C CA . ILE A 1 277 ? -7.915 4.479 15.794 1.00 11.57 277 ILE A CA 1
ATOM 2047 C C . ILE A 1 277 ? -7.715 4.210 14.323 1.00 10.67 277 ILE A C 1
ATOM 2048 O O . ILE A 1 277 ? -6.587 3.868 13.881 1.00 10.57 277 ILE A O 1
ATOM 2053 N N . GLY A 1 278 ? -8.765 4.309 13.568 1.00 9.89 278 GLY A N 1
ATOM 2054 C CA . GLY A 1 278 ? -8.595 3.917 12.125 1.00 8.88 278 GLY A CA 1
ATOM 2055 C C . GLY A 1 278 ? -7.724 4.857 11.400 1.00 10.28 278 GLY A C 1
ATOM 2056 O O . GLY A 1 278 ? -6.850 4.354 10.624 1.00 10.15 278 GLY A O 1
ATOM 2057 N N . SER A 1 279 ? -7.788 6.186 11.573 1.00 9.58 279 SER A N 1
ATOM 2058 C CA . SER A 1 279 ? -6.808 7.005 10.874 1.00 10.39 279 SER A CA 1
ATOM 2059 C C . SER A 1 279 ? -5.396 6.878 11.352 1.00 10.54 279 SER A C 1
ATOM 2060 O O . SER A 1 279 ? -4.459 6.999 10.576 1.00 9.98 279 SER A O 1
ATOM 2063 N N . LYS A 1 280 ? -5.199 6.593 12.644 1.00 10.70 280 LYS A N 1
ATOM 2064 C CA . LYS A 1 280 ? -3.822 6.285 13.125 1.00 10.13 280 LYS A CA 1
ATOM 2065 C C . LYS A 1 280 ? -3.337 5.019 12.414 1.00 10.00 280 LYS A C 1
ATOM 2066 O O . LYS A 1 280 ? -2.138 4.985 12.019 1.00 10.18 280 LYS A O 1
ATOM 2072 N N . LYS A 1 281 ? -4.180 3.992 12.262 1.00 10.24 281 LYS A N 1
ATOM 2073 C CA . LYS A 1 281 ? -3.749 2.764 11.572 1.00 10.74 281 LYS A CA 1
ATOM 2074 C C . LYS A 1 281 ? -3.541 3.067 10.133 1.00 9.27 281 LYS A C 1
ATOM 2075 O O . LYS A 1 281 ? -2.627 2.474 9.556 1.00 7.55 281 LYS A O 1
ATOM 2081 N N . TYR A 1 282 ? -4.302 3.927 9.487 1.00 8.96 282 TYR A N 1
ATOM 2082 C CA . TYR A 1 282 ? -4.030 4.181 8.064 1.00 10.19 282 TYR A CA 1
ATOM 2083 C C . TYR A 1 282 ? -2.721 5.009 7.882 1.00 9.65 282 TYR A C 1
ATOM 2084 O O . TYR A 1 282 ? -1.888 4.691 7.056 1.00 10.43 282 TYR A O 1
ATOM 2093 N N . ALA A 1 283 ? -2.543 6.078 8.648 1.00 9.72 283 ALA A N 1
ATOM 2094 C CA . ALA A 1 283 ? -1.288 6.862 8.653 1.00 9.24 283 ALA A CA 1
ATOM 2095 C C . ALA A 1 283 ? -0.110 5.953 8.890 1.00 11.48 283 ALA A C 1
ATOM 2096 O O . ALA A 1 283 ? 0.900 6.151 8.199 1.00 11.41 283 ALA A O 1
ATOM 2098 N N . ALA A 1 284 ? -0.253 4.960 9.765 1.00 11.45 284 ALA A N 1
ATOM 2099 C CA . ALA A 1 284 ? 0.934 4.053 10.004 1.00 11.10 284 ALA A CA 1
ATOM 2100 C C . ALA A 1 284 ? 1.201 3.164 8.825 1.00 12.01 284 ALA A C 1
ATOM 2101 O O . ALA A 1 284 ? 2.330 2.541 8.790 1.00 13.02 284 ALA A O 1
ATOM 2103 N N . SER A 1 285 ? 0.321 3.048 7.860 1.00 9.82 285 SER A N 1
ATOM 2104 C CA . SER A 1 285 ? 0.621 2.221 6.660 1.00 10.04 285 SER A CA 1
ATOM 2105 C C . SER A 1 285 ? 1.426 2.949 5.582 1.00 11.92 285 SER A C 1
ATOM 2106 O O . SER A 1 285 ? 1.805 2.288 4.574 1.00 13.37 285 SER A O 1
ATOM 2109 N N . LEU A 1 286 ? 1.536 4.253 5.651 1.00 11.40 286 LEU A N 1
ATOM 2110 C CA . LEU A 1 286 ? 2.196 5.044 4.619 1.00 12.46 286 LEU A CA 1
ATOM 2111 C C . LEU A 1 286 ? 3.717 4.889 4.602 1.00 11.33 286 LEU A C 1
ATOM 2112 O O . LEU A 1 286 ? 4.332 4.839 5.682 1.00 13.03 286 LEU A O 1
ATOM 2117 N N . SER A 1 287 ? 4.280 4.862 3.389 1.00 9.82 287 SER A N 1
ATOM 2118 C CA . SER A 1 287 ? 5.741 4.907 3.328 1.00 10.12 287 SER A CA 1
ATOM 2119 C C . SER A 1 287 ? 6.226 6.306 3.451 1.00 9.39 287 SER A C 1
ATOM 2120 O O . SER A 1 287 ? 5.454 7.292 3.360 1.00 8.62 287 SER A O 1
ATOM 2123 N N . GLU A 1 288 ? 7.563 6.455 3.654 1.00 10.63 288 GLU A N 1
ATOM 2124 C CA . GLU A 1 288 ? 8.140 7.784 3.738 1.00 11.44 288 GLU A CA 1
ATOM 2125 C C . GLU A 1 288 ? 7.916 8.571 2.429 1.00 11.66 288 GLU A C 1
ATOM 2126 O O . GLU A 1 288 ? 7.682 9.789 2.496 1.00 13.66 288 GLU A O 1
ATOM 2132 N N . ASP A 1 289 ? 8.025 7.899 1.257 1.00 9.73 289 ASP A N 1
ATOM 2133 C CA . ASP A 1 289 ? 7.761 8.567 -0.016 1.00 11.47 289 ASP A CA 1
ATOM 2134 C C . ASP A 1 289 ? 6.293 9.034 -0.051 1.00 14.08 289 ASP A C 1
ATOM 2135 O O . ASP A 1 289 ? 6.045 10.180 -0.454 1.00 12.90 289 ASP A O 1
ATOM 2140 N N . GLU A 1 290 ? 5.322 8.185 0.279 1.00 12.03 290 GLU A N 1
ATOM 2141 C CA . GLU A 1 290 ? 3.892 8.628 0.319 1.00 10.75 290 GLU A CA 1
ATOM 2142 C C . GLU A 1 290 ? 3.718 9.784 1.220 1.00 11.95 290 GLU A C 1
ATOM 2143 O O . GLU A 1 290 ? 3.009 10.738 0.802 1.00 11.79 290 GLU A O 1
ATOM 2149 N N . ILE A 1 291 ? 4.330 9.805 2.417 1.00 8.71 291 ILE A N 1
ATOM 2150 C CA . ILE A 1 291 ? 4.139 10.920 3.290 1.00 11.73 291 ILE A CA 1
ATOM 2151 C C . ILE A 1 291 ? 4.684 12.219 2.643 1.00 12.39 291 ILE A C 1
ATOM 2152 O O . ILE A 1 291 ? 3.999 13.306 2.670 1.00 12.65 291 ILE A O 1
ATOM 2157 N N . LYS A 1 292 ? 5.910 12.161 2.095 1.00 12.71 292 LYS A N 1
ATOM 2158 C CA . LYS A 1 292 ? 6.511 13.384 1.472 1.00 14.72 292 LYS A CA 1
ATOM 2159 C C . LYS A 1 292 ? 5.672 13.879 0.288 1.00 14.10 292 LYS A C 1
ATOM 2160 O O . LYS A 1 292 ? 5.679 15.137 0.040 1.00 15.78 292 LYS A O 1
ATOM 2166 N N . ARG A 1 293 ? 4.958 13.000 -0.394 1.00 12.62 293 ARG A N 1
ATOM 2167 C CA . ARG A 1 293 ? 4.247 13.414 -1.618 1.00 11.77 293 ARG A CA 1
ATOM 2168 C C . ARG A 1 293 ? 2.822 13.831 -1.283 1.00 12.91 293 ARG A C 1
ATOM 2169 O O . ARG A 1 293 ? 2.111 14.287 -2.212 1.00 11.42 293 ARG A O 1
ATOM 2177 N N . THR A 1 294 ? 2.341 13.664 -0.035 1.00 10.45 294 THR A N 1
ATOM 2178 C CA . THR A 1 294 ? 0.937 14.027 0.258 1.00 10.64 294 THR A CA 1
ATOM 2179 C C . THR A 1 294 ? 0.873 15.510 0.587 1.00 10.43 294 THR A C 1
ATOM 2180 O O . THR A 1 294 ? 1.364 16.016 1.624 1.00 12.70 294 THR A O 1
ATOM 2184 N N . ILE A 1 295 ? 0.294 16.236 -0.377 1.00 12.10 295 ILE A N 1
ATOM 2185 C CA . ILE A 1 295 ? 0.255 17.677 -0.295 1.00 11.10 295 ILE A CA 1
ATOM 2186 C C . ILE A 1 295 ? -0.877 18.251 0.532 1.00 12.53 295 ILE A C 1
ATOM 2187 O O . ILE A 1 295 ? -0.830 19.409 0.933 1.00 12.15 295 ILE A O 1
ATOM 2192 N N . GLY A 1 296 ? -1.824 17.385 0.869 1.00 11.96 296 GLY A N 1
ATOM 2193 C CA . GLY A 1 296 ? -2.898 17.863 1.725 1.00 10.64 296 GLY A CA 1
ATOM 2194 C C . GLY A 1 296 ? -3.846 16.708 2.101 1.00 9.44 296 GLY A C 1
ATOM 2195 O O . GLY A 1 296 ? -4.055 15.768 1.308 1.00 9.53 296 GLY A O 1
ATOM 2196 N N . MET A 1 297 ? -4.423 16.838 3.280 1.00 8.85 297 MET A N 1
ATOM 2197 C CA . MET A 1 297 ? -5.430 15.905 3.741 1.00 8.29 297 MET A CA 1
ATOM 2198 C C . MET A 1 297 ? -6.594 16.775 4.218 1.00 8.49 297 MET A C 1
ATOM 2199 O O . MET A 1 297 ? -6.459 17.665 5.077 1.00 10.41 297 MET A O 1
ATOM 2204 N N . PHE A 1 298 ? -7.747 16.558 3.568 1.00 8.71 298 PHE A N 1
ATOM 2205 C CA . PHE A 1 298 ? -9.060 17.228 3.858 1.00 9.35 298 PHE A CA 1
ATOM 2206 C C . PHE A 1 298 ? -9.900 16.294 4.664 1.00 11.62 298 PHE A C 1
ATOM 2207 O O . PHE A 1 298 ? -10.270 15.248 4.192 1.00 13.08 298 PHE A O 1
ATOM 2215 N N . GLN A 1 299 ? -10.209 16.623 5.910 1.00 7.86 299 GLN A N 1
ATOM 2216 C CA . GLN A 1 299 ? -11.102 15.838 6.767 1.00 8.05 299 GLN A CA 1
ATOM 2217 C C . GLN A 1 299 ? -12.518 16.414 6.863 1.00 8.59 299 GLN A C 1
ATOM 2218 O O . GLN A 1 299 ? -12.655 17.629 7.076 1.00 10.04 299 GLN A O 1
ATOM 2224 N N . LEU A 1 300 ? -13.519 15.611 6.518 1.00 9.59 300 LEU A N 1
ATOM 2225 C CA . LEU A 1 300 ? -14.947 16.121 6.515 1.00 9.26 300 LEU A CA 1
ATOM 2226 C C . LEU A 1 300 ? -15.642 15.441 7.688 1.00 9.68 300 LEU A C 1
ATOM 2227 O O . LEU A 1 300 ? -15.807 14.222 7.730 1.00 10.90 300 LEU A O 1
ATOM 2232 N N . ASP A 1 301 ? -15.990 16.271 8.678 1.00 9.72 301 ASP A N 1
ATOM 2233 C CA . ASP A 1 301 ? -16.695 15.705 9.906 1.00 11.53 301 ASP A CA 1
ATOM 2234 C C . ASP A 1 301 ? -17.704 16.769 10.336 1.00 13.79 301 ASP A C 1
ATOM 2235 O O . ASP A 1 301 ? -17.289 17.876 10.712 1.00 12.73 301 ASP A O 1
ATOM 2240 N N . MET A 1 302 ? -18.962 16.366 10.329 1.00 12.86 302 MET A N 1
ATOM 2241 C CA . MET A 1 302 ? -20.110 17.207 10.637 1.00 10.02 302 MET A CA 1
ATOM 2242 C C . MET A 1 302 ? -20.287 18.357 9.675 1.00 11.72 302 MET A C 1
ATOM 2243 O O . MET A 1 302 ? -19.989 19.466 9.997 1.00 11.91 302 MET A O 1
ATOM 2248 N N . VAL A 1 303 ? -20.790 18.027 8.495 1.00 11.39 303 VAL A N 1
ATOM 2249 C CA . VAL A 1 303 ? -20.826 18.978 7.408 1.00 11.75 303 VAL A CA 1
ATOM 2250 C C . VAL A 1 303 ? -22.210 19.079 6.730 1.00 9.91 303 VAL A C 1
ATOM 2251 O O . VAL A 1 303 ? -22.336 19.530 5.596 1.00 12.23 303 VAL A O 1
ATOM 2255 N N . GLY A 1 304 ? -23.231 18.631 7.479 1.00 12.87 304 GLY A N 1
ATOM 2256 C CA . GLY A 1 304 ? -24.620 18.725 6.916 1.00 13.31 304 GLY A CA 1
ATOM 2257 C C . GLY A 1 304 ? -25.721 19.183 7.837 1.00 14.44 304 GLY A C 1
ATOM 2258 O O . GLY A 1 304 ? -26.845 19.097 7.361 1.00 16.76 304 GLY A O 1
ATOM 2259 N N . SER A 1 305 ? -25.456 19.668 9.058 1.00 12.35 305 SER A N 1
ATOM 2260 C CA . SER A 1 305 ? -26.597 19.988 10.013 1.00 13.88 305 SER A CA 1
ATOM 2261 C C . SER A 1 305 ? -27.217 21.373 9.792 1.00 16.12 305 SER A C 1
ATOM 2262 O O . SER A 1 305 ? -26.505 22.391 9.923 1.00 17.04 305 SER A O 1
ATOM 2265 N N . LYS A 1 306 ? -28.571 21.377 9.677 1.00 16.58 306 LYS A N 1
ATOM 2266 C CA . LYS A 1 306 ? -29.342 22.645 9.557 1.00 17.72 306 LYS A CA 1
ATOM 2267 C C . LYS A 1 306 ? -29.160 23.439 10.872 1.00 19.87 306 LYS A C 1
ATOM 2268 O O . LYS A 1 306 ? -29.334 24.684 10.911 1.00 22.57 306 LYS A O 1
ATOM 2274 N N . ASP A 1 307 ? -28.870 22.789 11.979 1.00 19.92 307 ASP A N 1
ATOM 2275 C CA . ASP A 1 307 ? -28.781 23.441 13.256 1.00 21.11 307 ASP A CA 1
ATOM 2276 C C . ASP A 1 307 ? -27.388 23.804 13.781 1.00 20.87 307 ASP A C 1
ATOM 2277 O O . ASP A 1 307 ? -27.195 24.072 14.977 1.00 22.78 307 ASP A O 1
ATOM 2282 N N . ALA A 1 308 ? -26.371 23.702 12.907 1.00 17.88 308 ALA A N 1
ATOM 2283 C CA . ALA A 1 308 ? -25.032 24.138 13.251 1.00 17.16 308 ALA A CA 1
ATOM 2284 C C . ALA A 1 308 ? -24.788 25.431 12.563 1.00 18.70 308 ALA A C 1
ATOM 2285 O O . ALA A 1 308 ? -25.554 25.845 11.689 1.00 20.19 308 ALA A O 1
ATOM 2287 N N . GLY A 1 309 ? -23.618 25.990 12.864 1.00 19.76 309 GLY A N 1
ATOM 2288 C CA . GLY A 1 309 ? -23.252 27.233 12.244 1.00 21.04 309 GLY A CA 1
ATOM 2289 C C . GLY A 1 309 ? -22.539 27.255 10.923 1.00 19.47 309 GLY A C 1
ATOM 2290 O O . GLY A 1 309 ? -22.857 26.430 10.044 1.00 21.44 309 GLY A O 1
ATOM 2291 N N . ASP A 1 310 ? -21.687 28.271 10.738 1.00 18.92 310 ASP A N 1
ATOM 2292 C CA . ASP A 1 310 ? -21.111 28.466 9.406 1.00 19.19 310 ASP A CA 1
ATOM 2293 C C . ASP A 1 310 ? -19.901 27.491 9.299 1.00 15.72 310 ASP A C 1
ATOM 2294 O O . ASP A 1 310 ? -19.338 27.094 10.281 1.00 15.27 310 ASP A O 1
ATOM 2299 N N . LEU A 1 311 ? -19.519 27.235 8.073 1.00 13.37 311 LEU A N 1
ATOM 2300 C CA . LEU A 1 311 ? -18.325 26.376 7.828 1.00 13.60 311 LEU A CA 1
ATOM 2301 C C . LEU A 1 311 ? -17.045 27.030 8.403 1.00 11.79 311 LEU A C 1
ATOM 2302 O O . LEU A 1 311 ? -16.853 28.261 8.236 1.00 13.78 311 LEU A O 1
ATOM 2307 N N . ILE A 1 312 ? -16.132 26.219 8.925 1.00 10.03 312 ILE A N 1
ATOM 2308 C CA . ILE A 1 312 ? -14.839 26.722 9.333 1.00 14.53 312 ILE A CA 1
ATOM 2309 C C . ILE A 1 312 ? -13.823 25.642 9.001 1.00 12.86 312 ILE A C 1
ATOM 2310 O O . ILE A 1 312 ? -14.181 24.443 8.899 1.00 12.27 312 ILE A O 1
ATOM 2315 N N . MET A 1 313 ? -12.566 26.044 8.901 1.00 12.12 313 MET A N 1
ATOM 2316 C CA . MET A 1 313 ? -11.501 25.017 8.739 1.00 11.74 313 MET A CA 1
ATOM 2317 C C . MET A 1 313 ? -10.676 24.989 10.012 1.00 13.56 313 MET A C 1
ATOM 2318 O O . MET A 1 313 ? -10.182 26.016 10.400 1.00 16.30 313 MET A O 1
ATOM 2323 N N . TYR A 1 314 ? -10.436 23.819 10.614 1.00 10.91 314 TYR A N 1
ATOM 2324 C CA . TYR A 1 314 ? -9.638 23.767 11.821 1.00 12.25 314 TYR A CA 1
ATOM 2325 C C . TYR A 1 314 ? -8.329 23.037 11.555 1.00 12.10 314 TYR A C 1
ATOM 2326 O O . TYR A 1 314 ? -8.271 21.978 10.922 1.00 13.32 314 TYR A O 1
ATOM 2335 N N . THR A 1 315 ? -7.222 23.596 12.081 1.00 12.98 315 THR A N 1
ATOM 2336 C CA . THR A 1 315 ? -5.971 22.943 12.010 1.00 11.54 315 THR A CA 1
ATOM 2337 C C . THR A 1 315 ? -5.472 22.633 13.455 1.00 11.80 315 THR A C 1
ATOM 2338 O O . THR A 1 315 ? -5.879 23.338 14.425 1.00 12.81 315 THR A O 1
ATOM 2342 N N . ILE A 1 316 ? -4.596 21.660 13.591 1.00 13.29 316 ILE A N 1
ATOM 2343 C CA . ILE A 1 316 ? -4.165 21.238 14.969 1.00 13.71 316 ILE A CA 1
ATOM 2344 C C . ILE A 1 316 ? -3.393 22.346 15.659 1.00 14.84 316 ILE A C 1
ATOM 2345 O O . ILE A 1 316 ? -3.629 22.477 16.884 1.00 17.65 316 ILE A O 1
ATOM 2350 N N . ASP A 1 317 ? -2.509 23.025 14.899 1.00 15.79 317 ASP A N 1
ATOM 2351 C CA . ASP A 1 317 ? -1.689 24.096 15.476 1.00 17.24 317 ASP A CA 1
ATOM 2352 C C . ASP A 1 317 ? -2.300 25.475 15.314 1.00 19.52 317 ASP A C 1
ATOM 2353 O O . ASP A 1 317 ? -1.634 26.454 15.656 1.00 19.76 317 ASP A O 1
ATOM 2358 N N . GLY A 1 318 ? -3.525 25.617 14.798 1.00 17.65 318 GLY A N 1
ATOM 2359 C CA . GLY A 1 318 ? -4.074 26.971 14.529 1.00 18.75 318 GLY A CA 1
ATOM 2360 C C . GLY A 1 318 ? -3.293 27.811 13.532 1.00 19.76 318 GLY A C 1
ATOM 2361 O O . GLY A 1 318 ? -3.495 29.037 13.491 1.00 21.59 318 GLY A O 1
ATOM 2362 N N . LYS A 1 319 ? -2.488 27.166 12.678 1.00 17.99 319 LYS A N 1
ATOM 2363 C CA . LYS A 1 319 ? -1.739 27.858 11.649 1.00 19.02 319 LYS A CA 1
ATOM 2364 C C . LYS A 1 319 ? -2.389 27.502 10.330 1.00 19.05 319 LYS A C 1
ATOM 2365 O O . LYS A 1 319 ? -2.997 26.389 10.205 1.00 18.34 319 LYS A O 1
ATOM 2371 N N . LYS A 1 320 ? -2.237 28.434 9.414 1.00 14.23 320 LYS A N 1
ATOM 2372 C CA . LYS A 1 320 ? -2.609 28.153 7.996 1.00 15.48 320 LYS A CA 1
ATOM 2373 C C . LYS A 1 320 ? -1.730 27.102 7.335 1.00 15.53 320 LYS A C 1
ATOM 2374 O O . LYS A 1 320 ? -0.521 27.009 7.643 1.00 15.79 320 LYS A O 1
ATOM 2380 N N . ASN A 1 321 ? -2.281 26.314 6.402 1.00 12.64 321 ASN A N 1
ATOM 2381 C CA . ASN A 1 321 ? -1.425 25.404 5.641 1.00 14.13 321 ASN A CA 1
ATOM 2382 C C . ASN A 1 321 ? -1.969 25.251 4.242 1.00 13.76 321 ASN A C 1
ATOM 2383 O O . ASN A 1 321 ? -2.899 25.982 3.867 1.00 11.79 321 ASN A O 1
ATOM 2388 N N . ARG A 1 322 ? -1.413 24.395 3.413 1.00 12.07 322 ARG A N 1
ATOM 2389 C CA . ARG A 1 322 ? -1.874 24.331 2.040 1.00 12.67 322 ARG A CA 1
ATOM 2390 C C . ARG A 1 322 ? -3.363 23.954 1.936 1.00 12.49 322 ARG A C 1
ATOM 2391 O O . ARG A 1 322 ? -4.044 24.412 1.075 1.00 12.20 322 ARG A O 1
ATOM 2399 N N . VAL A 1 323 ? -3.828 23.136 2.868 1.00 10.30 323 VAL A N 1
ATOM 2400 C CA . VAL A 1 323 ? -5.256 22.736 2.759 1.00 9.36 323 VAL A CA 1
ATOM 2401 C C . VAL A 1 323 ? -6.137 23.968 3.097 1.00 10.74 323 VAL A C 1
ATOM 2402 O O . VAL A 1 323 ? -7.181 24.188 2.448 1.00 10.97 323 VAL A O 1
ATOM 2406 N N . THR A 1 324 ? -5.810 24.715 4.147 1.00 9.02 324 THR A N 1
ATOM 2407 C CA . THR A 1 324 ? -6.643 25.891 4.443 1.00 11.11 324 THR A CA 1
ATOM 2408 C C . THR A 1 324 ? -6.471 26.941 3.344 1.00 10.86 324 THR A C 1
ATOM 2409 O O . THR A 1 324 ? -7.467 27.677 3.043 1.00 10.69 324 THR A O 1
ATOM 2413 N N . ASP A 1 325 ? -5.304 27.033 2.695 1.00 11.68 325 ASP A N 1
ATOM 2414 C CA . ASP A 1 325 ? -5.186 27.976 1.560 1.00 13.14 325 ASP A CA 1
ATOM 2415 C C . ASP A 1 325 ? -6.109 27.603 0.412 1.00 11.93 325 ASP A C 1
ATOM 2416 O O . ASP A 1 325 ? -6.736 28.474 -0.241 1.00 11.92 325 ASP A O 1
ATOM 2421 N N . LEU A 1 326 ? -6.202 26.285 0.104 1.00 11.73 326 LEU A N 1
ATOM 2422 C CA . LEU A 1 326 ? -7.030 25.832 -1.033 1.00 11.37 326 LEU A CA 1
ATOM 2423 C C . LEU A 1 326 ? -8.532 25.998 -0.643 1.00 10.50 326 LEU A C 1
ATOM 2424 O O . LEU A 1 326 ? -9.300 26.399 -1.498 1.00 11.85 326 LEU A O 1
ATOM 2429 N N . GLY A 1 327 ? -8.883 25.700 0.642 1.00 10.82 327 GLY A N 1
ATOM 2430 C CA . GLY A 1 327 ? -10.276 25.825 1.094 1.00 11.42 327 GLY A CA 1
ATOM 2431 C C . GLY A 1 327 ? -10.656 27.303 1.055 1.00 10.66 327 GLY A C 1
ATOM 2432 O O . GLY A 1 327 ? -11.782 27.605 0.537 1.00 11.55 327 GLY A O 1
ATOM 2433 N N . ALA A 1 328 ? -9.749 28.192 1.480 1.00 10.27 328 ALA A N 1
ATOM 2434 C CA . ALA A 1 328 ? -10.067 29.620 1.445 1.00 11.43 328 ALA A CA 1
ATOM 2435 C C . ALA A 1 328 ? -10.160 30.092 0.055 1.00 12.27 328 ALA A C 1
ATOM 2436 O O . ALA A 1 328 ? -11.065 30.922 -0.257 1.00 12.01 328 ALA A O 1
ATOM 2438 N N . ALA A 1 329 ? -9.308 29.671 -0.858 1.00 13.30 329 ALA A N 1
ATOM 2439 C CA . ALA A 1 329 ? -9.325 30.116 -2.256 1.00 12.92 329 ALA A CA 1
ATOM 2440 C C . ALA A 1 329 ? -10.656 29.673 -2.891 1.00 13.93 329 ALA A C 1
ATOM 2441 O O . ALA A 1 329 ? -11.398 30.490 -3.403 1.00 13.66 329 ALA A O 1
ATOM 2443 N N . ALA A 1 330 ? -11.017 28.415 -2.726 1.00 11.06 330 ALA A N 1
ATOM 2444 C CA . ALA A 1 330 ? -12.255 27.913 -3.353 1.00 11.51 330 ALA A CA 1
ATOM 2445 C C . ALA A 1 330 ? -13.403 28.646 -2.727 1.00 11.94 330 ALA A C 1
ATOM 2446 O O . ALA A 1 330 ? -14.289 29.085 -3.489 1.00 12.95 330 ALA A O 1
ATOM 2448 N N . SER A 1 331 ? -13.481 28.772 -1.418 1.00 10.20 331 SER A N 1
ATOM 2449 C CA . SER A 1 331 ? -14.589 29.525 -0.870 1.00 10.37 331 SER A CA 1
ATOM 2450 C C . SER A 1 331 ? -14.651 30.929 -1.418 1.00 12.44 331 SER A C 1
ATOM 2451 O O . SER A 1 331 ? -15.761 31.450 -1.649 1.00 12.79 331 SER A O 1
ATOM 2454 N N . SER A 1 332 ? -13.541 31.607 -1.569 1.00 11.27 332 SER A N 1
ATOM 2455 C CA . SER A 1 332 ? -13.619 32.998 -1.988 1.00 11.80 332 SER A CA 1
ATOM 2456 C C . SER A 1 332 ? -14.257 33.107 -3.347 1.00 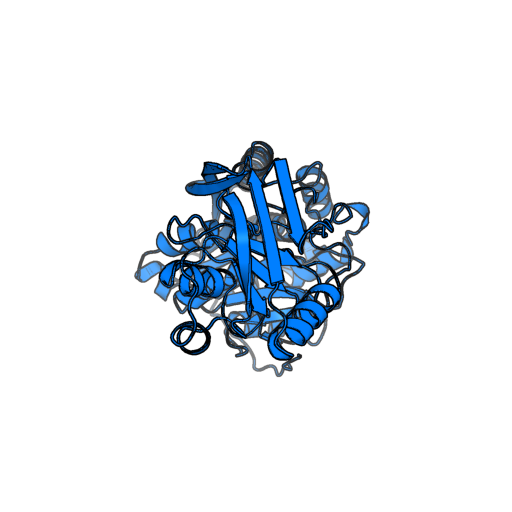13.79 332 SER A C 1
ATOM 2457 O O . SER A 1 332 ? -14.878 34.177 -3.651 1.00 14.55 332 SER A O 1
ATOM 2460 N N . ARG A 1 333 ? -14.180 32.070 -4.159 1.00 12.33 333 ARG A N 1
ATOM 2461 C CA . ARG A 1 333 ? -14.765 32.120 -5.518 1.00 11.82 333 ARG A CA 1
ATOM 2462 C C . ARG A 1 333 ? -16.218 31.690 -5.429 1.00 13.32 333 ARG A C 1
ATOM 2463 O O . ARG A 1 333 ? -17.025 32.147 -6.299 1.00 16.13 333 ARG A O 1
ATOM 2471 N N . LEU A 1 334 ? -16.592 30.883 -4.450 1.00 12.72 334 LEU A N 1
ATOM 2472 C CA . LEU A 1 334 ? -17.935 30.202 -4.418 1.00 13.56 334 LEU A CA 1
ATOM 2473 C C . LEU A 1 334 ? -18.913 30.739 -3.431 1.00 12.48 334 LEU A C 1
ATOM 2474 O O . LEU A 1 334 ? -20.133 30.736 -3.753 1.00 14.58 334 LEU A O 1
ATOM 2479 N N . SER A 1 335 ? -18.495 31.171 -2.244 1.00 12.52 335 SER A N 1
ATOM 2480 C CA . SER A 1 335 ? -19.323 31.433 -1.122 1.00 12.63 335 SER A CA 1
ATOM 2481 C C . SER A 1 335 ? -18.975 32.637 -0.351 1.00 14.08 335 SER A C 1
ATOM 2482 O O . SER A 1 335 ? -19.811 33.185 0.316 1.00 15.33 335 SER A O 1
ATOM 2485 N N . GLY A 1 336 ? -17.694 33.013 -0.282 1.00 15.15 336 GLY A N 1
ATOM 2486 C CA . GLY A 1 336 ? -17.299 34.120 0.608 1.00 15.64 336 GLY A CA 1
ATOM 2487 C C . GLY A 1 336 ? -16.090 33.779 1.452 1.00 16.23 336 GLY A C 1
ATOM 2488 O O . GLY A 1 336 ? -15.249 32.884 1.080 1.00 17.70 336 GLY A O 1
ATOM 2489 N N . VAL A 1 337 ? -15.931 34.532 2.536 1.00 16.36 337 VAL A N 1
ATOM 2490 C CA . VAL A 1 337 ? -14.770 34.350 3.417 1.00 17.03 337 VAL A CA 1
ATOM 2491 C C . VAL A 1 337 ? -14.932 33.131 4.279 1.00 14.12 337 VAL A C 1
ATOM 2492 O O . VAL A 1 337 ? -15.963 32.903 4.913 1.00 18.33 337 VAL A O 1
ATOM 2496 N N . LEU A 1 338 ? -13.920 32.251 4.222 1.00 14.38 338 LEU A N 1
ATOM 2497 C CA . LEU A 1 338 ? -13.880 31.048 5.049 1.00 13.15 338 LEU A CA 1
ATOM 2498 C C . LEU A 1 338 ? -12.819 31.140 6.087 1.00 13.53 338 LEU A C 1
ATOM 2499 O O . LEU A 1 338 ? -11.651 31.045 5.790 1.00 14.56 338 LEU A O 1
ATOM 2504 N N . PRO A 1 339 ? -13.218 31.272 7.324 1.00 13.04 339 PRO A N 1
ATOM 2505 C CA . PRO A 1 339 ? -12.260 31.408 8.391 1.00 13.44 339 PRO A CA 1
ATOM 2506 C C . PRO A 1 339 ? -11.533 30.096 8.760 1.00 14.61 339 PRO A C 1
ATOM 2507 O O . PRO A 1 339 ? -11.974 28.961 8.389 1.00 12.94 339 PRO A O 1
ATOM 2511 N N . TYR A 1 340 ? -10.421 30.203 9.471 1.00 14.98 340 TYR A N 1
ATOM 2512 C CA . TYR A 1 340 ? -9.824 28.994 10.054 1.00 14.62 340 TYR A CA 1
ATOM 2513 C C . TYR A 1 340 ? -9.742 29.128 11.571 1.00 14.75 340 TYR A C 1
ATOM 2514 O O . TYR A 1 340 ? -9.822 30.269 12.097 1.00 16.94 340 TYR A O 1
ATOM 2523 N N . GLY A 1 341 ? -9.436 28.042 12.266 1.00 15.05 341 GLY A N 1
ATOM 2524 C CA . GLY A 1 341 ? -9.173 28.106 13.689 1.00 15.55 341 GLY A CA 1
ATOM 2525 C C . GLY A 1 341 ? -8.307 26.932 14.125 1.00 15.88 341 GLY A C 1
ATOM 2526 O O . GLY A 1 341 ? -7.800 26.171 13.304 1.00 15.04 341 GLY A O 1
ATOM 2527 N N . GLN A 1 342 ? -8.239 26.717 15.465 1.00 16.46 342 GLN A N 1
ATOM 2528 C CA . GLN A 1 342 ? -7.429 25.646 16.024 1.00 16.33 342 GLN A CA 1
ATOM 2529 C C . GLN A 1 342 ? -8.337 24.628 16.637 1.00 17.17 342 GLN A C 1
ATOM 2530 O O . GLN A 1 342 ? -9.065 24.951 17.578 1.00 18.31 342 GLN A O 1
ATOM 2536 N N . GLU A 1 343 ? -8.313 23.371 16.141 1.00 15.10 343 GLU A N 1
ATOM 2537 C CA . GLU A 1 343 ? -8.990 22.331 16.825 1.00 15.77 343 GLU A CA 1
ATOM 2538 C C . GLU A 1 343 ? -8.485 20.993 16.269 1.00 14.48 343 GLU A C 1
ATOM 2539 O O . GLU A 1 343 ? -8.140 20.879 15.076 1.00 14.93 343 GLU A O 1
ATOM 2545 N N . GLY A 1 344 ? -8.503 20.017 17.144 1.00 14.50 344 GLY A N 1
ATOM 2546 C CA . GLY A 1 344 ? -8.153 18.613 16.852 1.00 15.05 344 GLY A CA 1
ATOM 2547 C C . GLY A 1 344 ? -9.475 17.809 16.813 1.00 14.83 344 GLY A C 1
ATOM 2548 O O . GLY A 1 344 ? -10.477 18.249 16.223 1.00 16.79 344 GLY A O 1
ATOM 2549 N N . ARG A 1 345 ? -9.483 16.668 17.476 1.00 16.57 345 ARG A N 1
ATOM 2550 C CA . ARG A 1 345 ? -10.686 15.887 17.775 1.00 18.28 345 ARG A CA 1
ATOM 2551 C C . ARG A 1 345 ? -11.265 15.176 16.552 1.00 15.95 345 ARG A C 1
ATOM 2552 O O . ARG A 1 345 ? -12.484 14.844 16.535 1.00 18.99 345 ARG A O 1
ATOM 2560 N N . SER A 1 346 ? -10.456 15.048 15.471 1.00 13.70 346 SER A N 1
ATOM 2561 C CA . SER A 1 346 ? -10.974 14.266 14.261 1.00 11.96 346 SER A CA 1
ATOM 2562 C C . SER A 1 346 ? -9.722 13.769 13.543 1.00 10.85 346 SER A C 1
ATOM 2563 O O . SER A 1 346 ? -8.616 13.996 13.964 1.00 11.53 346 SER A O 1
ATOM 2566 N N . ASP A 1 347 ? -9.954 13.026 12.479 1.00 11.24 347 ASP A N 1
ATOM 2567 C CA . ASP A 1 347 ? -8.877 12.257 11.809 1.00 10.93 347 ASP A CA 1
ATOM 2568 C C . ASP A 1 347 ? -7.784 13.108 11.158 1.00 10.55 347 ASP A C 1
ATOM 2569 O O . ASP A 1 347 ? -6.694 12.551 10.952 1.00 10.48 347 ASP A O 1
ATOM 2574 N N . HIS A 1 348 ? -7.992 14.417 10.998 1.00 10.53 348 HIS A N 1
ATOM 2575 C CA . HIS A 1 348 ? -6.883 15.256 10.493 1.00 9.73 348 HIS A CA 1
ATOM 2576 C C . HIS A 1 348 ? -5.703 15.222 11.449 1.00 11.10 348 HIS A C 1
ATOM 2577 O O . HIS A 1 348 ? -4.565 15.390 11.003 1.00 12.20 348 HIS A O 1
ATOM 2584 N N . GLU A 1 349 ? -5.937 14.992 12.743 1.00 11.73 349 GLU A N 1
ATOM 2585 C CA . GLU A 1 349 ? -4.822 14.905 13.725 1.00 13.18 349 GLU A CA 1
ATOM 2586 C C . GLU A 1 349 ? -3.858 13.787 13.408 1.00 13.36 349 GLU A C 1
ATOM 2587 O O . GLU A 1 349 ? -2.678 13.876 13.756 1.00 11.92 349 GLU A O 1
ATOM 2593 N N . SER A 1 350 ? -4.332 12.739 12.744 1.00 11.82 350 SER A N 1
ATOM 2594 C CA . SER A 1 350 ? -3.423 11.627 12.392 1.00 11.06 350 SER A CA 1
ATOM 2595 C C . SER A 1 350 ? -2.438 11.908 11.299 1.00 11.44 350 SER A C 1
ATOM 2596 O O . SER A 1 350 ? -1.370 11.290 11.235 1.00 13.44 350 SER A O 1
ATOM 2599 N N . PHE A 1 351 ? -2.865 12.842 10.457 1.00 11.80 351 PHE A N 1
ATOM 2600 C CA . PHE A 1 351 ? -2.004 13.246 9.305 1.00 10.34 351 PHE A CA 1
ATOM 2601 C C . PHE A 1 351 ? -1.159 14.426 9.738 1.00 12.06 351 PHE A C 1
ATOM 2602 O O . PHE A 1 351 ? 0.010 14.465 9.331 1.00 12.47 351 PHE A O 1
ATOM 2610 N N . HIS A 1 352 ? -1.681 15.397 10.472 1.00 11.71 352 HIS A N 1
ATOM 2611 C CA . HIS A 1 352 ? -0.821 16.437 11.020 1.00 13.84 352 HIS A CA 1
ATOM 2612 C C . HIS A 1 352 ? 0.364 15.804 11.787 1.00 14.33 352 HIS A C 1
ATOM 2613 O O . HIS A 1 352 ? 1.504 16.328 11.682 1.00 15.28 352 HIS A O 1
ATOM 2620 N N . ALA A 1 353 ? 0.159 14.688 12.408 1.00 13.36 353 ALA A N 1
ATOM 2621 C CA . ALA A 1 353 ? 1.188 14.079 13.258 1.00 13.60 353 ALA A CA 1
ATOM 2622 C C . ALA A 1 353 ? 2.327 13.637 12.369 1.00 14.97 353 ALA A C 1
ATOM 2623 O O . ALA A 1 353 ? 3.480 13.547 12.824 1.00 17.22 353 ALA A O 1
ATOM 2625 N N . LEU A 1 354 ? 2.093 13.349 11.086 1.00 14.01 354 LEU A N 1
ATOM 2626 C CA . LEU A 1 354 ? 3.165 12.994 10.137 1.00 14.52 354 LEU A CA 1
ATOM 2627 C C . LEU A 1 354 ? 3.800 14.165 9.418 1.00 14.68 354 LEU A C 1
ATOM 2628 O O . LEU A 1 354 ? 4.643 13.921 8.555 1.00 15.88 354 LEU A O 1
ATOM 2633 N N . GLY A 1 355 ? 3.391 15.412 9.746 1.00 13.82 355 GLY A N 1
ATOM 2634 C CA . GLY A 1 355 ? 3.894 16.527 8.940 1.00 14.30 355 GLY A CA 1
ATOM 2635 C C . GLY A 1 355 ? 3.076 16.869 7.716 1.00 14.73 355 GLY A C 1
ATOM 2636 O O . GLY A 1 355 ? 3.458 17.749 6.969 1.00 16.74 355 GLY A O 1
ATOM 2637 N N . ILE A 1 356 ? 1.931 16.183 7.495 1.00 13.34 356 ILE A N 1
ATOM 2638 C CA . ILE A 1 356 ? 1.193 16.427 6.262 1.00 12.31 356 ILE A CA 1
ATOM 2639 C C . ILE A 1 356 ? 0.227 17.590 6.542 1.00 11.52 356 ILE A C 1
ATOM 2640 O O . ILE A 1 356 ? -0.419 17.611 7.572 1.00 13.41 356 ILE A O 1
ATOM 2645 N N . PRO A 1 357 ? 0.177 18.569 5.620 1.00 11.46 357 PRO A N 1
ATOM 2646 C CA . PRO A 1 357 ? -0.817 19.672 5.813 1.00 11.08 357 PRO A CA 1
ATOM 2647 C C . PRO A 1 357 ? -2.257 19.119 5.938 1.00 9.61 357 PRO A C 1
ATOM 2648 O O . PRO A 1 357 ? -2.626 18.325 5.071 1.00 8.53 357 PRO A O 1
ATOM 2652 N N . ALA A 1 358 ? -3.063 19.463 6.914 1.00 10.75 358 ALA A N 1
ATOM 2653 C CA . ALA A 1 358 ? -4.322 18.759 7.105 1.00 10.10 358 ALA A CA 1
ATOM 2654 C C . ALA A 1 358 ? -5.259 19.766 7.709 1.00 10.50 358 ALA A C 1
ATOM 2655 O O . ALA A 1 358 ? -4.801 20.663 8.507 1.00 11.54 358 ALA A O 1
ATOM 2657 N N . ALA A 1 359 ? -6.558 19.680 7.427 1.00 9.57 359 ALA A N 1
ATOM 2658 C CA . ALA A 1 359 ? -7.526 20.522 8.099 1.00 9.51 359 ALA A CA 1
ATOM 2659 C C . ALA A 1 359 ? -8.844 19.789 8.140 1.00 10.64 359 ALA A C 1
ATOM 2660 O O . ALA A 1 359 ? -9.186 19.040 7.151 1.00 10.13 359 ALA A O 1
ATOM 2662 N N . LEU A 1 360 ? -9.622 20.105 9.150 1.00 10.76 360 LEU A N 1
ATOM 2663 C CA . LEU A 1 360 ? -11.014 19.633 9.352 1.00 9.45 360 LEU A CA 1
ATOM 2664 C C . LEU A 1 360 ? -11.932 20.699 8.856 1.00 11.39 360 LEU A C 1
ATOM 2665 O O . LEU A 1 360 ? -11.822 21.914 9.215 1.00 12.58 360 LEU A O 1
ATOM 2670 N N . PHE A 1 361 ? -12.871 20.268 8.049 1.00 10.02 361 PHE A N 1
ATOM 2671 C CA . PHE A 1 361 ? -14.049 21.108 7.570 1.00 10.53 361 PHE A CA 1
ATOM 2672 C C . PHE A 1 361 ? -15.295 20.690 8.322 1.00 11.73 361 PHE A C 1
ATOM 2673 O O . PHE A 1 361 ? -15.613 19.492 8.317 1.00 11.52 361 PHE A O 1
ATOM 2681 N N . ILE A 1 362 ? -15.922 21.651 9.026 1.00 10.90 362 ILE A N 1
ATOM 2682 C CA . ILE A 1 362 ? -17.042 21.350 9.981 1.00 10.71 362 ILE A CA 1
ATOM 2683 C C . ILE A 1 362 ? -17.837 22.623 10.109 1.00 12.05 362 ILE A C 1
ATOM 2684 O O . ILE A 1 362 ? -17.293 23.734 9.888 1.00 12.20 362 ILE A O 1
ATOM 2689 N N . HIS A 1 363 ? -19.156 22.446 10.368 1.00 12.10 363 HIS A N 1
ATOM 2690 C CA . HIS A 1 363 ? -19.965 23.649 10.654 1.00 12.52 363 HIS A CA 1
ATOM 2691 C C . HIS A 1 363 ? -19.910 23.897 12.176 1.00 12.71 363 HIS A C 1
ATOM 2692 O O . HIS A 1 363 ? -20.195 23.030 12.947 1.00 14.66 363 HIS A O 1
ATOM 2699 N N . ALA A 1 364 ? -19.528 25.143 12.534 1.00 14.53 364 ALA A N 1
ATOM 2700 C CA . ALA A 1 364 ? -19.288 25.489 13.958 1.00 18.26 364 ALA A CA 1
ATOM 2701 C C . ALA A 1 364 ? -19.907 26.869 14.222 1.00 19.22 364 ALA A C 1
ATOM 2702 O O . ALA A 1 364 ? -20.002 27.715 13.361 1.00 20.71 364 ALA A O 1
ATOM 2704 N N . PRO A 1 365 ? -20.455 27.043 15.439 1.00 23.07 365 PRO A N 1
ATOM 2705 C CA . PRO A 1 365 ? -20.584 26.068 16.510 1.00 22.07 365 PRO A CA 1
ATOM 2706 C C . PRO A 1 365 ? -21.528 24.902 16.095 1.00 19.91 365 PRO A C 1
ATOM 2707 O O . PRO A 1 365 ? -22.502 25.068 15.296 1.00 21.50 365 PRO A O 1
ATOM 2711 N N . VAL A 1 366 ? -21.227 23.761 16.676 1.00 21.84 366 VAL A N 1
ATOM 2712 C CA . VAL A 1 366 ? -21.919 22.539 16.318 1.00 21.99 366 VAL A CA 1
ATOM 2713 C C . VAL A 1 366 ? -23.347 22.553 16.885 1.00 21.19 366 VAL A C 1
ATOM 2714 O O . VAL A 1 366 ? -23.671 23.265 17.858 1.00 24.10 366 VAL A O 1
ATOM 2718 N N . GLU A 1 367 ? -24.194 21.750 16.291 1.00 20.24 367 GLU A N 1
ATOM 2719 C CA . GLU A 1 367 ? -25.609 21.623 16.699 1.00 18.66 367 GLU A CA 1
ATOM 2720 C C . GLU A 1 367 ? -25.744 21.004 18.096 1.00 19.64 367 GLU A C 1
ATOM 2721 O O . GLU A 1 367 ? -24.821 20.381 18.652 1.00 19.43 367 GLU A O 1
ATOM 2727 N N . PRO A 1 368 ? -26.934 21.138 18.700 1.00 22.87 368 PRO A N 1
ATOM 2728 C CA . PRO A 1 368 ? -27.152 20.516 20.002 1.00 23.75 368 PRO A CA 1
ATOM 2729 C C . PRO A 1 368 ? -27.251 18.988 19.993 1.00 24.67 368 PRO A C 1
ATOM 2730 O O . PRO A 1 368 ? -27.169 18.362 21.075 1.00 24.83 368 PRO A O 1
ATOM 2734 N N . TRP A 1 369 ? -27.363 18.403 18.782 1.00 21.40 369 TRP A N 1
ATOM 2735 C CA . TRP A 1 369 ? -27.720 16.975 18.590 1.00 19.67 369 TRP A CA 1
ATOM 2736 C C . TRP A 1 369 ? -26.493 16.058 18.519 1.00 18.94 369 TRP A C 1
ATOM 2737 O O . TRP A 1 369 ? -26.628 14.831 18.561 1.00 17.15 369 TRP A O 1
ATOM 2748 N N . TYR A 1 370 ? -25.308 16.679 18.531 1.00 21.08 370 TYR A N 1
ATOM 2749 C CA . TYR A 1 370 ? -24.060 16.020 18.496 1.00 22.09 370 TYR A CA 1
ATOM 2750 C C . TYR A 1 370 ? -23.926 14.910 19.584 1.00 20.70 370 TYR A C 1
ATOM 2751 O O . TYR A 1 370 ? -24.126 15.208 20.734 1.00 21.75 370 TYR A O 1
ATOM 2760 N N . HIS A 1 371 ? -23.653 13.649 19.228 1.00 18.79 371 HIS A N 1
ATOM 2761 C CA . HIS A 1 371 ? -23.444 12.550 20.140 1.00 19.01 371 HIS A CA 1
ATOM 2762 C C . HIS A 1 371 ? -24.719 12.146 20.884 1.00 19.33 371 HIS A C 1
ATOM 2763 O O . HIS A 1 371 ? -24.617 11.439 21.858 1.00 21.07 371 HIS A O 1
ATOM 2770 N N . THR A 1 372 ? -25.835 12.485 20.316 1.00 18.34 372 THR A N 1
ATOM 2771 C CA . THR A 1 372 ? -27.197 12.151 20.914 1.00 18.85 372 THR A CA 1
ATOM 2772 C C . THR A 1 372 ? -28.036 11.320 20.008 1.00 18.82 372 THR A C 1
ATOM 2773 O O . THR A 1 372 ? -27.870 11.316 18.771 1.00 18.36 372 THR A O 1
ATOM 2777 N N . PRO A 1 373 ? -29.108 10.697 20.559 1.00 18.03 373 PRO A N 1
ATOM 2778 C CA . PRO A 1 373 ? -30.089 10.070 19.703 1.00 18.84 373 PRO A CA 1
ATOM 2779 C C . PRO A 1 373 ? -30.810 10.961 18.678 1.00 16.81 373 PRO A C 1
ATOM 2780 O O . PRO A 1 373 ? -31.470 10.471 17.777 1.00 19.49 373 PRO A O 1
ATOM 2784 N N . ASN A 1 374 ? -30.662 12.289 18.826 1.00 18.09 374 ASN A N 1
ATOM 2785 C CA . ASN A 1 374 ? -31.297 13.245 17.963 1.00 18.58 374 ASN A CA 1
ATOM 2786 C C . ASN A 1 374 ? -30.383 13.637 16.802 1.00 16.91 374 ASN A C 1
ATOM 2787 O O . ASN A 1 374 ? -30.764 14.433 15.962 1.00 16.07 374 ASN A O 1
ATOM 2792 N N . ASP A 1 375 ? -29.203 12.967 16.666 1.00 16.92 375 ASP A N 1
ATOM 2793 C CA . ASP A 1 375 ? -28.398 13.163 15.453 1.00 16.54 375 ASP A CA 1
ATOM 2794 C C . ASP A 1 375 ? -28.932 12.354 14.275 1.00 16.38 375 ASP A C 1
ATOM 2795 O O . ASP A 1 375 ? -28.373 11.263 13.969 1.00 16.61 375 ASP A O 1
ATOM 2800 N N . THR A 1 376 ? -30.002 12.835 13.655 1.00 15.63 376 THR A N 1
ATOM 2801 C CA . THR A 1 376 ? -30.822 12.036 12.742 1.00 16.13 376 THR A CA 1
ATOM 2802 C C . THR A 1 376 ? -30.971 12.711 11.449 1.00 14.29 376 THR A C 1
ATOM 2803 O O . THR A 1 376 ? -30.613 13.925 11.327 1.00 15.52 376 THR A O 1
ATOM 2807 N N . LEU A 1 377 ? -31.467 11.979 10.472 1.00 14.21 377 LEU A N 1
ATOM 2808 C CA . LEU A 1 377 ? -31.644 12.491 9.118 1.00 13.86 377 LEU A CA 1
ATOM 2809 C C . LEU A 1 377 ? -32.455 13.786 9.002 1.00 15.65 377 LEU A C 1
ATOM 2810 O O . LEU A 1 377 ? -32.177 14.635 8.126 1.00 16.43 377 LEU A O 1
ATOM 2815 N N . ASP A 1 378 ? -33.459 13.928 9.881 1.00 18.24 378 ASP A N 1
ATOM 2816 C CA . ASP A 1 378 ? -34.316 15.150 9.786 1.00 19.24 378 ASP A CA 1
ATOM 2817 C C . ASP A 1 378 ? -33.617 16.459 10.187 1.00 18.45 378 ASP A C 1
ATOM 2818 O O . ASP A 1 378 ? -34.165 17.555 10.003 1.00 19.42 378 ASP A O 1
ATOM 2823 N N . LYS A 1 379 ? -32.377 16.387 10.706 1.00 17.03 379 LYS A N 1
ATOM 2824 C CA . LYS A 1 379 ? -31.608 17.596 10.881 1.00 16.92 379 LYS A CA 1
ATOM 2825 C C . LYS A 1 379 ? -30.693 17.948 9.735 1.00 15.94 379 LYS A C 1
ATOM 2826 O O . LYS A 1 379 ? -30.085 19.039 9.768 1.00 16.99 379 LYS A O 1
ATOM 2832 N N . ILE A 1 380 ? -30.656 17.121 8.695 1.00 15.70 380 ILE A N 1
ATOM 2833 C CA . ILE A 1 380 ? -29.745 17.361 7.602 1.00 16.05 380 ILE A CA 1
ATOM 2834 C C . ILE A 1 380 ? -30.259 18.378 6.552 1.00 18.07 380 ILE A C 1
ATOM 2835 O O . ILE A 1 380 ? -31.447 18.362 6.107 1.00 17.65 380 ILE A O 1
ATOM 2840 N N . SER A 1 381 ? -29.340 19.289 6.174 1.00 16.51 381 SER A N 1
ATOM 2841 C CA . SER A 1 381 ? -29.564 20.246 5.133 1.00 13.99 381 SER A CA 1
ATOM 2842 C C . SER A 1 381 ? -28.828 19.839 3.839 1.00 15.06 381 SER A C 1
ATOM 2843 O O . SER A 1 381 ? -27.567 19.837 3.788 1.00 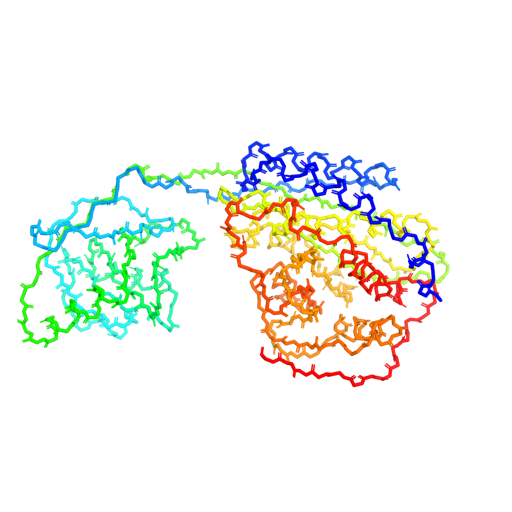14.38 381 SER A O 1
ATOM 2846 N N . LYS A 1 382 ? -29.575 19.555 2.762 1.00 15.63 382 LYS A N 1
ATOM 2847 C CA . LYS A 1 382 ? -28.993 19.296 1.470 1.00 15.06 382 LYS A CA 1
ATOM 2848 C C . LYS A 1 382 ? -28.169 20.482 0.960 1.00 14.29 382 LYS A C 1
ATOM 2849 O O . LYS A 1 382 ? -27.130 20.328 0.306 1.00 14.39 382 LYS A O 1
ATOM 2855 N N . GLU A 1 383 ? -28.677 21.715 1.252 1.00 14.38 383 GLU A N 1
ATOM 2856 C CA . GLU A 1 383 ? -27.935 22.852 0.754 1.00 13.16 383 GLU A CA 1
ATOM 2857 C C . GLU A 1 383 ? -26.532 22.962 1.368 1.00 15.60 383 GLU A C 1
ATOM 2858 O O . GLU A 1 383 ? -25.581 23.335 0.649 1.00 14.42 383 GLU A O 1
ATOM 2864 N N . LYS A 1 384 ? -26.444 22.675 2.656 1.00 13.94 384 LYS A N 1
ATOM 2865 C CA . LYS A 1 384 ? -25.149 22.695 3.389 1.00 13.54 384 LYS A CA 1
ATOM 2866 C C . LYS A 1 384 ? -24.283 21.602 2.785 1.00 15.20 384 LYS A C 1
ATOM 2867 O O . LYS A 1 384 ? -23.090 21.836 2.545 1.00 13.56 384 LYS A O 1
ATOM 2873 N N . LEU A 1 385 ? -24.787 20.378 2.650 1.00 12.33 385 LEU A N 1
ATOM 2874 C CA . LEU A 1 385 ? -23.977 19.302 2.111 1.00 12.59 385 LEU A CA 1
ATOM 2875 C C . LEU A 1 385 ? -23.4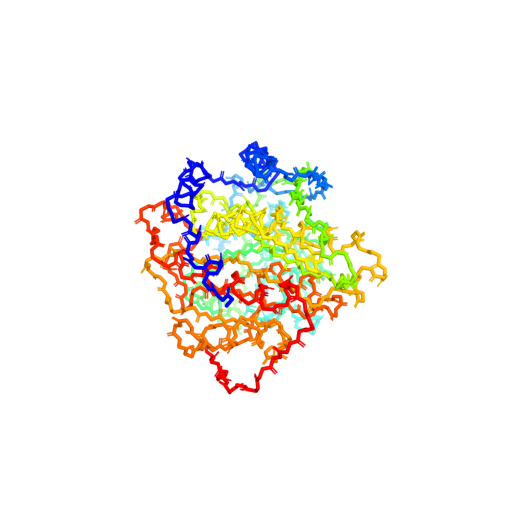64 19.695 0.739 1.00 12.77 385 LEU A C 1
ATOM 2876 O O . LEU A 1 385 ? -22.273 19.491 0.414 1.00 11.83 385 LEU A O 1
ATOM 2881 N N . ASP A 1 386 ? -24.305 20.258 -0.158 1.00 13.05 386 ASP A N 1
ATOM 2882 C CA . ASP A 1 386 ? -23.890 20.644 -1.436 1.00 12.50 386 ASP A CA 1
ATOM 2883 C C . ASP A 1 386 ? -22.791 21.740 -1.368 1.00 10.84 386 ASP A C 1
ATOM 2884 O O . ASP A 1 386 ? -21.868 21.730 -2.202 1.00 12.75 386 ASP A O 1
ATOM 2889 N N . ASN A 1 387 ? -22.933 22.706 -0.434 1.00 11.39 387 ASN A N 1
ATOM 2890 C CA . ASN A 1 387 ? -21.978 23.777 -0.389 1.00 11.99 387 ASN A CA 1
ATOM 2891 C C . ASN A 1 387 ? -20.627 23.231 0.053 1.00 12.20 387 ASN A C 1
ATOM 2892 O O . ASN A 1 387 ? -19.614 23.670 -0.486 1.00 10.85 387 ASN A O 1
ATOM 2897 N N . VAL A 1 388 ? -20.625 22.296 1.016 1.00 12.18 388 VAL A N 1
ATOM 2898 C CA . VAL A 1 388 ? -19.326 21.729 1.455 1.00 11.38 388 VAL A CA 1
ATOM 2899 C C . VAL A 1 388 ? -18.710 20.937 0.325 1.00 11.16 388 VAL A C 1
ATOM 2900 O O . VAL A 1 388 ? -17.486 20.992 0.040 1.00 10.70 388 VAL A O 1
ATOM 2904 N N . ALA A 1 389 ? -19.517 20.133 -0.362 1.00 10.31 389 ALA A N 1
ATOM 2905 C CA . ALA A 1 389 ? -18.974 19.417 -1.478 1.00 9.60 389 ALA A CA 1
ATOM 2906 C C . ALA A 1 389 ? -18.460 20.386 -2.552 1.00 11.09 389 ALA A C 1
ATOM 2907 O O . ALA A 1 389 ? -17.375 20.120 -3.127 1.00 10.71 389 ALA A O 1
ATOM 2909 N N . ASP A 1 390 ? -19.179 21.506 -2.838 1.00 10.05 390 ASP A N 1
ATOM 2910 C CA . ASP A 1 390 ? -18.615 22.419 -3.864 1.00 10.37 390 ASP A CA 1
ATOM 2911 C C . ASP A 1 390 ? -17.302 23.001 -3.413 1.00 10.78 390 ASP A C 1
ATOM 2912 O O . ASP A 1 390 ? -16.381 23.138 -4.185 1.00 10.28 390 ASP A O 1
ATOM 2917 N N . ILE A 1 391 ? -17.192 23.462 -2.147 1.00 10.80 391 ILE A N 1
ATOM 2918 C CA . ILE A 1 391 ? -15.975 24.126 -1.666 1.00 11.04 391 ILE A CA 1
ATOM 2919 C C . ILE A 1 391 ? -14.772 23.112 -1.580 1.00 8.51 391 ILE A C 1
ATOM 2920 O O . ILE A 1 391 ? -13.649 23.386 -2.075 1.00 11.32 391 ILE A O 1
ATOM 2925 N N . VAL A 1 392 ? -15.015 21.965 -0.927 1.00 10.14 392 VAL A N 1
ATOM 2926 C CA . VAL A 1 392 ? -13.940 20.983 -0.731 1.00 9.79 392 VAL A CA 1
ATOM 2927 C C . VAL A 1 392 ? -13.578 20.428 -2.136 1.00 9.95 392 VAL A C 1
ATOM 2928 O O . VAL A 1 392 ? -12.421 20.243 -2.423 1.00 10.49 392 VAL A O 1
ATOM 2932 N N . GLY A 1 393 ? -14.598 20.115 -2.904 1.00 10.40 393 GLY A N 1
ATOM 2933 C CA . GLY A 1 393 ? -14.237 19.554 -4.223 1.00 10.22 393 GLY A CA 1
ATOM 2934 C C . GLY A 1 393 ? -13.487 20.555 -5.082 1.00 10.40 393 GLY A C 1
ATOM 2935 O O . GLY A 1 393 ? -12.576 20.140 -5.815 1.00 11.19 393 GLY A O 1
ATOM 2936 N N . SER A 1 394 ? -13.924 21.831 -5.089 1.00 10.25 394 SER A N 1
ATOM 2937 C CA . SER A 1 394 ? -13.155 22.856 -5.866 1.00 10.62 394 SER A CA 1
ATOM 2938 C C . SER A 1 394 ? -11.772 23.110 -5.332 1.00 11.64 394 SER A C 1
ATOM 2939 O O . SER A 1 394 ? -10.866 23.340 -6.144 1.00 13.38 394 SER A O 1
ATOM 2942 N N . ALA A 1 395 ? -11.609 23.006 -3.984 1.00 10.70 395 ALA A N 1
ATOM 2943 C CA . ALA A 1 395 ? -10.272 23.148 -3.372 1.00 10.52 395 ALA A CA 1
ATOM 2944 C C . ALA A 1 395 ? -9.383 21.996 -3.832 1.00 10.97 395 ALA A C 1
ATOM 2945 O O . ALA A 1 395 ? -8.236 22.252 -4.256 1.00 10.40 395 ALA A O 1
ATOM 2947 N N . VAL A 1 396 ? -9.929 20.777 -3.796 1.00 9.28 396 VAL A N 1
ATOM 2948 C CA . VAL A 1 396 ? -9.144 19.638 -4.226 1.00 8.99 396 VAL A CA 1
ATOM 2949 C C . VAL A 1 396 ? -8.833 19.757 -5.753 1.00 10.18 396 VAL A C 1
ATOM 2950 O O . VAL A 1 396 ? -7.705 19.542 -6.179 1.00 11.59 396 VAL A O 1
ATOM 2954 N N . TYR A 1 397 ? -9.862 20.140 -6.515 1.00 10.62 397 TYR A N 1
ATOM 2955 C CA . TYR A 1 397 ? -9.619 20.165 -7.972 1.00 13.24 397 TYR A CA 1
ATOM 2956 C C . TYR A 1 397 ? -8.734 21.294 -8.368 1.00 12.90 397 TYR A C 1
ATOM 2957 O O . TYR A 1 397 ? -8.087 21.246 -9.437 1.00 13.19 397 TYR A O 1
ATOM 2966 N N . GLN A 1 398 ? -8.642 22.368 -7.559 1.00 11.22 398 GLN A N 1
ATOM 2967 C CA . GLN A 1 398 ? -7.686 23.416 -7.893 1.00 12.76 398 GLN A CA 1
ATOM 2968 C C . GLN A 1 398 ? -6.263 22.790 -8.039 1.00 12.86 398 GLN A C 1
ATOM 2969 O O . GLN A 1 398 ? -5.466 23.200 -8.877 1.00 14.80 398 GLN A O 1
ATOM 2975 N N . ALA A 1 399 ? -5.947 21.795 -7.192 1.00 13.21 399 ALA A N 1
ATOM 2976 C CA . ALA A 1 399 ? -4.648 21.073 -7.342 1.00 12.80 399 ALA A CA 1
ATOM 2977 C C . ALA A 1 399 ? -4.828 19.898 -8.295 1.00 11.81 399 ALA A C 1
ATOM 2978 O O . ALA A 1 399 ? -3.918 19.695 -9.196 1.00 13.60 399 ALA A O 1
ATOM 2980 N N . ALA A 1 400 ? -5.927 19.131 -8.285 1.00 11.23 400 ALA A N 1
ATOM 2981 C CA . ALA A 1 400 ? -5.939 17.867 -9.005 1.00 12.61 400 ALA A CA 1
ATOM 2982 C C . ALA A 1 400 ? -6.193 18.077 -10.496 1.00 12.97 400 ALA A C 1
ATOM 2983 O O . ALA A 1 400 ? -5.950 17.148 -11.310 1.00 14.37 400 ALA A O 1
ATOM 2985 N N . ARG A 1 401 ? -6.782 19.231 -10.879 1.00 12.85 401 ARG A N 1
ATOM 2986 C CA . ARG A 1 401 ? -7.013 19.428 -12.390 1.00 15.10 401 ARG A CA 1
ATOM 2987 C C . ARG A 1 401 ? -5.679 19.425 -13.126 1.00 15.19 401 ARG A C 1
ATOM 2988 O O . ARG A 1 401 ? -4.641 19.799 -12.655 1.00 15.40 401 ARG A O 1
ATOM 2996 N N . PRO A 1 402 ? -5.673 19.057 -14.416 1.00 17.96 402 PRO A N 1
ATOM 2997 C CA . PRO A 1 402 ? -4.388 19.019 -15.078 1.00 19.48 402 PRO A CA 1
ATOM 2998 C C . PRO A 1 402 ? -3.762 20.434 -15.136 1.00 19.21 402 PRO A C 1
ATOM 2999 O O . PRO A 1 402 ? -4.455 21.432 -15.427 1.00 21.00 402 PRO A O 1
ATOM 3003 N N . GLY A 1 403 ? -2.467 20.484 -14.950 1.00 20.59 403 GLY A N 1
ATOM 3004 C CA . GLY A 1 403 ? -1.672 21.677 -14.990 1.00 20.27 403 GLY A CA 1
ATOM 3005 C C . GLY A 1 403 ? -1.066 22.022 -13.637 1.00 20.47 403 GLY A C 1
ATOM 3006 O O . GLY A 1 403 ? -1.432 21.434 -12.604 1.00 16.53 403 GLY A O 1
ATOM 3007 N N . GLU A 1 404 ? -0.073 22.895 -13.613 1.00 20.95 404 GLU A N 1
ATOM 3008 C CA . GLU A 1 404 ? 0.624 23.275 -12.386 1.00 19.87 404 GLU A CA 1
ATOM 3009 C C . GLU A 1 404 ? -0.286 23.960 -11.353 1.00 18.07 404 GLU A C 1
ATOM 3010 O O . GLU A 1 404 ? -1.046 24.833 -11.709 1.00 20.93 404 GLU A O 1
ATOM 3016 N N . LEU A 1 405 ? -0.193 23.551 -10.089 1.00 18.03 405 LEU A N 1
ATOM 3017 C CA . LEU A 1 405 ? -0.998 24.204 -9.064 1.00 18.56 405 LEU A CA 1
ATOM 3018 C C . LEU A 1 405 ? -0.518 25.637 -8.939 1.00 18.95 405 LEU A C 1
ATOM 3019 O O . LEU A 1 405 ? 0.737 25.866 -8.755 1.00 20.08 405 LEU A O 1
ATOM 3024 N N . VAL A 1 406 ? -1.448 26.573 -8.887 1.00 19.36 406 VAL A N 1
ATOM 3025 C CA . VAL A 1 406 ? -1.257 27.975 -8.561 1.00 20.44 406 VAL A CA 1
ATOM 3026 C C . VAL A 1 406 ? -2.268 28.349 -7.489 1.00 20.32 406 VAL A C 1
ATOM 3027 O O . VAL A 1 406 ? -3.476 28.084 -7.638 1.00 21.07 406 VAL A O 1
ATOM 3031 N N . ILE A 1 407 ? -1.795 28.897 -6.355 1.00 20.32 407 ILE A N 1
ATOM 3032 C CA . ILE A 1 407 ? -2.742 29.476 -5.377 1.00 21.28 407 ILE A CA 1
ATOM 3033 C C . ILE A 1 407 ? -2.447 30.976 -5.370 1.00 23.91 407 ILE A C 1
ATOM 3034 O O . ILE A 1 407 ? -1.285 31.393 -5.346 1.00 26.45 407 ILE A O 1
ATOM 3039 N N . GLU A 1 408 ? -3.480 31.785 -5.535 1.00 24.78 408 GLU A N 1
ATOM 3040 C CA . GLU A 1 408 ? -3.311 33.198 -5.529 1.00 26.42 408 GLU A CA 1
ATOM 3041 C C . GLU A 1 408 ? -3.442 33.652 -4.106 1.00 28.57 408 GLU A C 1
ATOM 3042 O O . GLU A 1 408 ? -4.123 33.009 -3.294 1.00 24.31 408 GLU A O 1
ATOM 3048 N N . PRO A 1 409 ? -2.729 34.719 -3.757 1.00 29.28 409 PRO A N 1
ATOM 3049 C CA . PRO A 1 409 ? -2.804 35.152 -2.382 1.00 30.40 409 PRO A CA 1
ATOM 3050 C C . PRO A 1 409 ? -4.251 35.515 -1.980 1.00 30.12 409 PRO A C 1
ATOM 3051 O O . PRO A 1 409 ? -5.021 36.058 -2.789 1.00 31.78 409 PRO A O 1
ATOM 3055 N N . ILE A 1 410 ? -4.631 35.177 -0.767 1.00 26.30 410 ILE A N 1
ATOM 3056 C CA . ILE A 1 410 ? -5.977 35.480 -0.285 1.00 29.49 410 ILE A CA 1
ATOM 3057 C C . ILE A 1 410 ? -5.885 35.621 1.234 1.00 27.35 410 ILE A C 1
ATOM 3058 O O . ILE A 1 410 ? -5.264 34.783 1.897 1.00 27.84 410 ILE A O 1
ATOM 3063 N N . ASP A 1 411 ? -6.455 36.677 1.787 1.00 26.75 411 ASP A N 1
ATOM 3064 C CA . ASP A 1 411 ? -6.505 36.816 3.234 1.00 25.99 411 ASP A CA 1
ATOM 3065 C C . ASP A 1 411 ? -7.735 36.073 3.690 1.00 22.05 411 ASP A C 1
ATOM 3066 O O . ASP A 1 411 ? -8.797 36.049 3.041 1.00 22.53 411 ASP A O 1
ATOM 3071 N N . TYR A 1 412 ? -7.607 35.432 4.816 1.00 18.50 412 TYR A N 1
ATOM 3072 C CA . TYR A 1 412 ? -8.757 34.942 5.467 1.00 15.30 412 TYR A CA 1
ATOM 3073 C C . TYR A 1 412 ? -8.457 34.888 6.949 1.00 15.39 412 TYR A C 1
ATOM 3074 O O . TYR A 1 412 ? -7.301 34.674 7.312 1.00 18.43 412 TYR A O 1
ATOM 3083 N N . PRO A 1 413 ? -9.462 35.046 7.833 1.00 15.81 413 PRO A N 1
ATOM 3084 C CA . PRO A 1 413 ? -9.239 35.327 9.261 1.00 17.43 413 PRO A CA 1
ATOM 3085 C C . PRO A 1 413 ? -9.204 34.127 10.129 1.00 19.41 413 PRO A C 1
ATOM 3086 O O . PRO A 1 413 ? -9.799 33.103 9.772 1.00 17.63 413 PRO A O 1
ATOM 3090 N N . ARG A 1 414 ? -8.473 34.208 11.237 1.00 20.71 414 ARG A N 1
ATOM 3091 C CA . ARG A 1 414 ? -8.553 33.234 12.266 1.00 23.80 414 ARG A CA 1
ATOM 3092 C C . ARG A 1 414 ? -9.711 33.556 13.127 1.00 27.08 414 ARG A C 1
ATOM 3093 O O . ARG A 1 414 ? -9.909 34.724 13.493 1.00 27.47 414 ARG A O 1
ATOM 3101 N N . ARG A 1 415 ? -10.506 32.550 13.471 1.00 28.29 415 ARG A N 1
ATOM 3102 C CA . ARG A 1 415 ? -11.685 32.754 14.296 1.00 34.37 415 ARG A CA 1
ATOM 3103 C C . ARG A 1 415 ? -11.702 31.766 15.427 1.00 35.97 415 ARG A C 1
ATOM 3104 O O . ARG A 1 415 ? -11.425 30.588 15.209 1.00 35.90 415 ARG A O 1
ATOM 3112 N N . ASN A 1 416 ? -12.005 32.247 16.641 1.00 39.13 416 ASN A N 1
ATOM 3113 C CA . ASN A 1 416 ? -11.997 31.422 17.887 1.00 42.32 416 ASN A CA 1
ATOM 3114 C C . ASN A 1 416 ? -13.391 31.121 18.438 1.00 42.38 416 ASN A C 1
ATOM 3115 O O . ASN A 1 416 ? -14.001 30.099 18.077 1.00 44.70 416 ASN A O 1
#

Nearest PDB structures (foldseek):
  2ek8-assembly1_A  TM=1.001E+00  e=3.852E-90  Aneurinibacillus sp. AM-1
  6hc6-assembly3_C  TM=7.946E-01  e=1.186E-48  Bacillus subtilis subsp. subtilis str. 168
  6hc7-assembly1_A  TM=7.916E-01  e=1.186E-48  Bacillus subtilis
  6hc6-assembly2_B  TM=7.930E-01  e=5.946E-48  Bacillus subtilis subsp. subtilis str. 168
  8acg-assembly5_B  TM=6.588E-01  e=5.870E-37  Pseudomonas aeruginosa

Solvent-accessible surface area: 17343 Å² total; per-residue (Å²): 72,20,142,63,0,42,139,61,14,49,13,96,52,0,64,79,10,0,90,65,7,14,132,31,38,3,40,3,22,28,112,52,2,80,95,1,0,124,46,0,22,97,40,0,104,72,46,68,16,136,17,99,43,41,86,12,121,15,65,3,35,52,72,21,109,67,46,36,2,54,15,40,126,104,150,48,118,16,55,25,1,52,18,2,39,72,22,111,22,93,16,47,1,24,48,0,14,51,0,38,100,81,46,3,73,77,98,100,1,104,28,50,0,0,0,0,44,80,13,142,59,59,36,12,55,0,0,78,24,0,22,182,67,15,2,96,0,0,0,0,0,1,68,72,133,52,116,1,90,23,68,6,46,27,48,48,110,59,11,28,1,0,1,1,4,34,86,136,40,0,51,55,12,0,46,66,25,147,91,66,96,168,10,63,0,26,1,70,2,30,38,12,101,66,79,78,38,61,0,32,0,0,18,0,45,25,161,35,55,16,122,198,119,59,51,110,41,0,0,0,0,0,0,0,0,0,2,34,124,156,2,23,0,0,2,6,0,0,0,0,0,1,0,0,1,2,1,0,47,0,0,40,115,18,117,0,1,1,28,0,22,1,0,0,0,0,0,10,50,44,35,17,31,0,0,117,89,12,8,86,64,19,55,132,86,37,39,162,63,6,20,1,0,0,0,0,8,7,0,0,0,120,48,14,21,119,15,15,0,33,0,41,53,6,130,91,31,87,0,0,44,1,0,1,8,0,3,60,116,61,69,33,99,6,8,23,0,98,60,12,162,1,0,0,69,8,0,56,78,66,69,4,32,1,0,5,0,16,4,19,114,63,5,92,76,62,69,38,85,75,2,35,34,107,30,18,23,78,145,40,0,41,45,0,0,18,2,0,0,1,0,1,19,14,4,0,92,53,26,159,52,92,56,127,136,47,140,14,47,108,127,166

Secondary structure (DSSP, 8-state):
-HHHHHTT--HHHHHHHHHHHTTS---TTSHHHHHHHHHHHHHHHHTT--EEEEEEEEEEEEPPSEEEEEETTEEE--EEPBTPPPEEEEEEEEE-TT--HHHHHSS--TTSEEEEE--SS-HHHHHHHHHHTT-SEEEEE-SSSS----B-SS--TT--EEEEE-HHHHHHHHHHHHTT--EEEEEEEES-EEEEEEEEEEEEEE----GGG--S-EEEEEEE----TT---IIIIIIHHHHHHHHHHHHHTS--SSEEEEEEES-STTTSHHHHHHHTT--HHHHHHEEEEEEE-S--BTTS-EEEEEETTS---HHHHHHHHHHHHHTS---EEE--SSTHHHHHTTT--EEEEEEESPPTTTTSTT-SGGGB-HHHHHHHHHHHHHHHHHHHSSS----------B--

CATH classification: 3.40.630.10 (+1 more: 3.50.30.30)

Foldseek 3Di:
DLCLQLVQQDLVLLLVLLQVLLPFAFAFQDPSLVVNLVVLQVLLVVLPWDKDKAKDKFKAKDFFPDWWKFWVNRTADKDWETQFDFDWAKAWEDEQEQQDLVSAPPDQAASHEYEHEDDDDAPLNSQLSSLVNHHQYYEYEYPDADWDYYHNLGHDPSGHTYIYHYNVVSVVVVVCVVVPDTIIMTTGTHDMDIDMGMGIKMKTKDDADPPPLADLAEEEEEEASGAAPLASCSQQPSLSSSLLSSLSSSCSPAGWRYMYMRMYFGCLVSPLVRLLVVLVVDDPSNLVRYQEYEYEGRQFFPQFADKEKEDQVQDDGLLNLLLQQLCVVPPRFHAYEHDDSGSQVSSVVSVHHYIYIHGPPHGPCGNHNPNGSVRGDSVRSSSVSSSNSSSVCCPTHGDHRDGDDDDHYYDD